Protein AF-0000000070563143 (afdb_homodimer)

InterPro domains:
  IPR048270 Paraneoplastic antigen Ma-like, C-terminal domain [PF14893] (15-113)

Secondary structure (DSSP, 8-state):
----S--PPP---TTHHHHHHHHHHHHHHHTT--HHHHHHHHHHHS-HHHHHHHHHHHTTS-GGGS-HHHHHHHHHHHHSPPPPHHHHHHHHHT--PPTT--HHHHHHHHHHHTTTS--GGGHHHHHHHHHHHH---HHHHHHHHHSTT--HHHHHHHHHHHHHHHHHHHHHHHHHHHHHHHHHHHHHHHHHHHH-B-TTT--B-/----S--PPP---TTHHHHHHHHHHHHHHHTT--HHHHHHHHHHHS-HHHHHHHHHHHTTS-GGGS-HHHHHHHHHHHHSPPPPHHHHHHHHHT--PPTT--HHHHHHHHHHHTTTS--GGGHHHHHHHHHHHH---HHHHHHHHHSTT--HHHHHHHHHHHHHHHHHHHHHHHHHHHHHHHHHHHHHHHHHHHT-B-TTT--B-

Organism: Amblyomma americanum (NCBI:txid6943)

Solvent-accessible surface area (backbone atoms only — not comparable to full-atom values): 23223 Å² total; per-residue (Å²): 128,85,74,55,77,80,74,72,52,58,83,76,57,85,74,40,51,66,55,49,52,52,50,50,53,50,43,35,59,68,50,63,54,52,80,90,47,45,47,62,53,45,63,69,32,35,28,70,68,48,46,52,49,49,41,62,71,41,58,91,48,51,73,88,76,51,54,57,67,55,52,52,48,56,49,43,57,68,58,39,69,74,72,54,41,66,48,32,40,41,54,42,74,65,51,53,50,53,89,88,54,48,65,68,56,45,51,50,51,53,56,61,43,44,70,62,37,77,52,69,91,48,38,58,57,52,52,30,51,41,52,53,65,17,44,78,42,70,69,61,33,51,53,54,62,67,43,78,88,68,45,40,68,58,47,51,51,52,49,47,52,52,53,52,50,52,52,49,50,53,50,52,51,51,49,49,48,52,52,51,50,50,50,52,51,52,50,52,52,52,54,54,40,58,64,48,42,42,82,82,79,65,52,73,103,125,83,74,54,77,80,74,72,52,60,82,76,57,83,74,41,52,66,56,49,52,52,51,50,53,51,44,37,60,70,51,63,53,52,80,90,47,45,47,61,52,45,62,69,34,35,28,71,68,47,46,53,49,50,41,62,70,41,58,91,47,49,75,88,76,51,53,55,66,54,52,51,49,54,50,43,56,67,58,40,71,74,71,53,42,67,49,31,41,42,55,41,74,66,50,54,49,52,90,90,53,49,65,68,57,42,51,51,50,53,55,62,41,45,70,60,36,77,51,69,91,48,38,58,58,52,51,30,51,41,51,52,65,17,46,77,41,69,70,61,33,50,54,55,60,67,43,78,88,67,45,41,68,58,47,52,53,51,49,47,52,50,54,52,52,52,53,50,49,51,50,50,50,52,48,50,48,52,53,49,49,49,50,51,49,52,51,52,52,52,54,54,41,58,62,46,40,42,83,82,81,67,51,72,101

Radius of gyration: 37.23 Å; Cα contacts (8 Å, |Δi|>4): 329; chains: 2; bounding box: 105×83×114 Å

pLDDT: mean 85.92, std 13.6, range [47.19, 98.56]

Structure (mmCIF, N/CA/C/O backbone):
data_AF-0000000070563143-model_v1
#
loop_
_entity.id
_entity.type
_entity.pdbx_description
1 polymer 'Paraneoplastic antigen Ma-like C-terminal domain-containing protein'
#
loop_
_atom_site.group_PDB
_atom_site.id
_atom_site.type_symbol
_atom_site.label_atom_id
_atom_site.label_alt_id
_atom_site.label_comp_id
_atom_site.label_asym_id
_atom_site.label_entity_id
_atom_site.label_seq_id
_atom_site.pdbx_PDB_ins_code
_atom_site.Cartn_x
_atom_site.Cartn_y
_atom_site.Cartn_z
_atom_site.occupancy
_atom_site.B_iso_or_equiv
_atom_site.auth_seq_id
_atom_site.auth_comp_id
_atom_site.auth_asym_id
_atom_site.auth_atom_id
_atom_site.pdbx_PDB_model_num
ATOM 1 N N . MET A 1 1 ? -24.516 46 18.188 1 51.19 1 MET A N 1
ATOM 2 C CA . MET A 1 1 ? -24.516 44.781 18.969 1 51.19 1 MET A CA 1
ATOM 3 C C . MET A 1 1 ? -23.109 44.469 19.484 1 51.19 1 MET A C 1
ATOM 5 O O . MET A 1 1 ? -22.125 44.75 18.828 1 51.19 1 MET A O 1
ATOM 9 N N . PRO A 1 2 ? -23.031 44.219 20.75 1 57.81 2 PRO A N 1
ATOM 10 C CA . PRO A 1 2 ? -21.688 43.969 21.297 1 57.81 2 PRO A CA 1
ATOM 11 C C . PRO A 1 2 ? -20.969 42.812 20.625 1 57.81 2 PRO A C 1
ATOM 13 O O . PRO A 1 2 ? -21.609 41.844 20.219 1 57.81 2 PRO A O 1
ATOM 16 N N . THR A 1 3 ? -19.891 43.125 19.953 1 65.5 3 THR A N 1
ATOM 17 C CA . THR A 1 3 ? -19.047 42.094 19.375 1 65.5 3 THR A CA 1
ATOM 18 C C . THR A 1 3 ? -18.609 41.094 20.453 1 65.5 3 THR A C 1
ATOM 20 O O . THR A 1 3 ? -18.078 41.5 21.484 1 65.5 3 THR A O 1
ATOM 23 N N . TYR A 1 4 ? -19.141 39.906 20.438 1 69.5 4 TYR A N 1
ATOM 24 C CA . TYR A 1 4 ? -18.703 38.875 21.328 1 69.5 4 TYR A CA 1
ATOM 25 C C . TYR A 1 4 ? -17.328 38.344 20.906 1 69.5 4 TYR A C 1
ATOM 27 O O . TYR A 1 4 ? -17.156 37.875 19.781 1 69.5 4 TYR A O 1
ATOM 35 N N . GLY A 1 5 ? -16.375 38.5 21.875 1 71.31 5 GLY A N 1
ATOM 36 C CA . GLY A 1 5 ? -15.031 38 21.641 1 71.31 5 GLY A CA 1
ATOM 37 C C . GLY A 1 5 ? -14.219 38.875 20.719 1 71.31 5 GLY A C 1
ATOM 38 O O . GLY A 1 5 ? -14.695 39.906 20.234 1 71.31 5 GLY A O 1
ATOM 39 N N . THR A 1 6 ? -12.922 38.75 20.688 1 77.12 6 THR A N 1
ATOM 40 C CA . THR A 1 6 ? -12.008 39.438 19.812 1 77.12 6 THR A CA 1
ATOM 41 C C . THR A 1 6 ? -11.234 38.469 18.922 1 77.12 6 THR A C 1
ATOM 43 O O . THR A 1 6 ? -10.82 37.406 19.391 1 77.12 6 THR A O 1
ATOM 46 N N . LEU A 1 7 ? -11.344 38.688 17.625 1 79.19 7 LEU A N 1
ATOM 47 C CA . LEU A 1 7 ? -10.523 37.938 16.688 1 79.19 7 LEU A CA 1
ATOM 48 C C . LEU A 1 7 ? -9.18 38.625 16.469 1 79.19 7 LEU A C 1
ATOM 50 O O . LEU A 1 7 ? -9.117 39.719 15.875 1 79.19 7 LEU A O 1
ATOM 54 N N . GLU A 1 8 ? -8.109 38.031 17.094 1 82.06 8 GLU A N 1
ATOM 55 C CA . GLU A 1 8 ? -6.766 38.562 16.922 1 82.06 8 GLU A CA 1
ATOM 56 C C . GLU A 1 8 ? -6.25 38.344 15.5 1 82.06 8 GLU A C 1
ATOM 58 O O . GLU A 1 8 ? -6.609 37.344 14.859 1 82.06 8 GLU A O 1
ATOM 63 N N . PRO A 1 9 ? -5.488 39.312 15.047 1 84.81 9 PRO A N 1
ATOM 64 C CA . PRO A 1 9 ? -4.895 39.094 13.719 1 84.81 9 PRO A CA 1
ATOM 65 C C . PRO A 1 9 ? -4.039 37.844 13.641 1 84.81 9 PRO A C 1
ATOM 67 O O . PRO A 1 9 ? -3.592 37.344 14.672 1 84.81 9 PRO A O 1
ATOM 70 N N . PHE A 1 10 ? -3.965 37.312 12.344 1 85.88 10 PHE A N 1
ATOM 71 C CA . PHE A 1 10 ? -3.123 36.156 12.133 1 85.88 10 PHE A CA 1
ATOM 72 C C . PHE A 1 10 ? -1.655 36.562 12.047 1 85.88 10 PHE A C 1
ATOM 74 O O . PHE A 1 10 ? -1.286 37.406 11.234 1 85.88 10 PHE A O 1
ATOM 81 N N . HIS A 1 11 ? -0.729 36.031 12.898 1 76.56 11 HIS A N 1
ATOM 82 C CA . HIS A 1 11 ? 0.676 36.406 12.938 1 76.56 11 HIS A CA 1
ATOM 83 C C . HIS A 1 11 ? 1.571 35.312 12.398 1 76.56 11 HIS A C 1
ATOM 85 O O . HIS A 1 11 ? 2.793 35.344 12.555 1 76.56 11 HIS A O 1
ATOM 91 N N . GLY A 1 12 ? 1.168 34.469 11.531 1 65.12 12 GLY A N 1
ATOM 92 C CA . GLY A 1 12 ? 1.966 33.625 10.648 1 65.12 12 GLY A CA 1
ATOM 93 C C . GLY A 1 12 ? 2.57 32.438 11.352 1 65.12 12 GLY A C 1
ATOM 94 O O . GLY A 1 12 ? 3.482 31.797 10.82 1 65.12 12 GLY A O 1
ATOM 95 N N . GLU A 1 13 ? 2.264 32.125 12.609 1 57.47 13 GLU A N 1
ATOM 96 C CA . GLU A 1 13 ? 3.004 30.984 13.133 1 57.47 13 GLU A CA 1
ATOM 97 C C . GLU A 1 13 ? 2.648 29.703 12.383 1 57.47 13 GLU A C 1
ATOM 99 O O . GLU A 1 13 ? 1.506 29.531 11.953 1 57.47 13 GLU A O 1
ATOM 104 N N . VAL A 1 14 ? 3.594 28.922 11.992 1 52.59 14 VAL A N 1
ATOM 105 C CA . VAL A 1 14 ? 3.488 27.672 11.242 1 52.59 14 VAL A CA 1
ATOM 106 C C . VAL A 1 14 ? 2.482 26.734 11.93 1 52.59 14 VAL A C 1
ATOM 108 O O . VAL A 1 14 ? 2.58 26.484 13.133 1 52.59 14 VAL A O 1
ATOM 111 N N . GLY A 1 15 ? 1.501 26.234 11.266 1 59.88 15 GLY A N 1
ATOM 112 C CA . GLY A 1 15 ? 0.486 25.312 11.75 1 59.88 15 GLY A CA 1
ATOM 113 C C . GLY A 1 15 ? -0.697 26.016 12.391 1 59.88 15 GLY A C 1
ATOM 114 O O . GLY A 1 15 ? -1.717 25.375 12.68 1 59.88 15 GLY A O 1
ATOM 115 N N . ALA A 1 16 ? -0.552 27.234 12.305 1 76.06 16 ALA A N 1
ATOM 116 C CA . ALA A 1 16 ? -1.497 27.984 13.125 1 76.06 16 ALA A CA 1
ATOM 117 C C . ALA A 1 16 ? -2.691 28.453 12.297 1 76.06 16 ALA A C 1
ATOM 119 O O . ALA A 1 16 ? -3.74 28.781 12.852 1 76.06 16 ALA A O 1
ATOM 120 N N . TRP A 1 17 ? -2.525 28.25 11.016 1 86.75 17 TRP A N 1
ATOM 121 C CA . TRP A 1 17 ? -3.582 28.797 10.18 1 86.75 17 TRP A CA 1
ATOM 122 C C . TRP A 1 17 ? -4.883 28.031 10.359 1 86.75 17 TRP A C 1
ATOM 124 O O . TRP A 1 17 ? -5.953 28.625 10.484 1 86.75 17 TRP A O 1
ATOM 134 N N . ALA A 1 18 ? -4.707 26.75 10.328 1 83.25 18 ALA A N 1
ATOM 135 C CA . ALA A 1 18 ? -5.902 25.938 10.492 1 83.25 18 ALA A CA 1
ATOM 136 C C . ALA A 1 18 ? -6.66 26.297 11.758 1 83.25 18 ALA A C 1
ATOM 138 O O . ALA A 1 18 ? -7.887 26.422 11.75 1 83.25 18 ALA A O 1
ATOM 139 N N . GLU A 1 19 ? -5.941 26.422 12.719 1 84.19 19 GLU A N 1
ATOM 140 C CA . GLU A 1 19 ? -6.547 26.828 13.977 1 84.19 19 GLU A CA 1
ATOM 141 C C . GLU A 1 19 ? -7.148 28.234 13.875 1 84.19 19 GLU A C 1
ATOM 143 O O . GLU A 1 19 ? -8.242 28.484 14.391 1 84.19 19 GLU A O 1
ATOM 148 N N . TYR A 1 20 ? -6.465 29.156 13.328 1 89.38 20 TYR A N 1
ATOM 149 C CA . TYR A 1 20 ? -6.949 30.516 13.148 1 89.38 20 TYR A CA 1
ATOM 150 C C . TYR A 1 20 ? -8.258 30.531 12.367 1 89.38 20 TYR A C 1
ATOM 152 O O . TYR A 1 20 ? -9.203 31.234 12.742 1 89.38 20 TYR A O 1
ATOM 160 N N . LEU A 1 21 ? -8.258 29.719 11.32 1 89.94 21 LEU A N 1
ATOM 161 C CA . LEU A 1 21 ? -9.461 29.656 10.5 1 89.94 21 LEU A CA 1
ATOM 162 C C . LEU A 1 21 ? -10.641 29.125 11.305 1 89.94 21 LEU A C 1
ATOM 164 O O . LEU A 1 21 ? -11.766 29.609 11.156 1 89.94 21 LEU A O 1
ATOM 168 N N . GLU A 1 22 ? -10.398 28.141 12.109 1 88.75 22 GLU A N 1
ATOM 169 C CA . GLU A 1 22 ? -11.438 27.641 13 1 88.75 22 GLU A CA 1
ATOM 170 C C . GLU A 1 22 ? -11.961 28.734 13.922 1 88.75 22 GLU A C 1
ATOM 172 O O . GLU A 1 22 ? -13.172 28.859 14.117 1 88.75 22 GLU A O 1
ATOM 177 N N . ARG A 1 23 ? -11.102 29.469 14.461 1 88.31 23 ARG A N 1
ATOM 178 C CA . ARG A 1 23 ? -11.469 30.562 15.359 1 88.31 23 ARG A CA 1
ATOM 179 C C . ARG A 1 23 ? -12.281 31.625 14.617 1 88.31 23 ARG A C 1
ATOM 181 O O . ARG A 1 23 ? -13.203 32.219 15.188 1 88.31 23 ARG A O 1
ATOM 188 N N . VAL A 1 24 ? -11.953 31.922 13.422 1 92.12 24 VAL A N 1
ATOM 189 C CA . VAL A 1 24 ? -12.688 32.875 12.594 1 92.12 24 VAL A CA 1
ATOM 190 C C . VAL A 1 24 ? -14.141 32.406 12.445 1 92.12 24 VAL A C 1
ATOM 192 O O . VAL A 1 24 ? -15.07 33.188 12.625 1 92.12 24 VAL A O 1
ATOM 195 N N . LYS A 1 25 ? -14.289 31.125 12.148 1 91.19 25 LYS A N 1
ATOM 196 C CA . LYS A 1 25 ? -15.633 30.594 11.945 1 91.19 25 LYS A CA 1
ATOM 197 C C . LYS A 1 25 ? -16.438 30.625 13.242 1 91.19 25 LYS A C 1
ATOM 199 O O . LYS A 1 25 ? -17.625 30.938 13.234 1 91.19 25 LYS A O 1
ATOM 204 N N . VAL A 1 26 ? -15.789 30.328 14.328 1 90.06 26 VAL A N 1
ATOM 205 C CA . VAL A 1 26 ? -16.422 30.406 15.641 1 90.06 26 VAL A CA 1
ATOM 206 C C . VAL A 1 26 ? -16.844 31.844 15.922 1 90.06 26 VAL A C 1
ATOM 208 O O . VAL A 1 26 ? -17.922 32.094 16.453 1 90.06 26 VAL A O 1
ATOM 211 N N . PHE A 1 27 ? -16.016 32.844 15.602 1 90.75 27 PHE A N 1
ATOM 212 C CA . PHE A 1 27 ? -16.312 34.25 15.781 1 90.75 27 PHE A CA 1
ATOM 213 C C . PHE A 1 27 ? -17.531 34.656 14.977 1 90.75 27 PHE A C 1
ATOM 215 O O . PHE A 1 27 ? -18.406 35.406 15.477 1 90.75 27 PHE A O 1
ATOM 222 N N . PHE A 1 28 ? -17.656 34.156 13.742 1 91.62 28 PHE A N 1
ATOM 223 C CA . PHE A 1 28 ? -18.828 34.438 12.914 1 91.62 28 PHE A CA 1
ATOM 224 C C . PHE A 1 28 ? -20.094 33.938 13.57 1 91.62 28 PHE A C 1
ATOM 226 O O . PHE A 1 28 ? -21.109 34.625 13.594 1 91.62 28 PHE A O 1
ATOM 233 N N . ASP A 1 29 ? -19.969 32.781 14.055 1 91.19 29 ASP A N 1
ATOM 234 C CA . ASP A 1 29 ? -21.125 32.125 14.664 1 91.19 29 ASP A CA 1
ATOM 235 C C . ASP A 1 29 ? -21.531 32.812 15.953 1 91.19 29 ASP A C 1
ATOM 237 O O . ASP A 1 29 ? -22.719 33.125 16.172 1 91.19 29 ASP A O 1
ATOM 241 N N . ALA A 1 30 ? -20.594 33.125 16.75 1 88.06 30 ALA A N 1
ATOM 242 C CA . ALA A 1 30 ? -20.844 33.75 18.047 1 88.06 30 ALA A CA 1
ATOM 243 C C . ALA A 1 30 ? -21.484 35.125 17.859 1 88.06 30 ALA A C 1
ATOM 245 O O . ALA A 1 30 ? -22.281 35.562 18.703 1 88.06 30 ALA A O 1
ATOM 246 N N . ASN A 1 31 ? -21.156 35.844 16.797 1 90.69 31 ASN A N 1
ATOM 247 C CA . ASN A 1 31 ? -21.625 37.188 16.578 1 90.69 31 ASN A CA 1
ATOM 248 C C . ASN A 1 31 ? -22.719 37.25 15.516 1 90.69 31 ASN A C 1
ATOM 250 O O . ASN A 1 31 ? -23.094 38.344 15.07 1 90.69 31 ASN A O 1
ATOM 254 N N . SER A 1 32 ? -23.156 35.969 15.055 1 89.94 32 SER A N 1
ATOM 255 C CA . SER A 1 32 ? -24.188 35.875 14.031 1 89.94 32 SER A CA 1
ATOM 256 C C . SER A 1 32 ? -23.891 36.781 12.852 1 89.94 32 SER A C 1
ATOM 258 O O . SER A 1 32 ? -24.75 37.562 12.438 1 89.94 32 SER A O 1
ATOM 260 N N . VAL A 1 33 ? -22.656 36.75 12.445 1 89.94 33 VAL A N 1
ATOM 261 C CA . VAL A 1 33 ? -22.266 37.594 11.32 1 89.94 33 VAL A CA 1
ATOM 262 C C . VAL A 1 33 ? -23.016 37.156 10.062 1 89.94 33 VAL A C 1
ATOM 264 O O . VAL A 1 33 ? -22.984 35.969 9.688 1 89.94 33 VAL A O 1
ATOM 267 N N . PRO A 1 34 ? -23.734 38.125 9.438 1 91.75 34 PRO A N 1
ATOM 268 C CA . PRO A 1 34 ? -24.422 37.781 8.188 1 91.75 34 PRO A CA 1
ATOM 269 C C . PRO A 1 34 ? -23.469 37.344 7.086 1 91.75 34 PRO A C 1
ATOM 271 O O . PRO A 1 34 ? -22.328 37.844 7.027 1 91.75 34 PRO A O 1
ATOM 274 N N . GLU A 1 35 ? -23.875 36.469 6.164 1 91.69 35 GLU A N 1
ATOM 275 C CA . GLU A 1 35 ? -23.047 35.875 5.105 1 91.69 35 GLU A CA 1
ATOM 276 C C . GLU A 1 35 ? -22.391 36.969 4.254 1 91.69 35 GLU A C 1
ATOM 278 O O . GLU A 1 35 ? -21.219 36.875 3.9 1 91.69 35 GLU A O 1
ATOM 283 N N . GLU A 1 36 ? -23.172 38.031 4.027 1 91.06 36 GLU A N 1
ATOM 284 C CA . GLU A 1 36 ? -22.719 39.062 3.127 1 91.06 36 GLU A CA 1
ATOM 285 C C . GLU A 1 36 ? -21.641 39.938 3.787 1 91.06 36 GLU A C 1
ATOM 287 O O . GLU A 1 36 ? -20.922 40.656 3.107 1 91.06 36 GLU A O 1
ATOM 292 N N . LYS A 1 37 ? -21.484 39.844 5.059 1 91.94 37 LYS A N 1
ATOM 293 C CA . LYS A 1 37 ? -20.547 40.719 5.781 1 91.94 37 LYS A CA 1
ATOM 294 C C . LYS A 1 37 ? -19.312 39.938 6.234 1 91.94 37 LYS A C 1
ATOM 296 O O . LYS A 1 37 ? -18.344 40.5 6.711 1 91.94 37 LYS A O 1
ATOM 301 N N . LYS A 1 38 ? -19.297 38.562 6.152 1 93.12 38 LYS A N 1
ATOM 302 C CA . LYS A 1 38 ? -18.219 37.719 6.652 1 93.12 38 LYS A CA 1
ATOM 303 C C . LYS A 1 38 ? -16.875 38.094 6.008 1 93.12 38 LYS A C 1
ATOM 305 O O . LYS A 1 38 ? -15.852 38.156 6.688 1 93.12 38 LYS A O 1
ATOM 310 N N . LYS A 1 39 ? -16.922 38.281 4.758 1 93.75 39 LYS A N 1
ATOM 311 C CA . LYS A 1 39 ? -15.695 38.625 4.039 1 93.75 39 LYS A CA 1
ATOM 312 C C . LYS A 1 39 ? -15.078 39.906 4.578 1 93.75 39 LYS A C 1
ATOM 314 O O . LYS A 1 39 ? -13.883 39.969 4.883 1 93.75 39 LYS A O 1
ATOM 319 N N . SER A 1 40 ? -15.93 40.969 4.68 1 91.44 40 SER A N 1
ATOM 320 C CA . SER A 1 40 ? -15.477 42.281 5.16 1 91.44 40 SER A CA 1
ATOM 321 C C . SER A 1 40 ? -14.953 42.188 6.59 1 91.44 40 SER A C 1
ATOM 323 O O . SER A 1 40 ? -13.938 42.781 6.926 1 91.44 40 SER A O 1
ATOM 325 N N . VAL A 1 41 ? -15.656 41.469 7.371 1 91.19 41 VAL A N 1
ATOM 326 C CA . VAL A 1 41 ? -15.25 41.281 8.766 1 91.19 41 VAL A CA 1
ATOM 327 C C . VAL A 1 41 ? -13.891 40.594 8.82 1 91.19 41 VAL A C 1
ATOM 329 O O . VAL A 1 41 ? -13 41.031 9.555 1 91.19 41 VAL A O 1
ATOM 332 N N . PHE A 1 42 ? -13.695 39.5 8.055 1 93.88 42 PHE A N 1
ATOM 333 C CA . PHE A 1 42 ? -12.43 38.781 8.039 1 93.88 42 PHE A CA 1
ATOM 334 C C . PHE A 1 42 ? -11.297 39.719 7.598 1 93.88 42 PHE A C 1
ATOM 336 O O . PHE A 1 42 ? -10.242 39.75 8.234 1 93.88 42 PHE A O 1
ATOM 343 N N . MET A 1 43 ? -11.469 40.469 6.57 1 91.06 43 MET A N 1
ATOM 344 C CA . MET A 1 43 ? -10.43 41.312 5.996 1 91.06 43 MET A CA 1
ATOM 345 C C . MET A 1 43 ? -9.992 42.375 6.988 1 91.06 43 MET A C 1
ATOM 347 O O . MET A 1 43 ? -8.828 42.781 6.992 1 91.06 43 MET A O 1
ATOM 351 N N . THR A 1 44 ? -10.914 42.75 7.832 1 88 44 THR A N 1
ATOM 352 C CA . THR A 1 44 ? -10.602 43.75 8.828 1 88 44 THR A CA 1
ATOM 353 C C . THR A 1 44 ? -9.867 43.156 10.016 1 88 44 THR A C 1
ATOM 355 O O . THR A 1 44 ? -9.055 43.812 10.656 1 88 44 THR A O 1
ATOM 358 N N . CYS A 1 45 ? -10.117 41.906 10.195 1 88.75 45 CYS A N 1
ATOM 359 C CA . CYS A 1 45 ? -9.648 41.312 11.438 1 88.75 45 CYS A CA 1
ATOM 360 C C . CYS A 1 45 ? -8.367 40.5 11.195 1 88.75 45 CYS A C 1
ATOM 362 O O . CYS A 1 45 ? -7.625 40.219 12.133 1 88.75 45 CYS A O 1
ATOM 364 N N . CYS A 1 46 ? -8.055 40.062 10 1 89.5 46 CYS A N 1
ATOM 365 C CA . CYS A 1 46 ? -6.992 39.125 9.711 1 89.5 46 CYS A CA 1
ATOM 366 C C . CYS A 1 46 ? -5.621 39.75 9.922 1 89.5 46 CYS A C 1
ATOM 368 O O . CYS A 1 46 ? -4.617 39.031 10.031 1 89.5 46 CYS A O 1
ATOM 370 N N . GLY A 1 47 ? -5.5 41.031 9.93 1 87.88 47 GLY A N 1
ATOM 371 C CA . GLY A 1 47 ? -4.23 41.719 10.109 1 87.88 47 GLY A CA 1
ATOM 372 C C . GLY A 1 47 ? -3.627 42.219 8.805 1 87.88 47 GLY A C 1
ATOM 373 O O . GLY A 1 47 ? -3.914 41.656 7.738 1 87.88 47 GLY A O 1
ATOM 374 N N . SER A 1 48 ? -2.812 43.219 8.945 1 88.88 48 SER A N 1
ATOM 375 C CA . SER A 1 48 ? -2.254 43.906 7.785 1 88.88 48 SER A CA 1
ATOM 376 C C . SER A 1 48 ? -1.343 42.969 6.984 1 88.88 48 SER A C 1
ATOM 378 O O . SER A 1 48 ? -1.37 43 5.754 1 88.88 48 SER A O 1
ATOM 380 N N . SER A 1 49 ? -0.589 42.188 7.633 1 88.56 49 SER A N 1
ATOM 381 C CA . SER A 1 49 ? 0.342 41.281 6.961 1 88.56 49 SER A CA 1
ATOM 382 C C . SER A 1 49 ? -0.4 40.219 6.152 1 88.56 49 SER A C 1
ATOM 384 O O . SER A 1 49 ? -0.057 39.969 4.996 1 88.56 49 SER A O 1
ATOM 386 N N . THR A 1 50 ? -1.381 39.625 6.734 1 90 50 THR A N 1
ATOM 387 C CA . THR A 1 50 ? -2.191 38.625 6.07 1 90 50 THR A CA 1
ATOM 388 C C . THR A 1 50 ? -2.957 39.219 4.895 1 90 50 THR A C 1
ATOM 390 O O . THR A 1 50 ? -3.059 38.594 3.834 1 90 50 THR A O 1
ATOM 393 N N . TYR A 1 51 ? -3.447 40.469 5.141 1 91.06 51 TYR A N 1
ATOM 394 C CA . TYR A 1 51 ? -4.168 41.125 4.074 1 91.06 51 TYR A CA 1
ATOM 395 C C . TYR A 1 51 ? -3.246 41.438 2.896 1 91.06 51 TYR A C 1
ATOM 397 O O . TYR A 1 51 ? -3.625 41.25 1.738 1 91.06 51 TYR A O 1
ATOM 405 N N . SER A 1 52 ? -2.096 41.938 3.201 1 91.25 52 SER A N 1
ATOM 406 C CA . SER A 1 52 ? -1.12 42.188 2.152 1 91.25 52 SER A CA 1
ATOM 407 C C . SER A 1 52 ? -0.771 40.938 1.375 1 91.25 52 SER A C 1
ATOM 409 O O . SER A 1 52 ? -0.67 40.969 0.146 1 91.25 52 SER A O 1
ATOM 411 N N . LEU A 1 53 ? -0.576 39.875 2.027 1 90.19 53 LEU A N 1
ATOM 412 C CA . LEU A 1 53 ? -0.301 38.594 1.402 1 90.19 53 LEU A CA 1
ATOM 413 C C . LEU A 1 53 ? -1.46 38.156 0.511 1 90.19 53 LEU A C 1
ATOM 415 O O . LEU A 1 53 ? -1.247 37.719 -0.616 1 90.19 53 LEU A O 1
ATOM 419 N N . LEU A 1 54 ? -2.656 38.281 1.023 1 92.25 54 LEU A N 1
ATOM 420 C CA . LEU A 1 54 ? -3.857 37.938 0.27 1 92.25 54 LEU A CA 1
ATOM 421 C C . LEU A 1 54 ? -3.912 38.688 -1.047 1 92.25 54 LEU A C 1
ATOM 423 O O . LEU A 1 54 ? -4.176 38.125 -2.1 1 92.25 54 LEU A O 1
ATOM 427 N N . ARG A 1 55 ? -3.654 39.969 -0.979 1 91.69 55 ARG A N 1
ATOM 428 C CA . ARG A 1 55 ? -3.65 40.812 -2.176 1 91.69 55 ARG A CA 1
ATOM 429 C C . ARG A 1 55 ? -2.623 40.312 -3.188 1 91.69 55 ARG A C 1
ATOM 431 O O . ARG A 1 55 ? -2.906 40.25 -4.387 1 91.69 55 ARG A O 1
ATOM 438 N N . SER A 1 56 ? -1.485 39.969 -2.633 1 93.44 56 SER A N 1
ATOM 439 C CA . SER A 1 56 ? -0.417 39.469 -3.494 1 93.44 56 SER A CA 1
ATOM 440 C C . SER A 1 56 ? -0.806 38.156 -4.148 1 93.44 56 SER A C 1
ATOM 442 O O . SER A 1 56 ? -0.52 37.938 -5.328 1 93.44 56 SER A O 1
ATOM 444 N N . LEU A 1 57 ? -1.456 37.344 -3.443 1 90.69 57 LEU A N 1
ATOM 445 C CA . LEU A 1 57 ? -1.792 36 -3.9 1 90.69 57 LEU A CA 1
ATOM 446 C C . LEU A 1 57 ? -2.938 36.031 -4.906 1 90.69 57 LEU A C 1
ATOM 448 O O . LEU A 1 57 ? -3.061 35.125 -5.75 1 90.69 57 LEU A O 1
ATOM 452 N N . LEU A 1 58 ? -3.73 37 -4.867 1 90.62 58 LEU A N 1
ATOM 453 C CA . LEU A 1 58 ? -4.926 37.062 -5.703 1 90.62 58 LEU A CA 1
ATOM 454 C C . LEU A 1 58 ? -4.637 37.812 -7.004 1 90.62 58 LEU A C 1
ATOM 456 O O . LEU A 1 58 ? -5.43 37.75 -7.945 1 90.62 58 LEU A O 1
ATOM 460 N N . THR A 1 59 ? -3.486 38.469 -7.031 1 88.62 59 THR A N 1
ATOM 461 C CA . THR A 1 59 ? -3.156 39.219 -8.227 1 88.62 59 THR A CA 1
ATOM 462 C C . THR A 1 59 ? -3.289 38.375 -9.477 1 88.62 59 THR A C 1
ATOM 464 O O . THR A 1 59 ? -2.779 37.25 -9.523 1 88.62 59 THR A O 1
ATOM 467 N N . PRO A 1 60 ? -4.203 38.844 -10.484 1 91.56 60 PRO A N 1
ATOM 468 C CA . PRO A 1 60 ? -4.578 40.219 -10.711 1 91.56 60 PRO A CA 1
ATOM 469 C C . PRO A 1 60 ? -5.91 40.594 -10.062 1 91.56 60 PRO A C 1
ATOM 471 O O . PRO A 1 60 ? -6.301 41.781 -10.07 1 91.56 60 PRO A O 1
ATOM 474 N N . LYS A 1 61 ? -6.574 39.719 -9.461 1 92.12 61 LYS A N 1
ATOM 475 C CA . LYS A 1 61 ? -7.82 40.062 -8.766 1 92.12 61 LYS A CA 1
ATOM 476 C C . LYS A 1 61 ? -7.543 40.688 -7.41 1 92.12 61 LYS A C 1
ATOM 478 O O . LYS A 1 61 ? -6.414 40.656 -6.918 1 92.12 61 LYS A O 1
ATOM 483 N N . THR A 1 62 ? -8.547 41.406 -6.957 1 92.12 62 THR A N 1
ATOM 484 C CA . THR A 1 62 ? -8.477 41.969 -5.613 1 92.12 62 THR A CA 1
ATOM 485 C C . THR A 1 62 ? -9.398 41.219 -4.66 1 92.12 62 THR A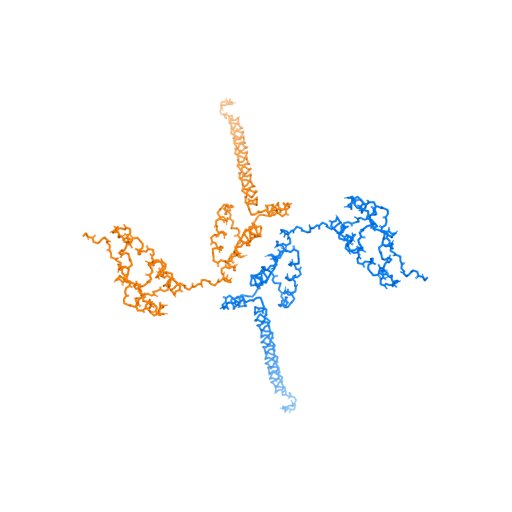 C 1
ATOM 487 O O . THR A 1 62 ? -10.328 40.531 -5.094 1 92.12 62 THR A O 1
ATOM 490 N N . PRO A 1 63 ? -9.102 41.25 -3.316 1 92.75 63 PRO A N 1
ATOM 491 C CA . PRO A 1 63 ? -9.906 40.531 -2.328 1 92.75 63 PRO A CA 1
ATOM 492 C C . PRO A 1 63 ? -11.398 40.844 -2.455 1 92.75 63 PRO A C 1
ATOM 494 O O . PRO A 1 63 ? -12.234 40 -2.162 1 92.75 63 PRO A O 1
ATOM 497 N N . ASP A 1 64 ? -11.781 42 -2.908 1 90.75 64 ASP A N 1
ATOM 498 C CA . ASP A 1 64 ? -13.18 42.406 -3.021 1 90.75 64 ASP A CA 1
ATOM 499 C C . ASP A 1 64 ? -13.867 41.688 -4.176 1 90.75 64 ASP A C 1
ATOM 501 O O . ASP A 1 64 ? -15.094 41.594 -4.227 1 90.75 64 ASP A O 1
ATOM 505 N N . GLN A 1 65 ? -13.094 41.125 -4.992 1 93.44 65 GLN A N 1
ATOM 506 C CA . GLN A 1 65 ? -13.625 40.5 -6.211 1 93.44 65 GLN A CA 1
ATOM 507 C C . GLN A 1 65 ? -13.781 39 -6.055 1 93.44 65 GLN A C 1
ATOM 509 O O . GLN A 1 65 ? -14.164 38.312 -7 1 93.44 65 GLN A O 1
ATOM 514 N N . VAL A 1 66 ? -13.391 38.5 -4.961 1 94.12 66 VAL A N 1
ATOM 515 C CA . VAL A 1 66 ? -13.453 37.062 -4.762 1 94.12 66 VAL A CA 1
ATOM 516 C C . VAL A 1 66 ? -14.344 36.75 -3.557 1 94.12 66 VAL A C 1
ATOM 518 O O . VAL A 1 66 ? -14.641 37.625 -2.752 1 94.12 66 VAL A O 1
ATOM 521 N N . SER A 1 67 ? -14.805 35.5 -3.502 1 94.25 67 SER A N 1
ATOM 522 C CA . SER A 1 67 ? -15.641 35.094 -2.385 1 94.25 67 SER A CA 1
ATOM 523 C C . SER A 1 67 ? -14.797 34.781 -1.146 1 94.25 67 SER A C 1
ATOM 525 O O . SER A 1 67 ? -13.578 34.625 -1.241 1 94.25 67 SER A O 1
ATOM 527 N N . ILE A 1 68 ? -15.438 34.75 -0.005 1 94.56 68 ILE A N 1
ATOM 528 C CA . ILE A 1 68 ? -14.742 34.469 1.244 1 94.56 68 ILE A CA 1
ATOM 529 C C . ILE A 1 68 ? -14.156 33.062 1.198 1 94.56 68 ILE A C 1
ATOM 531 O O . ILE A 1 68 ? -13.07 32.812 1.724 1 94.56 68 ILE A O 1
ATOM 535 N N . ASP A 1 69 ? -14.797 32.094 0.532 1 93.88 69 ASP A N 1
ATOM 536 C CA . ASP A 1 69 ? -14.297 30.734 0.409 1 93.88 69 ASP A CA 1
ATOM 537 C C . ASP A 1 69 ? -12.992 30.703 -0.394 1 93.88 69 ASP A C 1
ATOM 539 O O . ASP A 1 69 ? -12.07 29.953 -0.056 1 93.88 69 ASP A O 1
ATOM 543 N N . GLU A 1 70 ? -12.992 31.453 -1.398 1 93.5 70 GLU A N 1
ATOM 544 C CA . GLU A 1 70 ? -11.773 31.547 -2.195 1 93.5 70 GLU A CA 1
ATOM 545 C C . GLU A 1 70 ? -10.633 32.156 -1.386 1 93.5 70 GLU A C 1
ATOM 547 O O . GLU A 1 70 ? -9.484 31.703 -1.501 1 93.5 70 GLU A O 1
ATOM 552 N N . ILE A 1 71 ? -10.938 33.188 -0.601 1 93.94 71 ILE A N 1
ATOM 553 C CA . ILE A 1 71 ? -9.945 33.781 0.265 1 93.94 71 ILE A CA 1
ATOM 554 C C . ILE A 1 71 ? -9.359 32.75 1.211 1 93.94 71 ILE A C 1
ATOM 556 O O . ILE A 1 71 ? -8.133 32.625 1.321 1 93.94 71 ILE A O 1
ATOM 560 N N . PHE A 1 72 ? -10.195 31.969 1.828 1 92.44 72 PHE A N 1
ATOM 561 C CA . PHE A 1 72 ? -9.742 30.938 2.756 1 92.44 72 PHE A CA 1
ATOM 562 C C . PHE A 1 72 ? -8.898 29.891 2.033 1 92.44 72 PHE A C 1
ATOM 564 O O . PHE A 1 72 ? -7.883 29.438 2.559 1 92.44 72 PHE A O 1
ATOM 571 N N . SER A 1 73 ? -9.289 29.578 0.856 1 90.69 73 SER A N 1
ATOM 572 C CA . SER A 1 73 ? -8.586 28.562 0.076 1 90.69 73 SER A CA 1
ATOM 573 C C . SER A 1 73 ? -7.176 29.031 -0.28 1 90.69 73 SER A C 1
ATOM 575 O O . SER A 1 73 ? -6.211 28.281 -0.118 1 90.69 73 SER A O 1
ATOM 577 N N . VAL A 1 74 ? -7.074 30.234 -0.748 1 88.69 74 VAL A N 1
ATOM 578 C CA . VAL A 1 74 ? -5.797 30.781 -1.188 1 88.69 74 VAL A CA 1
ATOM 579 C C . VAL A 1 74 ? -4.852 30.922 0.004 1 88.69 74 VAL A C 1
ATOM 581 O O . VAL A 1 74 ? -3.676 30.562 -0.086 1 88.69 74 VAL A O 1
ATOM 584 N N . LEU A 1 75 ? -5.375 31.438 1.113 1 89.31 75 LEU A N 1
ATOM 585 C CA . LEU A 1 75 ? -4.543 31.609 2.301 1 89.31 75 LEU A CA 1
ATOM 586 C C . LEU A 1 75 ? -4.156 30.266 2.893 1 89.31 75 LEU A C 1
ATOM 588 O O . LEU A 1 75 ? -3.021 30.078 3.336 1 89.31 75 LEU A O 1
ATOM 592 N N . SER A 1 76 ? -5.09 29.328 2.902 1 87.25 76 SER A N 1
ATOM 593 C CA . SER A 1 76 ? -4.777 27.984 3.385 1 87.25 76 SER A CA 1
ATOM 594 C C . SER A 1 76 ? -3.693 27.328 2.533 1 87.25 76 SER A C 1
ATOM 596 O O . SER A 1 76 ? -2.812 26.656 3.059 1 87.25 76 SER A O 1
ATOM 598 N N . GLY A 1 77 ? -3.838 27.531 1.287 1 82.56 77 GLY A N 1
ATOM 599 C CA . GLY A 1 77 ? -2.812 27.031 0.39 1 82.56 77 GLY A CA 1
ATOM 600 C C . GLY A 1 77 ? -1.434 27.594 0.684 1 82.56 77 GLY A C 1
ATOM 601 O O . GLY A 1 77 ? -0.433 26.875 0.568 1 82.56 77 GLY A O 1
ATOM 602 N N . HIS A 1 78 ? -1.448 28.812 1.016 1 81.31 78 HIS A N 1
ATOM 603 C CA . HIS A 1 78 ? -0.18 29.469 1.303 1 81.31 78 HIS A CA 1
ATOM 604 C C . HIS A 1 78 ? 0.359 29.062 2.668 1 81.31 78 HIS A C 1
ATOM 606 O O . HIS A 1 78 ? 1.558 28.812 2.82 1 81.31 78 HIS A O 1
ATOM 612 N N . TYR A 1 79 ? -0.484 29.047 3.662 1 81 79 TYR A N 1
ATOM 613 C CA . TYR A 1 79 ? -0.033 28.891 5.039 1 81 79 TYR A CA 1
ATOM 614 C C . TYR A 1 79 ? 0.078 27.406 5.395 1 81 79 TYR A C 1
ATOM 616 O O . TYR A 1 79 ? 0.754 27.047 6.359 1 81 79 TYR A O 1
ATOM 624 N N . ILE A 1 80 ? -0.755 26.688 4.75 1 72.38 80 ILE A N 1
ATOM 625 C CA . ILE A 1 80 ? -0.693 25.25 5.043 1 72.38 80 ILE A CA 1
ATOM 626 C C . ILE A 1 80 ? 0.096 24.531 3.951 1 72.38 80 ILE A C 1
ATOM 628 O O . ILE A 1 80 ? -0.367 24.422 2.812 1 72.38 80 ILE A O 1
ATOM 632 N N . PRO A 1 81 ? 1.258 24.375 4.328 1 71.25 81 PRO A N 1
ATOM 633 C CA . PRO A 1 81 ? 1.984 23.578 3.332 1 71.25 81 PRO A CA 1
ATOM 634 C C . PRO A 1 81 ? 1.267 22.281 2.975 1 71.25 81 PRO A C 1
ATOM 636 O O . PRO A 1 81 ? 0.629 21.672 3.834 1 71.25 81 PRO A O 1
ATOM 639 N N . LYS A 1 82 ? 0.874 22.141 1.642 1 74.44 82 LYS A N 1
ATOM 640 C CA . LYS A 1 82 ? 0.287 20.859 1.258 1 74.44 82 LYS A CA 1
ATOM 641 C C . LYS A 1 82 ? 1.15 19.703 1.735 1 74.44 82 LYS A C 1
ATOM 643 O O . LYS A 1 82 ? 2.367 19.703 1.533 1 74.44 82 LYS A O 1
ATOM 648 N N . PRO A 1 83 ? 0.454 18.938 2.529 1 79.69 83 PRO A N 1
ATOM 649 C CA . PRO A 1 83 ? 1.248 17.797 2.98 1 79.69 83 PRO A CA 1
ATOM 650 C C . PRO A 1 83 ? 1.772 16.953 1.822 1 79.69 83 PRO A C 1
ATOM 652 O O . PRO A 1 83 ? 1.096 16.812 0.8 1 79.69 83 PRO A O 1
ATOM 655 N N . SER A 1 84 ? 2.988 16.594 1.952 1 87.25 84 SER A N 1
ATOM 656 C CA . SER A 1 84 ? 3.58 15.703 0.96 1 87.25 84 SER A CA 1
ATOM 657 C C . SER A 1 84 ? 2.803 14.391 0.861 1 87.25 84 SER A C 1
ATOM 659 O O . SER A 1 84 ? 2.676 13.664 1.848 1 87.25 84 SER A O 1
ATOM 661 N N . VAL A 1 85 ? 2.301 14.133 -0.288 1 92.5 85 VAL A N 1
ATOM 662 C CA . VAL A 1 85 ? 1.555 12.906 -0.524 1 92.5 85 VAL A CA 1
ATOM 663 C C . VAL A 1 85 ? 2.42 11.695 -0.169 1 92.5 85 VAL A C 1
ATOM 665 O O . VAL A 1 85 ? 1.942 10.742 0.445 1 92.5 85 VAL A O 1
ATOM 668 N N . VAL A 1 86 ? 3.635 11.734 -0.491 1 94.62 86 VAL A N 1
ATOM 669 C CA . VAL A 1 86 ? 4.551 10.617 -0.253 1 94.62 86 VAL A CA 1
ATOM 670 C C . VAL A 1 86 ? 4.691 10.375 1.248 1 94.62 86 VAL A C 1
ATOM 672 O O . VAL A 1 86 ? 4.684 9.234 1.703 1 94.62 86 VAL A O 1
ATOM 675 N N . VAL A 1 87 ? 4.848 11.414 1.993 1 94.5 87 VAL A N 1
ATOM 676 C CA . VAL A 1 87 ? 4.984 11.289 3.441 1 94.5 87 VAL A CA 1
ATOM 677 C C . VAL A 1 87 ? 3.688 10.742 4.035 1 94.5 87 VAL A C 1
ATOM 679 O O . VAL A 1 87 ? 3.719 9.867 4.906 1 94.5 87 VAL A O 1
ATOM 682 N N . CYS A 1 88 ? 2.566 11.297 3.584 1 94.69 88 CYS A N 1
ATOM 683 C CA . CYS A 1 88 ? 1.272 10.828 4.062 1 94.69 88 CYS A CA 1
ATOM 684 C C . CYS A 1 88 ? 1.093 9.344 3.773 1 94.69 88 CYS A C 1
ATOM 686 O O . CYS A 1 88 ? 0.667 8.586 4.645 1 94.69 88 CYS A O 1
ATOM 688 N N . ARG A 1 89 ? 1.42 8.922 2.568 1 97.06 89 ARG A N 1
ATOM 689 C CA . ARG A 1 89 ? 1.283 7.52 2.18 1 97.06 89 ARG A CA 1
ATOM 690 C C . ARG A 1 89 ? 2.273 6.641 2.938 1 97.06 89 ARG A C 1
ATOM 692 O O . ARG A 1 89 ? 1.972 5.488 3.254 1 97.06 89 ARG A O 1
ATOM 699 N N . PHE A 1 90 ? 3.418 7.188 3.223 1 97.12 90 PHE A N 1
ATOM 700 C CA . PHE A 1 90 ? 4.379 6.453 4.039 1 97.12 90 PHE A CA 1
ATOM 701 C C . PHE A 1 90 ? 3.803 6.156 5.418 1 97.12 90 PHE A C 1
ATOM 703 O O . PHE A 1 90 ? 3.893 5.027 5.902 1 97.12 90 PHE A O 1
ATOM 710 N N . ARG A 1 91 ? 3.27 7.141 6.055 1 96.62 91 ARG A N 1
ATOM 711 C CA . ARG A 1 91 ? 2.668 6.969 7.375 1 96.62 91 ARG A CA 1
ATOM 712 C C . ARG A 1 91 ? 1.523 5.961 7.328 1 96.62 91 ARG A C 1
ATOM 714 O O . ARG A 1 91 ? 1.418 5.094 8.195 1 96.62 91 ARG A O 1
ATOM 721 N N . PHE A 1 92 ? 0.677 6.121 6.32 1 98.12 92 PHE A N 1
ATOM 722 C CA . PHE A 1 92 ? -0.454 5.219 6.133 1 98.12 92 PHE A CA 1
ATOM 723 C C . PHE A 1 92 ? 0.022 3.781 5.961 1 98.12 92 PHE A C 1
ATOM 725 O O . PHE A 1 92 ? -0.468 2.875 6.637 1 98.12 92 PHE A O 1
ATOM 732 N N . ASN A 1 93 ? 0.986 3.541 5.062 1 97.81 93 ASN A N 1
ATOM 733 C CA . ASN A 1 93 ? 1.457 2.207 4.707 1 97.81 93 ASN A CA 1
ATOM 734 C C . ASN A 1 93 ? 2.289 1.589 5.824 1 97.81 93 ASN A C 1
ATOM 736 O O . ASN A 1 93 ? 2.533 0.381 5.828 1 97.81 93 ASN A O 1
ATOM 740 N N . SER A 1 94 ? 2.699 2.432 6.758 1 96.38 94 SER A N 1
ATOM 741 C CA . SER A 1 94 ? 3.523 1.943 7.859 1 96.38 94 SER A CA 1
ATOM 742 C C . SER A 1 94 ? 2.678 1.647 9.094 1 96.38 94 SER A C 1
ATOM 744 O O . SER A 1 94 ? 3.186 1.141 10.094 1 96.38 94 SER A O 1
ATOM 746 N N . ARG A 1 95 ? 1.425 1.969 9.062 1 97.19 95 ARG A N 1
ATOM 747 C CA . ARG A 1 95 ? 0.561 1.831 10.234 1 97.19 95 ARG A CA 1
ATOM 748 C C . ARG A 1 95 ? 0.149 0.378 10.445 1 97.19 95 ARG A C 1
ATOM 750 O O . ARG A 1 95 ? -0.404 -0.252 9.539 1 97.19 95 ARG A O 1
ATOM 757 N N . SER A 1 96 ? 0.382 -0.176 11.547 1 97.81 96 SER A N 1
ATOM 758 C CA . SER A 1 96 ? -0.087 -1.492 11.969 1 97.81 96 SER A CA 1
ATOM 759 C C . SER A 1 96 ? -0.958 -1.398 13.219 1 97.81 96 SER A C 1
ATOM 761 O O . SER A 1 96 ? -0.835 -0.45 13.992 1 97.81 96 SER A O 1
ATOM 763 N N . ARG A 1 97 ? -1.776 -2.389 13.367 1 97.75 97 ARG A N 1
ATOM 764 C CA . ARG A 1 97 ? -2.625 -2.426 14.555 1 97.75 97 ARG A CA 1
ATOM 765 C C . ARG A 1 97 ? -1.793 -2.619 15.812 1 97.75 97 ARG A C 1
ATOM 767 O O . ARG A 1 97 ? -0.925 -3.494 15.867 1 97.75 97 ARG A O 1
ATOM 774 N N . GLN A 1 98 ? -1.992 -1.724 16.75 1 96.38 98 GLN A N 1
ATOM 775 C CA . GLN A 1 98 ? -1.271 -1.801 18.016 1 96.38 98 GLN A CA 1
ATOM 776 C C . GLN A 1 98 ? -1.839 -2.902 18.906 1 96.38 98 GLN A C 1
ATOM 778 O O . GLN A 1 98 ? -2.992 -3.303 18.75 1 96.38 98 GLN A O 1
ATOM 783 N N . PRO A 1 99 ? -0.897 -3.246 19.875 1 93.75 99 PRO A N 1
ATOM 784 C CA . PRO A 1 99 ? -1.426 -4.219 20.828 1 93.75 99 PRO A CA 1
ATOM 785 C C . PRO A 1 99 ? -2.645 -3.695 21.594 1 93.75 99 PRO A C 1
ATOM 787 O O . PRO A 1 99 ? -2.68 -2.525 21.984 1 93.75 99 PRO A O 1
ATOM 790 N N . GLU A 1 100 ? -3.697 -4.375 21.672 1 90.94 100 GLU A N 1
ATOM 791 C CA . GLU A 1 100 ? -4.91 -4.098 22.438 1 90.94 100 GLU A CA 1
ATOM 792 C C . GLU A 1 100 ? -5.781 -3.064 21.734 1 90.94 100 GLU A C 1
ATOM 794 O O . GLU A 1 100 ? -6.801 -2.631 22.266 1 90.94 100 GLU A O 1
ATOM 799 N N . GLU A 1 101 ? -5.359 -2.564 20.703 1 96.69 101 GLU A N 1
ATOM 800 C CA . GLU A 1 101 ? -6.203 -1.681 19.906 1 96.69 101 GLU A CA 1
ATOM 801 C C . GLU A 1 101 ? -7.355 -2.449 19.266 1 96.69 101 GLU A C 1
ATOM 803 O O . GLU A 1 101 ? -7.145 -3.488 18.641 1 96.69 101 GLU A O 1
ATOM 808 N N . SER A 1 102 ? -8.508 -1.958 19.422 1 97 102 SER A N 1
ATOM 809 C CA . SER A 1 102 ? -9.656 -2.613 18.812 1 97 102 SER A CA 1
ATOM 810 C C . SER A 1 102 ? -9.633 -2.463 17.281 1 97 102 SER A C 1
ATOM 812 O O . SER A 1 102 ? -9.023 -1.526 16.766 1 97 102 SER A O 1
ATOM 814 N N . VAL A 1 103 ? -10.328 -3.328 16.594 1 97.62 103 VAL A N 1
ATOM 815 C CA . VAL A 1 103 ? -10.43 -3.262 15.141 1 97.62 103 VAL A CA 1
ATOM 816 C C . VAL A 1 103 ? -11.094 -1.951 14.727 1 97.62 103 VAL A C 1
ATOM 818 O O . VAL A 1 103 ? -10.672 -1.317 13.758 1 97.62 103 VAL A O 1
ATOM 821 N N . SER A 1 104 ? -12.086 -1.563 15.43 1 97.44 104 SER A N 1
ATOM 822 C CA . SER A 1 104 ? -12.805 -0.33 15.133 1 97.44 104 SER A CA 1
ATOM 823 C C . SER A 1 104 ? -11.891 0.885 15.242 1 97.44 104 SER A C 1
ATOM 825 O O . SER A 1 104 ? -11.898 1.756 14.367 1 97.44 104 SER A O 1
ATOM 827 N N . ASP A 1 105 ? -11.133 0.942 16.281 1 97.69 105 ASP A N 1
ATOM 828 C CA . ASP A 1 105 ? -10.211 2.057 16.469 1 97.69 105 ASP A CA 1
ATOM 829 C C . ASP A 1 105 ? -9.109 2.043 15.406 1 97.69 105 ASP A C 1
ATOM 831 O O . ASP A 1 105 ? -8.719 3.096 14.906 1 97.69 105 ASP A O 1
ATOM 835 N N . TYR A 1 106 ? -8.578 0.906 15.195 1 98.19 106 TYR A N 1
ATOM 836 C CA . TYR A 1 106 ? -7.562 0.751 14.156 1 98.19 106 TYR A CA 1
ATOM 837 C C . TYR A 1 106 ? -8.086 1.23 12.812 1 98.19 106 TYR A C 1
ATOM 839 O O . TYR A 1 106 ? -7.402 1.98 12.109 1 98.19 106 TYR A O 1
ATOM 847 N N . THR A 1 107 ? -9.305 0.833 12.445 1 97.62 107 THR A N 1
ATOM 848 C CA . THR A 1 107 ? -9.93 1.23 11.188 1 97.62 107 THR A CA 1
ATOM 849 C C . THR A 1 107 ? -10.102 2.746 11.125 1 97.62 107 THR A C 1
ATOM 851 O O . THR A 1 107 ? -9.875 3.359 10.078 1 97.62 107 THR A O 1
ATOM 854 N N . ARG A 1 108 ? -10.516 3.338 12.203 1 96.69 108 ARG A N 1
ATOM 855 C CA . ARG A 1 108 ? -10.648 4.789 12.273 1 96.69 108 ARG A CA 1
ATOM 856 C C . ARG A 1 108 ? -9.312 5.477 12.047 1 96.69 108 ARG A C 1
ATOM 858 O O . ARG A 1 108 ? -9.242 6.484 11.336 1 96.69 108 ARG A O 1
ATOM 865 N N . SER A 1 109 ? -8.344 4.953 12.664 1 97.31 109 SER A N 1
ATOM 866 C CA . SER A 1 109 ? -7.004 5.504 12.5 1 97.31 109 SER A CA 1
ATOM 867 C C . SER A 1 109 ? -6.547 5.43 11.055 1 97.31 109 SER A C 1
ATOM 869 O O . SER A 1 109 ? -5.934 6.367 10.539 1 97.31 109 SER A O 1
ATOM 871 N N . LEU A 1 110 ? -6.77 4.305 10.359 1 97.88 110 LEU A N 1
ATOM 872 C CA . LEU A 1 110 ? -6.391 4.145 8.961 1 97.88 110 LEU A CA 1
ATOM 873 C C . LEU A 1 110 ? -7.098 5.168 8.086 1 97.88 110 LEU A C 1
ATOM 875 O O . LEU A 1 110 ? -6.477 5.777 7.207 1 97.88 110 LEU A O 1
ATOM 879 N N . LYS A 1 111 ? -8.367 5.367 8.344 1 96.62 111 LYS A N 1
ATOM 880 C CA . LYS A 1 111 ? -9.141 6.348 7.574 1 96.62 111 LYS A CA 1
ATOM 881 C C . LYS A 1 111 ? -8.594 7.758 7.781 1 96.62 111 LYS A C 1
ATOM 883 O O . LYS A 1 111 ? -8.477 8.531 6.828 1 96.62 111 LYS A O 1
ATOM 888 N N . LYS A 1 112 ? -8.266 8.031 8.969 1 94.38 112 LYS A N 1
ATOM 889 C CA . LYS A 1 112 ? -7.711 9.344 9.281 1 94.38 112 LYS A CA 1
ATOM 890 C C . LYS A 1 112 ? -6.379 9.562 8.57 1 94.38 112 LYS A C 1
ATOM 892 O O . LYS A 1 112 ? -6.148 10.625 7.984 1 94.38 112 LYS A O 1
ATOM 897 N N . LEU A 1 113 ? -5.547 8.602 8.57 1 94.88 113 LEU A N 1
ATOM 898 C CA . LEU A 1 113 ? -4.215 8.695 7.977 1 94.88 113 LEU A CA 1
ATOM 899 C C . LEU A 1 113 ? -4.305 8.781 6.457 1 94.88 113 LEU A C 1
ATOM 901 O O . LEU A 1 113 ? -3.371 9.242 5.801 1 94.88 113 LEU A O 1
ATOM 905 N N . SER A 1 114 ? -5.398 8.32 5.875 1 95.88 114 SER A N 1
ATOM 906 C CA . SER A 1 114 ? -5.516 8.234 4.422 1 95.88 114 SER A CA 1
ATOM 907 C C . SER A 1 114 ? -6.023 9.547 3.834 1 95.88 114 SER A C 1
ATOM 909 O O . SER A 1 114 ? -6.051 9.711 2.613 1 95.88 114 SER A O 1
ATOM 911 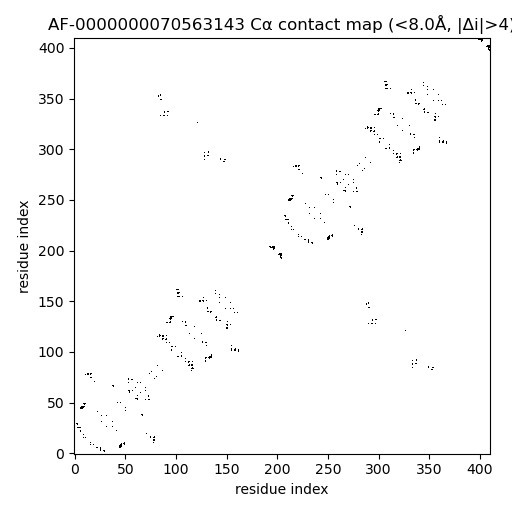N N . THR A 1 115 ? -6.41 10.492 4.637 1 91.38 115 THR A N 1
ATOM 912 C CA . THR A 1 115 ? -7.105 11.703 4.223 1 91.38 115 THR A CA 1
ATOM 913 C C . THR A 1 115 ? -6.289 12.469 3.18 1 91.38 115 THR A C 1
ATOM 915 O O . THR A 1 115 ? -6.84 12.969 2.199 1 91.38 115 THR A O 1
ATOM 918 N N . ASN A 1 116 ? -4.996 12.57 3.27 1 89.44 116 ASN A N 1
ATOM 919 C CA . ASN A 1 116 ? -4.152 13.344 2.369 1 89.44 116 ASN A CA 1
ATOM 920 C C . ASN A 1 116 ? -3.285 12.445 1.494 1 89.44 116 ASN A C 1
ATOM 922 O O . ASN A 1 116 ? -2.254 12.883 0.978 1 89.44 116 ASN A O 1
ATOM 926 N N . CYS A 1 117 ? -3.756 11.195 1.279 1 94.94 117 CYS A N 1
ATOM 927 C CA . CYS A 1 117 ? -2.971 10.234 0.512 1 94.94 117 CYS A CA 1
ATOM 928 C C . CYS A 1 117 ? -3.371 10.258 -0.959 1 94.94 117 CYS A C 1
ATOM 930 O O . CYS A 1 117 ? -2.699 9.648 -1.797 1 94.94 117 CYS A O 1
ATOM 932 N N . GLU A 1 118 ? -4.477 10.883 -1.279 1 93.25 118 GLU A N 1
ATOM 933 C CA . GLU A 1 118 ? -4.934 11.086 -2.65 1 93.25 118 GLU A CA 1
ATOM 934 C C . GLU A 1 118 ? -5.09 9.758 -3.383 1 93.25 118 GLU A C 1
ATOM 936 O O . GLU A 1 118 ? -4.629 9.602 -4.516 1 93.25 118 GLU A O 1
ATOM 941 N N . TYR A 1 119 ? -5.727 8.773 -2.795 1 95 119 TYR A N 1
ATOM 942 C CA . TYR A 1 119 ? -5.91 7.453 -3.398 1 95 119 TYR A CA 1
ATOM 943 C C . TYR A 1 119 ? -7.051 7.469 -4.406 1 95 119 TYR A C 1
ATOM 945 O O . TYR A 1 119 ? -7.133 6.598 -5.277 1 95 119 TYR A O 1
ATOM 953 N N . GLY A 1 120 ? -7.961 8.422 -4.227 1 91.94 120 GLY A N 1
ATOM 954 C CA . GLY A 1 120 ? -9.078 8.492 -5.152 1 91.94 120 GLY A CA 1
ATOM 955 C C . GLY A 1 120 ? -9.922 7.227 -5.164 1 91.94 120 GLY A C 1
ATOM 956 O O . GLY A 1 120 ? -10.344 6.742 -4.109 1 91.94 120 GLY A O 1
ATOM 957 N N . THR A 1 121 ? -10.148 6.598 -6.348 1 92.44 121 THR A N 1
ATOM 958 C CA . THR A 1 121 ? -11.016 5.434 -6.492 1 92.44 121 THR A CA 1
ATOM 959 C C . THR A 1 121 ? -10.336 4.184 -5.941 1 92.44 121 THR A C 1
ATOM 961 O O . THR A 1 121 ? -10.984 3.154 -5.738 1 92.44 121 THR A O 1
ATOM 964 N N . PHE A 1 122 ? -9.055 4.238 -5.723 1 95.06 122 PHE A N 1
ATOM 965 C CA . PHE A 1 122 ? -8.297 3.104 -5.207 1 95.06 122 PHE A CA 1
ATOM 966 C C . PHE A 1 122 ? -8.359 3.064 -3.686 1 95.06 122 PHE A C 1
ATOM 968 O O . PHE A 1 122 ? -7.836 2.137 -3.062 1 95.06 122 PHE A O 1
ATOM 975 N N . PHE A 1 123 ? -9.094 4.059 -3.105 1 95.44 123 PHE A N 1
ATOM 976 C CA . PHE A 1 123 ? -9.141 4.266 -1.663 1 95.44 123 PHE A CA 1
ATOM 977 C C . PHE A 1 123 ? -9.625 3.008 -0.951 1 95.44 123 PHE A C 1
ATOM 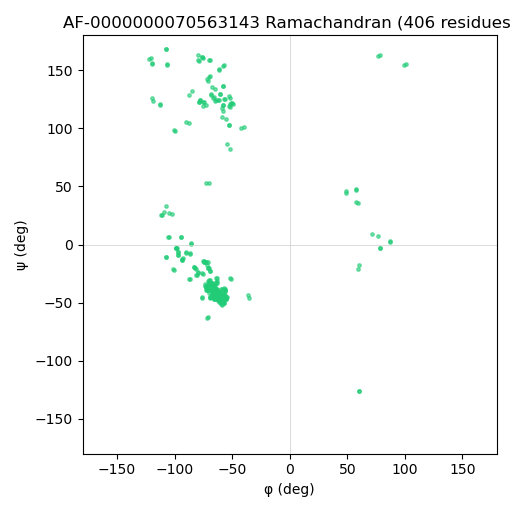979 O O . PHE A 1 123 ? -8.961 2.508 -0.04 1 95.44 123 PHE A O 1
ATOM 986 N N . PRO A 1 124 ? -10.68 2.348 -1.38 1 96.56 124 PRO A N 1
ATOM 987 C CA . PRO A 1 124 ? -11.141 1.157 -0.659 1 96.56 124 PRO A CA 1
ATOM 988 C C . PRO A 1 124 ? -10.133 0.007 -0.718 1 96.56 124 PRO A C 1
ATOM 990 O O . PRO A 1 124 ? -9.992 -0.742 0.252 1 96.56 124 PRO A O 1
ATOM 993 N N . ASP A 1 125 ? -9.461 -0.133 -1.798 1 96.81 125 ASP A N 1
ATOM 994 C CA . ASP A 1 125 ? -8.453 -1.175 -1.956 1 96.81 125 ASP A CA 1
ATOM 995 C C . ASP A 1 125 ? -7.277 -0.945 -1.011 1 96.81 125 ASP A C 1
ATOM 997 O O . ASP A 1 125 ? -6.773 -1.889 -0.398 1 96.81 125 ASP A O 1
ATOM 1001 N N . MET A 1 126 ? -6.859 0.335 -0.919 1 97.81 126 MET A N 1
ATOM 1002 C CA . MET A 1 126 ? -5.727 0.661 -0.056 1 97.81 126 MET A CA 1
ATOM 1003 C C . MET A 1 126 ? -6.066 0.402 1.408 1 97.81 126 MET A C 1
ATOM 1005 O O . MET A 1 126 ? -5.242 -0.12 2.16 1 97.81 126 MET A O 1
ATOM 1009 N N . LEU A 1 127 ? -7.27 0.751 1.761 1 98.31 127 LEU A N 1
ATOM 1010 C CA . LEU A 1 127 ? -7.715 0.49 3.125 1 98.31 127 LEU A CA 1
ATOM 1011 C C . LEU A 1 127 ? -7.727 -1.007 3.416 1 98.31 127 LEU A C 1
ATOM 1013 O O . LEU A 1 127 ? -7.238 -1.442 4.461 1 98.31 127 LEU A O 1
ATOM 1017 N N . ARG A 1 128 ? -8.305 -1.762 2.506 1 98.44 128 ARG A N 1
ATOM 1018 C CA . ARG A 1 128 ? -8.352 -3.209 2.676 1 98.44 128 ARG A CA 1
ATOM 1019 C C . ARG A 1 128 ? -6.953 -3.791 2.834 1 98.44 128 ARG A C 1
ATOM 1021 O O . ARG A 1 128 ? -6.688 -4.547 3.771 1 98.44 128 ARG A O 1
ATOM 1028 N N . ASP A 1 129 ? -6.078 -3.436 1.933 1 98.25 129 ASP A N 1
ATOM 1029 C CA . ASP A 1 129 ? -4.738 -4.008 1.912 1 98.25 129 ASP A CA 1
ATOM 1030 C C . ASP A 1 129 ? -3.971 -3.656 3.186 1 98.25 129 ASP A C 1
ATOM 1032 O O . ASP A 1 129 ? -3.271 -4.5 3.748 1 98.25 129 ASP A O 1
ATOM 1036 N N . ARG A 1 130 ? -4.07 -2.35 3.609 1 98.5 130 ARG A N 1
ATOM 1037 C CA . ARG A 1 130 ? -3.375 -1.949 4.828 1 98.5 130 ARG A CA 1
ATOM 1038 C C . ARG A 1 130 ? -3.961 -2.652 6.051 1 98.5 130 ARG A C 1
ATOM 1040 O O . ARG A 1 130 ? -3.229 -3.033 6.965 1 98.5 130 ARG A O 1
ATOM 1047 N N . LEU A 1 131 ? -5.281 -2.797 6.082 1 98.56 131 LEU A N 1
ATOM 1048 C CA . LEU A 1 131 ? -5.945 -3.521 7.16 1 98.56 131 LEU A CA 1
ATOM 1049 C C . LEU A 1 131 ? -5.414 -4.949 7.266 1 98.56 131 LEU A C 1
ATOM 1051 O O . LEU A 1 131 ? -5.074 -5.41 8.352 1 98.56 131 LEU A O 1
ATOM 1055 N N . VAL A 1 132 ? -5.316 -5.648 6.152 1 98.5 132 VAL A N 1
ATOM 1056 C CA . VAL A 1 132 ? -4.848 -7.027 6.109 1 98.5 132 VAL A CA 1
ATOM 1057 C C . VAL A 1 132 ? -3.389 -7.094 6.562 1 98.5 132 VAL A C 1
ATOM 1059 O O . VAL A 1 132 ? -3.039 -7.883 7.441 1 98.5 132 VAL A O 1
ATOM 1062 N N . CYS A 1 133 ? -2.584 -6.18 6.008 1 98.12 133 CYS A N 1
ATOM 1063 C CA . CYS A 1 133 ? -1.154 -6.207 6.297 1 98.12 133 CYS A CA 1
ATOM 1064 C C . CYS A 1 133 ? -0.883 -5.812 7.742 1 98.12 133 CYS A C 1
ATOM 1066 O O . CYS A 1 133 ? 0.053 -6.316 8.367 1 98.12 133 CYS A O 1
ATOM 1068 N N . GLY A 1 134 ? -1.677 -4.934 8.258 1 97.88 134 GLY A N 1
ATOM 1069 C CA . GLY A 1 134 ? -1.413 -4.359 9.57 1 97.88 134 GLY A CA 1
ATOM 1070 C C . GLY A 1 134 ? -2.051 -5.137 10.703 1 97.88 134 GLY A C 1
ATOM 1071 O O . GLY A 1 134 ? -1.849 -4.816 11.875 1 97.88 134 GLY A O 1
ATOM 1072 N N . THR A 1 135 ? -2.854 -6.117 10.375 1 97.25 135 THR A N 1
ATOM 1073 C CA . THR A 1 135 ? -3.453 -6.965 11.398 1 97.25 135 THR A CA 1
ATOM 1074 C C . THR A 1 135 ? -2.377 -7.707 12.188 1 97.25 135 THR A C 1
ATOM 1076 O O . THR A 1 135 ? -1.514 -8.359 11.602 1 97.25 135 THR A O 1
ATOM 1079 N N . ASN A 1 136 ? -2.373 -7.562 13.508 1 92.69 136 ASN A N 1
ATOM 1080 C CA . ASN A 1 136 ? -1.285 -8.039 14.352 1 92.69 136 ASN A CA 1
ATOM 1081 C C . ASN A 1 136 ? -1.578 -9.43 14.906 1 92.69 136 ASN A C 1
ATOM 1083 O O . ASN A 1 136 ? -0.906 -9.891 15.836 1 92.69 136 ASN A O 1
ATOM 1087 N N . ASP A 1 137 ? -2.594 -10.07 14.531 1 93.5 137 ASP A N 1
ATOM 1088 C CA . ASP A 1 137 ? -2.986 -11.43 14.914 1 93.5 137 ASP A CA 1
ATOM 1089 C C . ASP A 1 137 ? -2.904 -12.375 13.727 1 93.5 137 ASP A C 1
ATOM 1091 O O . ASP A 1 137 ? -3.645 -12.227 12.75 1 93.5 137 ASP A O 1
ATOM 1095 N N . ALA A 1 138 ? -2.064 -13.383 13.953 1 94.62 138 ALA A N 1
ATOM 1096 C CA . ALA A 1 138 ? -1.784 -14.281 12.836 1 94.62 138 ALA A CA 1
ATOM 1097 C C . ALA A 1 138 ? -3.039 -15.031 12.406 1 94.62 138 ALA A C 1
ATOM 1099 O O . ALA A 1 138 ? -3.264 -15.258 11.219 1 94.62 138 ALA A O 1
ATOM 1100 N N . SER A 1 139 ? -3.801 -15.453 13.344 1 94.62 139 SER A N 1
ATOM 1101 C CA . SER A 1 139 ? -5.02 -16.203 13.031 1 94.62 139 SER A CA 1
ATOM 1102 C C . SER A 1 139 ? -6.023 -15.328 12.289 1 94.62 139 SER A C 1
ATOM 1104 O O . SER A 1 139 ? -6.668 -15.781 11.344 1 94.62 139 SER A O 1
ATOM 1106 N N . MET A 1 140 ? -6.203 -14.125 12.742 1 95.94 140 MET A N 1
ATOM 1107 C CA . MET A 1 140 ? -7.098 -13.18 12.086 1 95.94 140 MET A CA 1
ATOM 1108 C C . MET A 1 140 ? -6.625 -12.883 10.664 1 95.94 140 MET A C 1
ATOM 1110 O O . MET A 1 140 ? -7.43 -12.852 9.734 1 95.94 140 MET A O 1
ATOM 1114 N N . GLN A 1 141 ? -5.359 -12.648 10.539 1 97.12 141 GLN A N 1
ATOM 1115 C CA . GLN A 1 141 ? -4.785 -12.312 9.242 1 97.12 141 GLN A CA 1
ATOM 1116 C C . GLN A 1 141 ? -4.953 -13.469 8.258 1 97.12 141 GLN A C 1
ATOM 1118 O O . GLN A 1 141 ? -5.32 -13.258 7.102 1 97.12 141 GLN A O 1
ATOM 1123 N N . ARG A 1 142 ? -4.672 -14.641 8.734 1 96.56 142 ARG A N 1
ATOM 1124 C CA . ARG A 1 142 ? -4.836 -15.828 7.906 1 96.56 142 ARG A CA 1
ATOM 1125 C C . ARG A 1 142 ? -6.277 -15.953 7.414 1 96.56 142 ARG A C 1
ATOM 1127 O O . ARG A 1 142 ? -6.516 -16.281 6.25 1 96.56 142 ARG A O 1
ATOM 1134 N N . ARG A 1 143 ? -7.184 -15.781 8.273 1 96.62 143 ARG A N 1
ATOM 1135 C CA . ARG A 1 143 ? -8.594 -15.852 7.922 1 96.62 143 ARG A CA 1
ATOM 1136 C C . ARG A 1 143 ? -8.945 -14.852 6.828 1 96.62 143 ARG A C 1
ATOM 1138 O O . ARG A 1 143 ? -9.727 -15.156 5.922 1 96.62 143 ARG A O 1
ATOM 1145 N N . LEU A 1 144 ? -8.438 -13.641 6.992 1 97.31 144 LEU A N 1
ATOM 1146 C CA . LEU A 1 144 ? -8.656 -12.625 5.973 1 97.31 144 LEU A CA 1
ATOM 1147 C C . LEU A 1 144 ? -8.133 -13.078 4.617 1 97.31 144 LEU A C 1
ATOM 1149 O O . LEU A 1 144 ? -8.805 -12.922 3.6 1 97.31 144 LEU A O 1
ATOM 1153 N N . LEU A 1 145 ? -6.98 -13.664 4.598 1 95.94 145 LEU A N 1
ATOM 1154 C CA . LEU A 1 145 ? -6.297 -14.055 3.367 1 95.94 145 LEU A CA 1
ATOM 1155 C C . LEU A 1 145 ? -7 -15.234 2.707 1 95.94 145 LEU A C 1
ATOM 1157 O O . LEU A 1 145 ? -6.867 -15.445 1.499 1 95.94 145 LEU A O 1
ATOM 1161 N N . GLU A 1 146 ? -7.754 -15.93 3.455 1 93.88 146 GLU A N 1
ATOM 1162 C CA . GLU A 1 146 ? -8.477 -17.094 2.955 1 93.88 146 GLU A CA 1
ATOM 1163 C C . GLU A 1 146 ? -9.773 -16.688 2.273 1 93.88 146 GLU A C 1
ATOM 1165 O O . GLU A 1 146 ? -10.383 -17.5 1.557 1 93.88 146 GLU A O 1
ATOM 1170 N N . GLU A 1 147 ? -10.219 -15.523 2.572 1 91.5 147 GLU A N 1
ATOM 1171 C CA . GLU A 1 147 ? -11.5 -15.07 2.039 1 91.5 147 GLU A CA 1
ATOM 1172 C C . GLU A 1 147 ? -11.383 -14.711 0.56 1 91.5 147 GLU A C 1
ATOM 1174 O O . GLU A 1 147 ? -10.617 -13.82 0.19 1 91.5 147 GLU A O 1
ATOM 1179 N N . PRO A 1 148 ? -12.242 -15.438 -0.179 1 85.19 148 PRO A N 1
ATOM 1180 C CA . PRO A 1 148 ? -12.258 -15.031 -1.587 1 85.19 148 PRO A CA 1
ATOM 1181 C C . PRO A 1 148 ? -12.93 -13.68 -1.806 1 85.19 148 PRO A C 1
ATOM 1183 O O . PRO A 1 148 ? -13.875 -13.336 -1.093 1 85.19 148 PRO A O 1
ATOM 1186 N N . ASN A 1 149 ? -12.523 -12.828 -2.648 1 88.56 149 ASN A N 1
ATOM 1187 C CA . ASN A 1 149 ? -13.109 -11.539 -3.021 1 88.56 149 ASN A CA 1
ATOM 1188 C C . ASN A 1 149 ? -13.25 -10.617 -1.816 1 88.56 149 ASN A C 1
ATOM 1190 O O . ASN A 1 149 ? -14.32 -10.055 -1.583 1 88.56 149 ASN A O 1
ATOM 1194 N N . LEU A 1 150 ? -12.406 -10.625 -0.961 1 95.81 150 LEU A N 1
ATOM 1195 C CA . LEU A 1 150 ? -12.383 -9.82 0.258 1 95.81 150 LEU A CA 1
ATOM 1196 C C . LEU A 1 150 ? -12.445 -8.336 -0.068 1 95.81 150 LEU A C 1
ATOM 1198 O O . LEU A 1 150 ? -11.695 -7.848 -0.919 1 95.81 150 LEU A O 1
ATOM 1202 N N . THR A 1 151 ? -13.422 -7.605 0.503 1 97.06 151 THR A N 1
ATOM 1203 C CA . THR A 1 151 ? -13.508 -6.152 0.439 1 97.06 151 THR A CA 1
ATOM 1204 C C . THR A 1 151 ? -13.164 -5.527 1.787 1 97.06 151 THR A C 1
ATOM 1206 O O . THR A 1 151 ? -13.047 -6.234 2.793 1 97.06 151 THR A O 1
ATOM 1209 N N . PHE A 1 152 ? -12.977 -4.238 1.775 1 97.81 152 PHE A N 1
ATOM 1210 C CA . PHE A 1 152 ? -12.695 -3.553 3.031 1 97.81 152 PHE A CA 1
ATOM 1211 C C . PHE A 1 152 ? -13.828 -3.766 4.027 1 97.81 152 PHE A C 1
ATOM 1213 O O . PHE A 1 152 ? -13.586 -4.098 5.191 1 97.81 152 PHE A O 1
ATOM 1220 N N . GLN A 1 153 ? -15.023 -3.59 3.605 1 97.31 153 GLN A N 1
ATOM 1221 C CA . GLN A 1 153 ? -16.188 -3.701 4.473 1 97.31 153 GLN A CA 1
ATOM 1222 C C . GLN A 1 153 ? -16.328 -5.109 5.043 1 97.31 153 GLN A C 1
ATOM 1224 O O . GLN A 1 153 ? -16.547 -5.281 6.242 1 97.31 153 GLN A O 1
ATOM 1229 N N . SER A 1 154 ? -16.203 -6.121 4.211 1 97.62 154 SER A N 1
ATOM 1230 C CA . SER A 1 154 ? -16.328 -7.496 4.684 1 97.62 154 SER A CA 1
ATOM 1231 C C . SER A 1 154 ? -15.172 -7.863 5.609 1 97.62 154 SER A C 1
ATOM 1233 O O . SER A 1 154 ? -15.336 -8.656 6.539 1 97.62 154 SER A O 1
ATOM 1235 N N . ALA A 1 155 ? -13.992 -7.359 5.344 1 98.31 155 ALA A N 1
ATOM 1236 C CA . ALA A 1 155 ? -12.836 -7.594 6.203 1 98.31 155 ALA A CA 1
ATOM 1237 C C . ALA A 1 155 ? -13.078 -7.055 7.609 1 98.31 155 ALA A C 1
ATOM 1239 O O . ALA A 1 155 ? -12.828 -7.746 8.602 1 98.31 155 ALA A O 1
ATOM 1240 N N . VAL A 1 156 ? -13.57 -5.797 7.66 1 98 156 VAL A N 1
ATOM 1241 C CA . VAL A 1 156 ? -13.852 -5.172 8.945 1 98 156 VAL A CA 1
ATOM 1242 C C . VAL A 1 156 ? -14.875 -6 9.711 1 98 156 VAL A C 1
ATOM 1244 O O . VAL A 1 156 ? -14.695 -6.285 10.898 1 98 156 VAL A O 1
ATOM 1247 N N . LYS A 1 157 ? -15.883 -6.34 9.07 1 97.69 157 LYS A N 1
ATOM 1248 C CA . LYS A 1 157 ? -16.938 -7.141 9.695 1 97.69 157 LYS A CA 1
ATOM 1249 C C . LYS A 1 157 ? -16.391 -8.461 10.227 1 97.69 157 LYS A C 1
ATOM 1251 O O . LYS A 1 157 ? -16.688 -8.852 11.352 1 97.69 157 LYS A O 1
ATOM 1256 N N . LEU A 1 158 ? -15.656 -9.141 9.445 1 97.69 158 LEU A N 1
ATOM 1257 C CA . LEU A 1 158 ? -15.039 -10.406 9.828 1 97.69 158 LEU A CA 1
ATOM 1258 C C . LEU A 1 158 ? -14.141 -10.234 11.047 1 97.69 158 LEU A C 1
ATOM 1260 O O . LEU A 1 158 ? -14.203 -11.023 11.992 1 97.69 158 LEU A O 1
ATOM 1264 N N . LEU A 1 159 ? -13.336 -9.25 11.039 1 98.06 159 LEU A N 1
ATOM 1265 C CA . LEU A 1 159 ? -12.391 -9.008 12.117 1 98.06 159 LEU A CA 1
ATOM 1266 C C . LEU A 1 159 ? -13.117 -8.664 13.414 1 98.06 159 LEU A C 1
ATOM 1268 O O . LEU A 1 159 ? -12.727 -9.125 14.492 1 98.06 159 LEU A O 1
ATOM 1272 N N . ILE A 1 160 ? -14.109 -7.832 13.305 1 97.31 160 ILE A N 1
ATOM 1273 C CA . ILE A 1 160 ? -14.891 -7.461 14.484 1 97.31 160 ILE A CA 1
ATOM 1274 C C . ILE A 1 160 ? -15.539 -8.703 15.078 1 97.31 160 ILE A C 1
ATOM 1276 O O . ILE A 1 160 ? -15.539 -8.891 16.297 1 97.31 160 ILE A O 1
ATOM 1280 N N . ALA A 1 161 ? -16.094 -9.547 14.266 1 96.44 161 ALA A N 1
ATOM 1281 C CA . ALA A 1 161 ? -16.688 -10.805 14.719 1 96.44 161 ALA A CA 1
ATOM 1282 C C . ALA A 1 161 ? -15.656 -11.672 15.438 1 96.44 161 ALA A C 1
ATOM 1284 O O . ALA A 1 161 ? -15.945 -12.234 16.5 1 96.44 161 ALA A O 1
ATOM 1285 N N . MET A 1 162 ? -14.516 -11.773 14.898 1 95.81 162 MET A N 1
ATOM 1286 C CA . MET A 1 162 ? -13.461 -12.586 15.492 1 95.81 162 MET A CA 1
ATOM 1287 C C . MET A 1 162 ? -12.992 -11.984 16.812 1 95.81 162 MET A C 1
ATOM 1289 O O . MET A 1 162 ? -12.734 -12.719 17.781 1 95.81 162 MET A O 1
ATOM 1293 N N . GLU A 1 163 ? -12.836 -10.672 16.812 1 93.94 163 GLU A N 1
ATOM 1294 C CA . GLU A 1 163 ? -12.461 -9.969 18.031 1 93.94 163 GLU A CA 1
ATOM 1295 C C . GLU A 1 163 ? -13.484 -10.219 19.141 1 93.94 163 GLU A C 1
ATOM 1297 O O . GLU A 1 163 ? -13.109 -10.453 20.297 1 93.94 163 GLU A O 1
ATOM 1302 N N . THR A 1 164 ? -14.773 -10.156 18.828 1 93.25 164 THR A N 1
ATOM 1303 C CA . THR A 1 164 ? -15.859 -10.383 19.766 1 93.25 164 THR A CA 1
ATOM 1304 C C . THR A 1 164 ? -15.852 -11.82 20.266 1 93.25 164 THR A C 1
ATOM 1306 O O . THR A 1 164 ? -16.016 -12.07 21.469 1 93.25 164 THR A O 1
ATOM 1309 N N . ALA A 1 165 ? -15.594 -12.734 19.422 1 91.94 165 ALA A N 1
ATOM 1310 C CA . ALA A 1 165 ? -15.531 -14.148 19.781 1 91.94 165 ALA A CA 1
ATOM 1311 C C . ALA A 1 165 ? -14.375 -14.414 20.734 1 91.94 165 ALA A C 1
ATOM 1313 O O . ALA A 1 165 ? -14.508 -15.188 21.688 1 91.94 165 ALA A O 1
ATOM 1314 N N . LYS A 1 166 ? -13.273 -13.844 20.5 1 89.19 166 LYS A N 1
ATOM 1315 C CA . LYS A 1 166 ? -12.109 -14.008 21.375 1 89.19 166 LYS A CA 1
ATOM 1316 C C . LYS A 1 166 ? -12.367 -13.43 22.766 1 89.19 166 LYS A C 1
ATOM 1318 O O . LYS A 1 166 ? -11.953 -14.016 23.766 1 89.19 166 LYS A O 1
ATOM 1323 N N . ARG A 1 167 ? -12.977 -12.328 22.797 1 85.69 167 ARG A N 1
ATOM 1324 C CA . ARG A 1 167 ? -13.32 -11.711 24.078 1 85.69 167 ARG A CA 1
ATOM 1325 C C . ARG A 1 167 ? -14.289 -12.578 24.859 1 85.69 167 ARG A C 1
ATOM 1327 O O . ARG A 1 167 ? -14.133 -12.742 26.078 1 85.69 167 ARG A O 1
ATOM 1334 N N . ASP A 1 168 ? -15.203 -13.094 24.188 1 85.5 168 ASP A N 1
ATOM 1335 C CA . ASP A 1 168 ? -16.188 -13.953 24.812 1 85.5 168 ASP A CA 1
ATOM 1336 C C . ASP A 1 168 ? -15.555 -15.242 25.328 1 85.5 168 ASP A C 1
ATOM 1338 O O . ASP A 1 168 ? -15.891 -15.719 26.406 1 85.5 168 ASP A O 1
ATOM 1342 N N . SER A 1 169 ? -14.703 -15.789 24.609 1 83.25 169 SER A N 1
ATOM 1343 C CA . SER A 1 169 ? -14.016 -17 25.031 1 83.25 169 SER A CA 1
ATOM 1344 C C . SER A 1 169 ? -13.148 -16.766 26.25 1 83.25 169 SER A C 1
ATOM 1346 O O . SER A 1 169 ? -13.086 -17.594 27.156 1 83.25 169 SER A O 1
ATOM 1348 N N . SER A 1 170 ? -12.547 -15.672 26.219 1 80.88 170 SER A N 1
ATOM 1349 C CA . SER A 1 170 ? -11.719 -15.32 27.375 1 80.88 170 SER A CA 1
ATOM 1350 C C . SER A 1 170 ? -12.578 -15.125 28.625 1 80.88 170 SER A C 1
ATOM 1352 O O . SER A 1 170 ? -12.164 -15.5 29.734 1 80.88 170 SER A O 1
ATOM 1354 N N . MET A 1 171 ? -13.719 -14.625 28.422 1 81.62 171 MET A N 1
ATOM 1355 C CA . MET A 1 171 ? -14.641 -14.422 29.531 1 81.62 171 MET A CA 1
ATOM 1356 C C . MET A 1 171 ? -15.172 -15.75 30.047 1 81.62 171 MET A C 1
ATOM 1358 O O . MET A 1 171 ? -15.305 -15.945 31.266 1 81.62 171 MET A O 1
ATOM 1362 N N . LEU A 1 172 ? -15.367 -16.578 29.125 1 78.44 172 LEU A N 1
ATOM 1363 C CA . LEU A 1 172 ? -15.852 -17.906 29.484 1 78.44 172 LEU A CA 1
ATOM 1364 C C . LEU A 1 172 ? -14.781 -18.688 30.234 1 78.44 172 LEU A C 1
ATOM 1366 O O . LEU A 1 172 ? -15.07 -19.359 31.234 1 78.44 172 LEU A O 1
ATOM 1370 N N . MET A 1 173 ? -13.609 -18.484 29.812 1 77.94 173 MET A N 1
ATOM 1371 C CA . MET A 1 173 ? -12.5 -19.188 30.469 1 77.94 173 MET A CA 1
ATOM 1372 C C . MET A 1 173 ? -12.227 -18.609 31.844 1 77.94 173 MET A C 1
ATOM 1374 O O . MET A 1 173 ? -11.922 -19.344 32.781 1 77.94 173 MET A O 1
ATOM 1378 N N . GLN A 1 174 ? -12.328 -17.391 32 1 72.81 174 GLN A N 1
ATOM 1379 C CA . GLN A 1 174 ? -12.148 -16.75 33.312 1 72.81 174 GLN A CA 1
ATOM 1380 C C . GLN A 1 174 ? -13.266 -17.141 34.281 1 72.81 174 GLN A C 1
ATOM 1382 O O . GLN A 1 174 ? -13.016 -17.375 35.469 1 72.81 174 GLN A O 1
ATOM 1387 N N . ALA A 1 175 ? -14.422 -17.281 33.781 1 75.81 175 ALA A N 1
ATOM 1388 C CA . ALA A 1 175 ? -15.562 -17.703 34.594 1 75.81 175 ALA A CA 1
ATOM 1389 C C . ALA A 1 175 ? -15.391 -19.141 35.094 1 75.81 175 ALA A C 1
ATOM 1391 O O . ALA A 1 175 ? -15.68 -19.453 36.25 1 75.81 175 ALA A O 1
ATOM 1392 N N . GLN A 1 176 ? -14.953 -19.875 34.188 1 73.19 176 GLN A N 1
ATOM 1393 C CA . GLN A 1 176 ? -14.719 -21.281 34.531 1 73.19 176 GLN A CA 1
ATOM 1394 C C . GLN A 1 176 ? -13.594 -21.406 35.531 1 73.19 176 GLN A C 1
ATOM 1396 O O . GLN A 1 176 ? -13.672 -22.25 36.438 1 73.19 176 GLN A O 1
ATOM 1401 N N . GLY A 1 177 ? -12.711 -20.594 35.344 1 73.88 177 GLY A N 1
ATOM 1402 C CA . GLY A 1 177 ? -11.641 -20.594 36.312 1 73.88 177 GLY A CA 1
ATOM 1403 C C . GLY A 1 177 ? -12.086 -20.141 37.688 1 73.88 177 GLY A C 1
ATOM 1404 O O . GLY A 1 177 ? -11.648 -20.688 38.719 1 73.88 177 GLY A O 1
ATOM 1405 N N . MET A 1 178 ? -12.898 -19.188 37.75 1 72.12 178 MET A N 1
ATOM 1406 C CA . MET A 1 178 ? -13.43 -18.672 39.031 1 72.12 178 MET A CA 1
ATOM 1407 C C . MET A 1 178 ? -14.32 -19.719 39.688 1 72.12 178 MET A C 1
ATOM 1409 O O . MET A 1 178 ? -14.297 -19.875 40.906 1 72.12 178 MET A O 1
ATOM 1413 N N . ILE A 1 179 ? -15.07 -20.391 38.844 1 75.19 179 ILE A N 1
ATOM 1414 C CA . ILE A 1 179 ? -15.938 -21.438 39.344 1 75.19 179 ILE A CA 1
ATOM 1415 C C . ILE A 1 179 ? -15.094 -22.578 39.906 1 75.19 179 ILE A C 1
ATOM 1417 O O . ILE A 1 179 ? -15.391 -23.109 40.969 1 75.19 179 ILE A O 1
ATOM 1421 N N . GLU A 1 180 ? -14.07 -22.891 39.188 1 71.31 180 GLU A N 1
ATOM 1422 C CA . GLU A 1 180 ? -13.195 -23.969 39.656 1 71.31 180 GLU A CA 1
ATOM 1423 C C . GLU A 1 180 ? -12.445 -23.594 40.906 1 71.31 180 GLU A C 1
ATOM 1425 O O . GLU A 1 180 ? -12.273 -24.422 41.812 1 71.31 180 GLU A O 1
ATOM 1430 N N . ALA A 1 181 ? -12.047 -22.359 41.031 1 74.25 181 ALA A N 1
ATOM 1431 C CA . ALA A 1 181 ? -11.352 -21.891 42.219 1 74.25 181 ALA A CA 1
ATOM 1432 C C . ALA A 1 181 ? -12.273 -21.891 43.438 1 74.25 181 ALA A C 1
ATOM 1434 O O . ALA A 1 181 ? -11.859 -22.234 44.531 1 74.25 181 ALA A O 1
ATOM 1435 N N . GLN A 1 182 ? -13.508 -21.562 43.156 1 72.31 182 GLN A N 1
ATOM 1436 C CA . GLN A 1 182 ? -14.492 -21.562 44.25 1 72.31 182 GLN A CA 1
ATOM 1437 C C . GLN A 1 182 ? -14.812 -22.984 44.688 1 72.31 182 GLN A C 1
ATOM 1439 O O . GLN A 1 182 ? -15.008 -23.234 45.906 1 72.31 182 GLN A O 1
ATOM 1444 N N . THR A 1 183 ? -14.75 -23.828 43.844 1 71.19 183 THR A N 1
ATOM 1445 C CA . THR A 1 183 ? -15.008 -25.219 44.188 1 71.19 183 THR A CA 1
ATOM 1446 C C . THR A 1 183 ? -13.852 -25.812 45 1 71.19 183 THR A C 1
ATOM 1448 O O . THR A 1 183 ? -14.062 -26.547 45.969 1 71.19 183 THR A O 1
ATOM 1451 N N . VAL A 1 184 ? -12.703 -25.469 44.656 1 71.56 184 VAL A N 1
ATOM 1452 C CA . VAL A 1 184 ? -11.539 -25.953 45.375 1 71.56 184 VAL A CA 1
ATOM 1453 C C . VAL A 1 184 ? -11.469 -25.312 46.75 1 71.56 184 VAL A C 1
ATOM 1455 O O . VAL A 1 184 ? -11.125 -25.984 47.75 1 71.56 184 VAL A O 1
ATOM 1458 N N . HIS A 1 185 ? -11.812 -24.016 46.812 1 67.56 185 HIS A N 1
ATOM 1459 C CA . HIS A 1 185 ? -11.82 -23.312 48.094 1 67.56 185 HIS A CA 1
ATOM 1460 C C . HIS A 1 185 ? -12.898 -23.875 49 1 67.56 185 HIS A C 1
ATOM 1462 O O . HIS A 1 185 ? -12.68 -24.016 50.219 1 67.56 185 HIS A O 1
ATOM 1468 N N . SER A 1 186 ? -13.992 -24.156 48.5 1 67.81 186 SER A N 1
ATOM 1469 C CA . SER A 1 186 ? -15.078 -24.734 49.281 1 67.81 186 SER A CA 1
ATOM 1470 C C . SER A 1 186 ? -14.719 -26.156 49.719 1 67.81 186 SER A C 1
ATOM 1472 O O . SER A 1 186 ? -15 -26.531 50.875 1 67.81 186 SER A O 1
ATOM 1474 N N . ALA A 1 187 ? -14.086 -26.828 49 1 65.12 187 ALA A N 1
ATOM 1475 C CA . ALA A 1 187 ? -13.664 -28.172 49.344 1 65.12 187 ALA A CA 1
ATOM 1476 C C . ALA A 1 187 ? -12.57 -28.156 50.406 1 65.12 187 ALA A C 1
ATOM 1478 O O . ALA A 1 187 ? -12.586 -28.953 51.344 1 65.12 187 ALA A O 1
ATOM 1479 N N . MET A 1 188 ? -11.695 -27.234 50.312 1 63.62 188 MET A N 1
ATOM 1480 C CA . MET A 1 188 ? -10.602 -27.094 51.281 1 63.62 188 MET A CA 1
ATOM 1481 C C . MET A 1 188 ? -11.133 -26.609 52.625 1 63.62 188 MET A C 1
ATOM 1483 O O . MET A 1 188 ? -10.664 -27.047 53.688 1 63.62 188 MET A O 1
ATOM 1487 N N . SER A 1 189 ? -12.078 -25.797 52.562 1 60.62 189 SER A N 1
ATOM 1488 C CA . SER A 1 189 ? -12.68 -25.297 53.812 1 60.62 189 SER A CA 1
ATOM 1489 C C . SER A 1 189 ? -13.469 -26.391 54.5 1 60.62 189 SER A C 1
ATOM 1491 O O . SER A 1 189 ? -13.461 -26.469 55.75 1 60.62 189 SER A O 1
ATOM 1493 N N . LYS A 1 190 ? -14.055 -27.188 53.812 1 58.44 190 LYS A N 1
ATOM 1494 C CA . LYS A 1 190 ? -14.805 -28.297 54.406 1 58.44 190 LYS A CA 1
ATOM 1495 C C . LYS A 1 190 ? -13.867 -29.344 55 1 58.44 190 LYS A C 1
ATOM 1497 O O . LYS A 1 190 ? -14.164 -29.953 56.031 1 58.44 190 LYS A O 1
ATOM 1502 N N . GLN A 1 191 ? -12.797 -29.562 54.406 1 57.88 191 GLN A N 1
ATOM 1503 C CA . GLN A 1 191 ? -11.82 -30.516 54.938 1 57.88 191 GLN A CA 1
ATOM 1504 C C . GLN A 1 191 ? -11.172 -30 56.219 1 57.88 191 GLN A C 1
ATOM 1506 O O . GLN A 1 191 ? -10.906 -30.781 57.125 1 57.88 191 GLN A O 1
ATOM 1511 N N . MET A 1 192 ? -11 -28.844 56.281 1 53.22 192 MET A N 1
ATOM 1512 C CA . MET A 1 192 ? -10.414 -28.234 57.469 1 53.22 192 MET A CA 1
ATOM 1513 C C . MET A 1 192 ? -11.406 -28.234 58.625 1 53.22 192 MET A C 1
ATOM 1515 O O . MET A 1 192 ? -11.023 -28.406 59.812 1 53.22 192 MET A O 1
ATOM 1519 N N . LYS A 1 193 ? -12.484 -28.047 58.312 1 53.81 193 LYS A N 1
ATOM 1520 C CA . LYS A 1 193 ? -13.492 -28.047 59.344 1 53.81 193 LYS A CA 1
ATOM 1521 C C . LYS A 1 193 ? -13.688 -29.438 59.938 1 53.81 193 LYS A C 1
ATOM 1523 O O . LYS A 1 193 ? -14.047 -29.594 61.094 1 53.81 193 LYS A O 1
ATOM 1528 N N . GLN A 1 194 ? -13.523 -30.391 59.094 1 54.19 194 GLN A N 1
ATOM 1529 C CA . GLN A 1 194 ? -13.75 -31.734 59.625 1 54.19 194 GLN A CA 1
ATOM 1530 C C . GLN A 1 194 ? -12.664 -32.125 60.625 1 54.19 194 GLN A C 1
ATOM 1532 O O . GLN A 1 194 ? -12.844 -33.062 61.406 1 54.19 194 GLN A O 1
ATOM 1537 N N . THR A 1 195 ? -11.523 -31.625 60.438 1 49.34 195 THR A N 1
ATOM 1538 C CA . THR A 1 195 ? -10.461 -32.156 61.281 1 49.34 195 THR A CA 1
ATOM 1539 C C . THR A 1 195 ? -10.477 -31.469 62.656 1 49.34 195 THR A C 1
ATOM 1541 O O . THR A 1 195 ? -9.609 -31.719 63.5 1 49.34 195 THR A O 1
ATOM 1544 N N . ILE A 1 196 ? -11.062 -30.375 62.688 1 48.88 196 ILE A N 1
ATOM 1545 C CA . ILE A 1 196 ? -10.898 -29.75 64 1 48.88 196 ILE A CA 1
ATOM 1546 C C . ILE A 1 196 ? -11.742 -30.484 65.062 1 48.88 196 ILE A C 1
ATOM 1548 O O . ILE A 1 196 ? -12.977 -30.391 65 1 48.88 196 ILE A O 1
ATOM 1552 N N . SER A 1 197 ? -11.555 -31.719 65.125 1 49.16 197 SER A N 1
ATOM 1553 C CA . SER A 1 197 ? -12.109 -32.438 66.25 1 49.16 197 SER A CA 1
ATOM 1554 C C . SER A 1 197 ? -11.68 -31.781 67.562 1 49.16 197 SER A C 1
ATOM 1556 O O . SER A 1 197 ? -10.539 -31.344 67.75 1 49.16 197 SER A O 1
ATOM 1558 N N . CYS A 1 198 ? -12.625 -30.969 68.25 1 51.94 198 CYS A N 1
ATOM 1559 C CA . CYS A 1 198 ? -12.359 -30.391 69.562 1 51.94 198 CYS A CA 1
ATOM 1560 C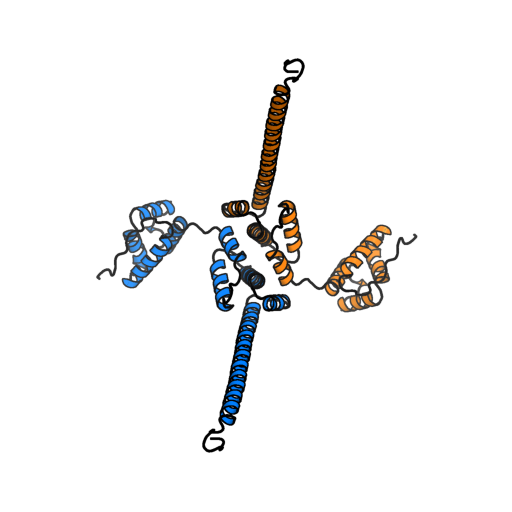 C . CYS A 1 198 ? -11.617 -31.375 70.438 1 51.94 198 CYS A C 1
ATOM 1562 O O . CYS A 1 198 ? -11.977 -32.562 70.5 1 51.94 198 CYS A O 1
ATOM 1564 N N . TYR A 1 199 ? -10.375 -31.125 70.5 1 54.88 199 TYR A N 1
ATOM 1565 C CA . TYR A 1 199 ? -9.57 -31.922 71.438 1 54.88 199 TYR A CA 1
ATOM 1566 C C . TYR A 1 199 ? -10.344 -32.25 72.688 1 54.88 199 TYR A C 1
ATOM 1568 O O . TYR A 1 199 ? -10.172 -33.312 73.312 1 54.88 199 TYR A O 1
ATOM 1576 N N . ARG A 1 200 ? -11.039 -31.156 73.25 1 56.53 200 ARG A N 1
ATOM 1577 C CA . ARG A 1 200 ? -11.664 -31.375 74.5 1 56.53 200 ARG A CA 1
ATOM 1578 C C . ARG A 1 200 ? -12.875 -32.281 74.438 1 56.53 200 ARG A C 1
ATOM 1580 O O . ARG A 1 200 ? -13.062 -33.188 75.25 1 56.53 200 ARG A O 1
ATOM 1587 N N . CYS A 1 201 ? -13.938 -31.859 73.688 1 58.56 201 CYS A N 1
ATOM 1588 C CA . CYS A 1 201 ? -15.18 -32.625 73.812 1 58.56 201 CYS A CA 1
ATOM 1589 C C . CYS A 1 201 ? -15.359 -33.5 72.562 1 58.56 201 CYS A C 1
ATOM 1591 O O . CYS A 1 201 ? -16.281 -34.312 72.5 1 58.56 201 CYS A O 1
ATOM 1593 N N . GLY A 1 202 ? -14.359 -34.125 71.562 1 52.38 202 GLY A N 1
ATOM 1594 C CA . GLY A 1 202 ? -14.305 -35.125 70.5 1 52.38 202 GLY A CA 1
ATOM 1595 C C . GLY A 1 202 ? -15.25 -34.812 69.375 1 52.38 202 GLY A C 1
ATOM 1596 O O . GLY A 1 202 ? -15.273 -35.562 68.375 1 52.38 202 GLY A O 1
ATOM 1597 N N . ASP A 1 203 ? -16.391 -34 69.375 1 50.72 203 ASP A N 1
ATOM 1598 C CA . ASP A 1 203 ? -17.484 -33.969 68.375 1 50.72 203 ASP A CA 1
ATOM 1599 C C . ASP A 1 203 ? -17.141 -33.062 67.188 1 50.72 203 ASP A C 1
ATOM 1601 O O . ASP A 1 203 ? -16.359 -32.125 67.375 1 50.72 203 ASP A O 1
ATOM 1605 N N . PRO A 1 204 ? -17.328 -33.5 65.938 1 54.19 204 PRO A N 1
ATOM 1606 C CA . PRO A 1 204 ? -17.188 -32.719 64.75 1 54.19 204 PRO A CA 1
ATOM 1607 C C . PRO A 1 204 ? -18.031 -31.453 64.75 1 54.19 204 PRO A C 1
ATOM 1609 O O . PRO A 1 204 ? -19.172 -31.469 65.188 1 54.19 204 PRO A O 1
ATOM 1612 N N . HIS A 1 205 ? -17.703 -30.266 65.25 1 47.19 205 HIS A N 1
ATOM 1613 C CA . HIS A 1 205 ? -18.531 -29.062 65.125 1 47.19 205 HIS A CA 1
ATOM 1614 C C . HIS A 1 205 ? -18.266 -28.344 63.844 1 47.19 205 HIS A C 1
ATOM 1616 O O . HIS A 1 205 ? -17.156 -28.391 63.312 1 47.19 205 HIS A O 1
ATOM 1622 N N . MET B 1 1 ? 8.961 -37.344 -40.469 1 51.66 1 MET B N 1
ATOM 1623 C CA . MET B 1 1 ? 10.039 -36.75 -39.688 1 51.66 1 MET B CA 1
ATOM 1624 C C . MET B 1 1 ? 10.016 -37.25 -38.25 1 51.66 1 MET B C 1
ATOM 1626 O O . MET B 1 1 ? 8.945 -37.5 -37.688 1 51.66 1 MET B O 1
ATOM 1630 N N . PRO B 1 2 ? 11.125 -37.719 -37.812 1 59.03 2 PRO B N 1
ATOM 1631 C CA . PRO B 1 2 ? 11.109 -38.281 -36.438 1 59.03 2 PRO B CA 1
ATOM 1632 C C . PRO B 1 2 ? 10.672 -37.25 -35.406 1 59.03 2 PRO B C 1
ATOM 1634 O O . PRO B 1 2 ? 10.969 -36.062 -35.531 1 59.03 2 PRO B O 1
ATOM 1637 N N . THR B 1 3 ? 9.555 -37.562 -34.781 1 66.12 3 THR B N 1
ATOM 1638 C CA . THR B 1 3 ? 9.109 -36.719 -33.688 1 66.12 3 THR B CA 1
ATOM 1639 C C . THR B 1 3 ? 10.18 -36.656 -32.594 1 66.12 3 THR B C 1
ATOM 1641 O O . THR B 1 3 ? 10.672 -37.688 -32.125 1 66.12 3 THR B O 1
ATOM 1644 N N . TYR B 1 4 ? 10.812 -35.531 -32.438 1 70.06 4 TYR B N 1
ATOM 1645 C CA . TYR B 1 4 ? 11.758 -35.344 -31.359 1 70.06 4 TYR B CA 1
ATOM 1646 C C . TYR B 1 4 ? 11.031 -35.156 -30.031 1 70.06 4 TYR B C 1
ATOM 1648 O O . TYR B 1 4 ? 10.203 -34.281 -29.875 1 70.06 4 TYR B O 1
ATOM 1656 N N . GLY B 1 5 ? 11.359 -36.125 -29.125 1 71.38 5 GLY B N 1
ATOM 1657 C CA . GLY B 1 5 ? 10.781 -36.062 -27.781 1 71.38 5 GLY B CA 1
ATOM 1658 C C . GLY B 1 5 ? 9.344 -36.562 -27.734 1 71.38 5 GLY B C 1
ATOM 1659 O O . GLY B 1 5 ? 8.773 -36.938 -28.766 1 71.38 5 GLY B O 1
ATOM 1660 N N . THR B 1 6 ? 8.836 -36.875 -26.578 1 78 6 THR B N 1
ATOM 1661 C CA . THR B 1 6 ? 7.449 -37.281 -26.344 1 78 6 THR B CA 1
ATOM 1662 C C . THR B 1 6 ? 6.758 -36.312 -25.375 1 78 6 THR B C 1
ATOM 1664 O O . THR B 1 6 ? 7.359 -35.906 -24.391 1 78 6 THR B O 1
ATOM 1667 N N . LEU B 1 7 ? 5.617 -35.812 -25.859 1 80.25 7 LEU B N 1
ATOM 1668 C CA . LEU B 1 7 ? 4.77 -35 -24.969 1 80.25 7 LEU B CA 1
ATOM 1669 C C . LEU B 1 7 ? 3.771 -35.906 -24.234 1 80.25 7 LEU B C 1
ATOM 1671 O O . LEU B 1 7 ? 2.865 -36.469 -24.844 1 80.25 7 LEU B O 1
ATOM 1675 N N . GLU B 1 8 ? 4.066 -36.125 -22.906 1 83.31 8 GLU B N 1
ATOM 1676 C CA . GLU B 1 8 ? 3.16 -36.906 -22.078 1 83.31 8 GLU B CA 1
ATOM 1677 C C . GLU B 1 8 ? 1.86 -36.156 -21.812 1 83.31 8 GLU B C 1
ATOM 1679 O O . GLU B 1 8 ? 1.853 -34.938 -21.719 1 83.31 8 GLU B O 1
ATOM 1684 N N . PRO B 1 9 ? 0.799 -36.938 -21.766 1 85.88 9 PRO B N 1
ATOM 1685 C CA . PRO B 1 9 ? -0.47 -36.281 -21.422 1 85.88 9 PRO B CA 1
ATOM 1686 C C . PRO B 1 9 ? -0.422 -35.562 -20.078 1 85.88 9 PRO B C 1
ATOM 1688 O O . PRO B 1 9 ? 0.431 -35.875 -19.25 1 85.88 9 PRO B O 1
ATOM 1691 N N . PHE B 1 10 ? -1.342 -34.5 -20 1 86.94 10 PHE B N 1
ATOM 1692 C CA . PHE B 1 10 ? -1.425 -33.75 -18.75 1 86.94 10 PHE B CA 1
ATOM 1693 C C . PHE B 1 10 ? -2.254 -34.531 -17.719 1 86.94 10 PHE B C 1
ATOM 1695 O O . PHE B 1 10 ? -3.393 -34.906 -18 1 86.94 10 PHE B O 1
ATOM 1702 N N . HIS B 1 11 ? -1.716 -34.875 -16.484 1 77.56 11 HIS B N 1
ATOM 1703 C CA . HIS B 1 11 ? -2.416 -35.656 -15.484 1 77.56 11 HIS B CA 1
ATOM 1704 C C . HIS B 1 11 ? -2.848 -34.781 -14.305 1 77.56 11 HIS B C 1
ATOM 1706 O O . HIS B 1 11 ? -3.346 -35.312 -13.305 1 77.56 11 HIS B O 1
ATOM 1712 N N . GLY B 1 12 ? -3.16 -33.625 -14.422 1 65 12 GLY B N 1
ATOM 1713 C CA . GLY B 1 12 ? -3.932 -32.781 -13.539 1 65 12 GLY B CA 1
ATOM 1714 C C . GLY B 1 12 ? -3.188 -32.406 -12.273 1 65 12 GLY B C 1
ATOM 1715 O O . GLY B 1 12 ? -3.791 -31.906 -11.312 1 65 12 GLY B O 1
ATOM 1716 N N . GLU B 1 13 ? -1.897 -32.688 -12.117 1 59.03 13 GLU B N 1
ATOM 1717 C CA . GLU B 1 13 ? -1.365 -32.312 -10.812 1 59.03 13 GLU B CA 1
ATOM 1718 C C . GLU B 1 13 ? -1.338 -30.781 -10.648 1 59.03 13 GLU B C 1
ATOM 1720 O O . GLU B 1 13 ? -1.112 -30.062 -11.617 1 59.03 13 GLU B O 1
ATOM 1725 N N . VAL B 1 14 ? -1.764 -30.281 -9.523 1 53.31 14 VAL B N 1
ATOM 1726 C CA . VAL B 1 14 ? -1.856 -28.859 -9.156 1 53.31 14 VAL B CA 1
ATOM 1727 C C . VAL B 1 14 ? -0.509 -28.188 -9.383 1 53.31 14 VAL B C 1
ATOM 1729 O O . VAL B 1 14 ? 0.523 -28.656 -8.906 1 53.31 14 VAL B O 1
ATOM 1732 N N . GLY B 1 15 ? -0.412 -27.109 -10.086 1 60.44 15 GLY B N 1
ATOM 1733 C CA . GLY B 1 15 ? 0.773 -26.312 -10.375 1 60.44 15 GLY B CA 1
ATOM 1734 C C . GLY B 1 15 ? 1.539 -26.797 -11.586 1 60.44 15 GLY B C 1
ATOM 1735 O O . GLY B 1 15 ? 2.445 -26.125 -12.07 1 60.44 15 GLY B O 1
ATOM 1736 N N . ALA B 1 16 ? 0.935 -27.75 -12.078 1 76.25 16 ALA B N 1
ATOM 1737 C CA . ALA B 1 16 ? 1.733 -28.438 -13.086 1 76.25 16 ALA B CA 1
ATOM 1738 C C . ALA B 1 16 ? 1.377 -27.969 -14.492 1 76.25 16 ALA B C 1
ATOM 1740 O O . ALA B 1 16 ? 2.139 -28.172 -15.438 1 76.25 16 ALA B O 1
ATOM 1741 N N . TRP B 1 17 ? 0.311 -27.203 -14.508 1 87.06 17 TRP B N 1
ATOM 1742 C CA . TRP B 1 17 ? -0.146 -26.844 -15.844 1 87.06 17 TRP B CA 1
ATOM 1743 C C . TRP B 1 17 ? 0.838 -25.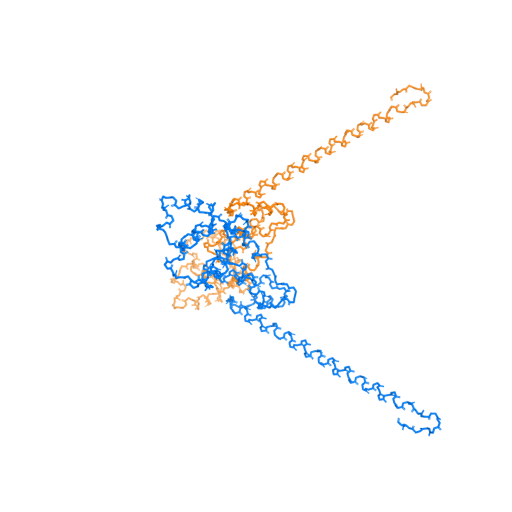891 -16.516 1 87.06 17 TRP B C 1
ATOM 1745 O O . TRP B 1 17 ? 1.169 -26.047 -17.688 1 87.06 17 TRP B O 1
ATOM 1755 N N . ALA B 1 18 ? 1.229 -24.938 -15.727 1 83.44 18 ALA B N 1
ATOM 1756 C CA . ALA B 1 18 ? 2.166 -23.969 -16.297 1 83.44 18 ALA B CA 1
ATOM 1757 C C . ALA B 1 18 ? 3.398 -24.672 -16.859 1 83.44 18 ALA B C 1
ATOM 1759 O O . ALA B 1 18 ? 3.859 -24.344 -17.953 1 83.44 18 ALA B O 1
ATOM 1760 N N . GLU B 1 19 ? 3.844 -25.516 -16.125 1 84.31 19 GLU B N 1
ATOM 1761 C CA . GLU B 1 19 ? 4.992 -26.281 -16.594 1 84.31 19 GLU B CA 1
ATOM 1762 C C . GLU B 1 19 ? 4.641 -27.109 -17.812 1 84.31 19 GLU B C 1
ATOM 1764 O O . GLU B 1 19 ? 5.434 -27.203 -18.75 1 84.31 19 GLU B O 1
ATOM 1769 N N . TYR B 1 20 ? 3.557 -27.766 -17.812 1 89.62 20 TYR B N 1
ATOM 1770 C CA . TYR B 1 20 ? 3.105 -28.562 -18.953 1 89.62 20 TYR B CA 1
ATOM 1771 C C . TYR B 1 20 ? 3.004 -27.719 -20.203 1 89.62 20 TYR B C 1
ATOM 1773 O O . TYR B 1 20 ? 3.453 -28.141 -21.281 1 89.62 20 TYR B O 1
ATOM 1781 N N . LEU B 1 21 ? 2.438 -26.562 -20.016 1 90.06 21 LEU B N 1
ATOM 1782 C CA . LEU B 1 21 ? 2.289 -25.656 -21.172 1 90.06 21 LEU B CA 1
ATOM 1783 C C . LEU B 1 21 ? 3.652 -25.266 -21.719 1 90.06 21 LEU B C 1
ATOM 1785 O O . LEU B 1 21 ? 3.828 -25.172 -22.938 1 90.06 21 LEU B O 1
ATOM 1789 N N . GLU B 1 22 ? 4.574 -25 -20.859 1 88.88 22 GLU B N 1
ATOM 1790 C CA . GLU B 1 22 ? 5.938 -24.719 -21.297 1 88.88 22 GLU B CA 1
ATOM 1791 C C . GLU B 1 22 ? 6.52 -25.875 -22.094 1 88.88 22 GLU B C 1
ATOM 1793 O O . GLU B 1 22 ? 7.148 -25.656 -23.141 1 88.88 22 GLU B O 1
ATOM 1798 N N . ARG B 1 23 ? 6.332 -27.016 -21.625 1 88.5 23 ARG B N 1
ATOM 1799 C CA . ARG B 1 23 ? 6.824 -28.219 -22.312 1 88.5 23 ARG B CA 1
ATOM 1800 C C . ARG B 1 23 ? 6.164 -28.375 -23.672 1 88.5 23 ARG B C 1
ATOM 1802 O O . ARG B 1 23 ? 6.805 -28.812 -24.641 1 88.5 23 ARG B O 1
ATOM 1809 N N . VAL B 1 24 ? 4.918 -28.094 -23.781 1 92.31 24 VAL B N 1
ATOM 1810 C CA . VAL B 1 24 ? 4.195 -28.141 -25.047 1 92.31 24 VAL B CA 1
ATOM 1811 C C . VAL B 1 24 ? 4.855 -27.219 -26.062 1 92.31 24 VAL B C 1
ATOM 1813 O O . VAL B 1 24 ? 5.102 -27.609 -27.203 1 92.31 24 VAL B O 1
ATOM 1816 N N . LYS B 1 25 ? 5.148 -26.016 -25.609 1 91.44 25 LYS B N 1
ATOM 1817 C CA . LYS B 1 25 ? 5.746 -25.031 -26.5 1 91.44 25 LYS B CA 1
ATOM 1818 C C . LYS B 1 25 ? 7.145 -25.469 -26.938 1 91.44 25 LYS B C 1
ATOM 1820 O O . LYS B 1 25 ? 7.523 -25.281 -28.094 1 91.44 25 LYS B O 1
ATOM 1825 N N . VAL B 1 26 ? 7.875 -26.016 -26.031 1 90.19 26 VAL B N 1
ATOM 1826 C CA . VAL B 1 26 ? 9.195 -26.547 -26.328 1 90.19 26 VAL B CA 1
ATOM 1827 C C . VAL B 1 26 ? 9.078 -27.672 -27.359 1 90.19 26 VAL B C 1
ATOM 1829 O O . VAL B 1 26 ? 9.883 -27.766 -28.281 1 90.19 26 VAL B O 1
ATOM 1832 N N . PHE B 1 27 ? 8.109 -28.547 -27.234 1 90.88 27 PHE B N 1
ATOM 1833 C CA . PHE B 1 27 ? 7.855 -29.656 -28.156 1 90.88 27 PHE B CA 1
ATOM 1834 C C . PHE B 1 27 ? 7.551 -29.125 -29.547 1 90.88 27 PHE B C 1
ATOM 1836 O O . PHE B 1 27 ? 8.062 -29.656 -30.547 1 90.88 27 PHE B O 1
ATOM 1843 N N . PHE B 1 28 ? 6.758 -28.062 -29.641 1 91.75 28 PHE B N 1
ATOM 1844 C CA . PHE B 1 28 ? 6.453 -27.453 -30.922 1 91.75 28 PHE B CA 1
ATOM 1845 C C . PHE B 1 28 ? 7.719 -26.938 -31.609 1 91.75 28 PHE B C 1
ATOM 1847 O O . PHE B 1 28 ? 7.914 -27.141 -32.812 1 91.75 28 PHE B O 1
ATOM 1854 N N . ASP B 1 29 ? 8.5 -26.344 -30.812 1 91.25 29 ASP B N 1
ATOM 1855 C CA . ASP B 1 29 ? 9.727 -25.75 -31.328 1 91.25 29 ASP B CA 1
ATOM 1856 C C . ASP B 1 29 ? 10.711 -26.828 -31.766 1 91.25 29 ASP B C 1
ATOM 1858 O O . ASP B 1 29 ? 11.273 -26.766 -32.875 1 91.25 29 ASP B O 1
ATOM 1862 N N . ALA B 1 30 ? 10.875 -27.812 -30.969 1 88.25 30 ALA B N 1
ATOM 1863 C CA . ALA B 1 30 ? 11.82 -28.891 -31.25 1 88.25 30 ALA B CA 1
ATOM 1864 C C . ALA B 1 30 ? 11.43 -29.641 -32.5 1 88.25 30 ALA B C 1
ATOM 1866 O O . ALA B 1 30 ? 12.297 -30.141 -33.25 1 88.25 30 ALA B O 1
ATOM 1867 N N . ASN B 1 31 ? 10.141 -29.75 -32.812 1 90.88 31 ASN B N 1
ATOM 1868 C CA . ASN B 1 31 ? 9.664 -30.531 -33.938 1 90.88 31 ASN B CA 1
ATOM 1869 C C . ASN B 1 31 ? 9.211 -29.656 -35.094 1 90.88 31 ASN B C 1
ATOM 1871 O O . ASN B 1 31 ? 8.602 -30.141 -36.062 1 90.88 31 ASN B O 1
ATOM 1875 N N . SER B 1 32 ? 9.484 -28.266 -34.906 1 90.06 32 SER B N 1
ATOM 1876 C CA . SER B 1 32 ? 9.117 -27.312 -35.938 1 90.06 32 SER B CA 1
ATOM 1877 C C . SER B 1 32 ? 7.676 -27.516 -36.406 1 90.06 32 SER B C 1
ATOM 1879 O O . SER B 1 32 ? 7.402 -27.609 -37.594 1 90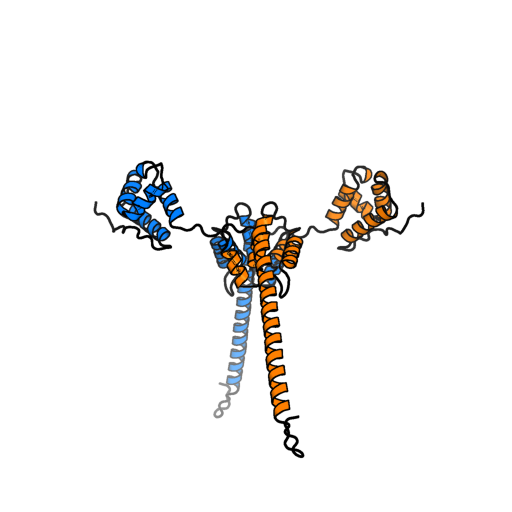.06 32 SER B O 1
ATOM 1881 N N . VAL B 1 33 ? 6.836 -27.672 -35.438 1 90.06 33 VAL B N 1
ATOM 1882 C CA . VAL B 1 33 ? 5.426 -27.875 -35.75 1 90.06 33 VAL B CA 1
ATOM 1883 C C . VAL B 1 33 ? 4.859 -26.625 -36.406 1 90.06 33 VAL B C 1
ATOM 1885 O O . VAL B 1 33 ? 4.977 -25.516 -35.875 1 90.06 33 VAL B O 1
ATOM 1888 N N . PRO B 1 34 ? 4.289 -26.812 -37.625 1 91.75 34 PRO B N 1
ATOM 1889 C CA . PRO B 1 34 ? 3.676 -25.641 -38.281 1 91.75 34 PRO B CA 1
ATOM 1890 C C . PRO B 1 34 ? 2.516 -25.062 -37.469 1 91.75 34 PRO B C 1
ATOM 1892 O O . PRO B 1 34 ? 1.812 -25.797 -36.781 1 91.75 34 PRO B O 1
ATOM 1895 N N . GLU B 1 35 ? 2.246 -23.766 -37.562 1 91.81 35 GLU B N 1
ATOM 1896 C CA . GLU B 1 35 ? 1.236 -23.047 -36.781 1 91.81 35 GLU B CA 1
ATOM 1897 C C . GLU B 1 35 ? -0.143 -23.672 -36.969 1 91.81 35 GLU B C 1
ATOM 1899 O O . GLU B 1 35 ? -0.893 -23.812 -36 1 91.81 35 GLU B O 1
ATOM 1904 N N . GLU B 1 36 ? -0.388 -24.094 -38.188 1 91.12 36 GLU B N 1
ATOM 1905 C CA . GLU B 1 36 ? -1.717 -24.609 -38.5 1 91.12 36 GLU B CA 1
ATOM 1906 C C . GLU B 1 36 ? -1.938 -26 -37.906 1 91.12 36 GLU B C 1
ATOM 1908 O O . GLU B 1 36 ? -3.076 -26.469 -37.812 1 91.12 36 GLU B O 1
ATOM 1913 N N . LYS B 1 37 ? -0.924 -26.656 -37.469 1 92.06 37 LYS B N 1
ATOM 1914 C CA . LYS B 1 37 ? -1.033 -28.031 -36.969 1 92.06 37 LYS B CA 1
ATOM 1915 C C . LYS B 1 37 ? -0.882 -28.078 -35.438 1 92.06 37 LYS B C 1
ATOM 1917 O O . LYS B 1 37 ? -1.111 -29.109 -34.812 1 92.06 37 LYS B O 1
ATOM 1922 N N . LYS B 1 38 ? -0.472 -26.969 -34.781 1 93.12 38 LYS B N 1
ATOM 1923 C CA . LYS B 1 38 ? -0.194 -26.938 -33.344 1 93.12 38 LYS B CA 1
ATOM 1924 C C . LYS B 1 38 ? -1.425 -27.344 -32.531 1 93.12 38 LYS B C 1
ATOM 1926 O O . LYS B 1 38 ? -1.32 -28.109 -31.562 1 93.12 38 LYS B O 1
ATOM 1931 N N . LYS B 1 39 ? -2.504 -26.828 -32.906 1 93.88 39 LYS B N 1
ATOM 1932 C CA . LYS B 1 39 ? -3.74 -27.141 -32.188 1 93.88 39 LYS B CA 1
ATOM 1933 C C . LYS B 1 39 ? -4.031 -28.641 -32.219 1 93.88 39 LYS B C 1
ATOM 1935 O O . LYS B 1 39 ? -4.297 -29.234 -31.172 1 93.88 39 LYS B O 1
ATOM 1940 N N . SER B 1 40 ? -3.994 -29.219 -33.438 1 91.62 40 SER B N 1
ATOM 1941 C CA . SER B 1 40 ? -4.273 -30.641 -33.625 1 91.62 40 SER B CA 1
ATOM 1942 C C . SER B 1 40 ? -3.271 -31.5 -32.844 1 91.62 40 SER B C 1
ATOM 1944 O O . SER B 1 40 ? -3.648 -32.5 -32.219 1 91.62 40 SER B O 1
ATOM 1946 N N . VAL B 1 41 ? -2.066 -31.125 -32.906 1 91.25 41 VAL B N 1
ATOM 1947 C CA . VAL B 1 41 ? -1.02 -31.844 -32.219 1 91.25 41 VAL B CA 1
ATOM 1948 C C . VAL B 1 41 ? -1.287 -31.797 -30.703 1 91.25 41 VAL B C 1
ATOM 1950 O O . VAL B 1 41 ? -1.22 -32.812 -30.016 1 91.25 41 VAL B O 1
ATOM 1953 N N . PHE B 1 42 ? -1.604 -30.625 -30.156 1 93.88 42 PHE B N 1
ATOM 1954 C CA . PHE B 1 42 ? -1.885 -30.484 -28.719 1 93.88 42 PHE B CA 1
ATOM 1955 C C . PHE B 1 42 ? -3.072 -31.344 -28.312 1 93.88 42 PHE B C 1
ATOM 1957 O O . PHE B 1 42 ? -3.006 -32.062 -27.328 1 93.88 42 PHE B O 1
ATOM 1964 N N . MET B 1 43 ? -4.117 -31.344 -29.062 1 91.25 43 MET B N 1
ATOM 1965 C CA . MET B 1 43 ? -5.348 -32.062 -28.734 1 91.25 43 MET B CA 1
ATOM 1966 C C . MET B 1 43 ? -5.109 -33.562 -28.703 1 91.25 43 MET B C 1
ATOM 1968 O O . MET B 1 43 ? -5.754 -34.281 -27.922 1 91.25 43 MET B O 1
ATOM 1972 N N . THR B 1 44 ? -4.168 -33.969 -29.484 1 88.12 44 THR B N 1
ATOM 1973 C CA . THR B 1 44 ? -3.861 -35.375 -29.531 1 88.12 44 THR B CA 1
ATOM 1974 C C . THR B 1 44 ? -2.953 -35.781 -28.375 1 88.12 44 THR B C 1
ATOM 1976 O O . THR B 1 44 ? -3.014 -36.906 -27.891 1 88.12 44 THR B O 1
ATOM 1979 N N . CYS B 1 45 ? -2.234 -34.844 -27.922 1 88.94 45 CYS B N 1
ATOM 1980 C CA . CYS B 1 45 ? -1.183 -35.156 -26.969 1 88.94 45 CYS B CA 1
ATOM 1981 C C . CYS B 1 45 ? -1.62 -34.844 -25.547 1 88.94 45 CYS B C 1
ATOM 1983 O O . CYS B 1 45 ? -1.049 -35.375 -24.594 1 88.94 45 CYS B O 1
ATOM 1985 N N . CYS B 1 46 ? -2.59 -34 -25.297 1 89.69 46 CYS B N 1
ATOM 1986 C CA . CYS B 1 46 ? -2.918 -33.469 -23.984 1 89.69 46 CYS B CA 1
ATOM 1987 C C . CYS B 1 46 ? -3.561 -34.531 -23.109 1 89.69 46 CYS B C 1
ATOM 1989 O O . CYS B 1 46 ? -3.637 -34.375 -21.891 1 89.69 46 CYS B O 1
ATOM 1991 N N . GLY B 1 47 ? -4.062 -35.594 -23.672 1 88.06 47 GLY B N 1
ATOM 1992 C CA . GLY B 1 47 ? -4.703 -36.656 -22.906 1 88.06 47 GLY B CA 1
ATOM 1993 C C . GLY B 1 47 ? -6.219 -36.562 -22.906 1 88.06 47 GLY B C 1
ATOM 1994 O O . GLY B 1 47 ? -6.773 -35.469 -23.094 1 88.06 47 GLY B O 1
ATOM 1995 N N . SER B 1 48 ? -6.816 -37.719 -22.719 1 89.12 48 SER B N 1
ATOM 1996 C CA . SER B 1 48 ? -8.266 -37.844 -22.828 1 89.12 48 SER B CA 1
ATOM 1997 C C . SER B 1 48 ? -8.969 -37 -21.75 1 89.12 48 SER B C 1
ATOM 1999 O O . SER B 1 48 ? -9.984 -36.344 -22.031 1 89.12 48 SER B O 1
ATOM 2001 N N . SER B 1 49 ? -8.469 -37 -20.594 1 89 49 SER B N 1
ATOM 2002 C CA . SER B 1 49 ? -9.078 -36.25 -19.484 1 89 49 SER B CA 1
ATOM 2003 C C . SER B 1 49 ? -9.047 -34.75 -19.734 1 89 49 SER B C 1
ATOM 2005 O O . SER B 1 49 ? -10.055 -34.062 -19.562 1 89 49 SER B O 1
ATOM 2007 N N . THR B 1 50 ? -7.93 -34.25 -20.141 1 90.31 50 THR B N 1
ATOM 2008 C CA . THR B 1 50 ? -7.762 -32.844 -20.453 1 90.31 50 THR B CA 1
ATOM 2009 C C . THR B 1 50 ? -8.633 -32.438 -21.625 1 90.31 50 THR B C 1
ATOM 2011 O O . THR B 1 50 ? -9.242 -31.344 -21.609 1 90.31 50 THR B O 1
ATOM 2014 N N . TYR B 1 51 ? -8.68 -33.344 -22.609 1 91.25 51 TYR B N 1
ATOM 2015 C CA . TYR B 1 51 ? -9.508 -33.062 -23.781 1 91.25 51 TYR B CA 1
ATOM 2016 C C . TYR B 1 51 ? -10.984 -33 -23.391 1 91.25 51 TYR B C 1
ATOM 2018 O O . TYR B 1 51 ? -11.711 -32.125 -23.844 1 91.25 51 TYR B O 1
ATOM 2026 N N . SER B 1 52 ? -11.398 -33.938 -22.609 1 91.81 52 SER B N 1
ATOM 2027 C CA . SER B 1 52 ? -12.781 -33.938 -22.141 1 91.81 52 SER B CA 1
ATOM 2028 C C . SER B 1 52 ? -13.102 -32.656 -21.359 1 91.81 52 SER B C 1
ATOM 2030 O O . SER B 1 52 ? -14.172 -32.094 -21.547 1 91.81 52 SER B O 1
ATOM 2032 N N . LEU B 1 53 ? -12.25 -32.25 -20.547 1 90.44 53 LEU B N 1
ATOM 2033 C CA . LEU B 1 53 ? -12.406 -31.031 -19.797 1 90.44 53 LEU B CA 1
ATOM 2034 C C . LEU B 1 53 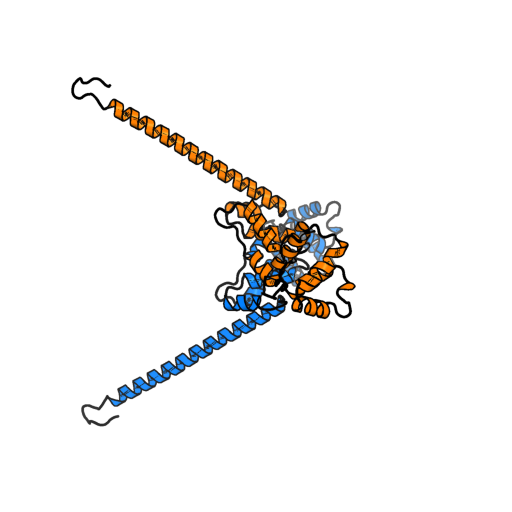? -12.5 -29.828 -20.719 1 90.44 53 LEU B C 1
ATOM 2036 O O . LEU B 1 53 ? -13.352 -28.953 -20.547 1 90.44 53 LEU B O 1
ATOM 2040 N N . LEU B 1 54 ? -11.617 -29.766 -21.672 1 92.44 54 LEU B N 1
ATOM 2041 C CA . LEU B 1 54 ? -11.609 -28.688 -22.656 1 92.44 54 LEU B CA 1
ATOM 2042 C C . LEU B 1 54 ? -12.961 -28.578 -23.359 1 92.44 54 LEU B C 1
ATOM 2044 O O . LEU B 1 54 ? -13.5 -27.469 -23.484 1 92.44 54 LEU B O 1
ATOM 2048 N N . ARG B 1 55 ? -13.484 -29.688 -23.781 1 91.94 55 ARG B N 1
ATOM 2049 C CA . ARG B 1 55 ? -14.781 -29.719 -24.438 1 91.94 55 ARG B CA 1
ATOM 2050 C C . ARG B 1 55 ? -15.867 -29.156 -23.531 1 91.94 55 ARG B C 1
ATOM 2052 O O . ARG B 1 55 ? -16.719 -28.375 -23.984 1 91.94 55 ARG B O 1
ATOM 2059 N N . SER B 1 56 ? -15.766 -29.562 -22.297 1 93.75 56 SER B N 1
ATOM 2060 C CA . SER B 1 56 ? -16.75 -29.094 -21.312 1 93.75 56 SER B CA 1
ATOM 2061 C C . SER B 1 56 ? -16.641 -27.578 -21.109 1 93.75 56 SER B C 1
ATOM 2063 O O . SER B 1 56 ? -17.641 -26.891 -21 1 93.75 56 SER B O 1
ATOM 2065 N N . LEU B 1 57 ? -15.484 -27.094 -21.094 1 91 57 LEU B N 1
ATOM 2066 C CA . LEU B 1 57 ? -15.219 -25.703 -20.781 1 91 57 LEU B CA 1
ATOM 2067 C C . LEU B 1 57 ? -15.586 -24.812 -21.969 1 91 57 LEU B C 1
ATOM 2069 O O . LEU B 1 57 ? -15.898 -23.625 -21.797 1 91 57 LEU B O 1
ATOM 2073 N N . LEU B 1 58 ? -15.57 -25.312 -23.125 1 90.94 58 LEU B N 1
ATOM 2074 C CA . LEU B 1 58 ? -15.781 -24.516 -24.328 1 90.94 58 LEU B CA 1
ATOM 2075 C C . LEU B 1 58 ? -17.25 -24.516 -24.734 1 90.94 58 LEU B C 1
ATOM 2077 O O . LEU B 1 58 ? -17.688 -23.703 -25.547 1 90.94 58 LEU B O 1
ATOM 2081 N N . THR B 1 59 ? -18 -25.391 -24.094 1 88.69 59 THR B N 1
ATOM 2082 C CA . THR B 1 59 ? -19.422 -25.484 -24.438 1 88.69 59 THR B CA 1
ATOM 2083 C C . THR B 1 59 ? -20.078 -24.109 -24.375 1 88.69 59 THR B C 1
ATOM 2085 O O . THR B 1 59 ? -19.922 -23.391 -23.375 1 88.69 59 THR B O 1
ATOM 2088 N N . PRO B 1 60 ? -20.688 -23.641 -25.578 1 91.44 60 PRO B N 1
ATOM 2089 C CA . PRO B 1 60 ? -21.25 -24.484 -26.641 1 91.44 60 PRO B CA 1
ATOM 2090 C C . PRO B 1 60 ? -20.281 -24.656 -27.812 1 91.44 60 PRO B C 1
ATOM 2092 O O . PRO B 1 60 ? -20.562 -25.422 -28.734 1 91.44 60 PRO B O 1
ATOM 2095 N N . LYS B 1 61 ? -19.188 -24.062 -27.812 1 92.31 61 LYS B N 1
ATOM 2096 C CA . LYS B 1 61 ? -18.203 -24.25 -28.875 1 92.31 61 LYS B CA 1
ATOM 2097 C C . LYS B 1 61 ? -17.438 -25.547 -28.688 1 92.31 61 LYS B C 1
ATOM 2099 O O . LYS B 1 61 ? -17.484 -26.156 -27.625 1 92.31 61 LYS B O 1
ATOM 2104 N N . THR B 1 62 ? -16.891 -26 -29.812 1 92.25 62 THR B N 1
ATOM 2105 C CA . THR B 1 62 ? -16.016 -27.172 -29.781 1 92.25 62 THR B CA 1
ATOM 2106 C C . THR B 1 62 ? -14.562 -26.766 -29.969 1 92.25 62 THR B C 1
ATOM 2108 O O . THR B 1 62 ? -14.273 -25.688 -30.5 1 92.25 62 THR B O 1
ATOM 2111 N N . PRO B 1 63 ? -13.602 -27.609 -29.453 1 92.88 63 PRO B N 1
ATOM 2112 C CA . PRO B 1 63 ? -12.18 -27.281 -29.578 1 92.88 63 PRO B CA 1
ATOM 2113 C C . PRO B 1 63 ? -11.766 -26.938 -31 1 92.88 63 PRO B C 1
ATOM 2115 O O . PRO B 1 63 ? -10.852 -26.141 -31.219 1 92.88 63 PRO B O 1
ATOM 2118 N N . ASP B 1 64 ? -12.414 -27.484 -32 1 90.88 64 ASP B N 1
ATOM 2119 C CA . ASP B 1 64 ? -12.062 -27.25 -33.406 1 90.88 64 ASP B CA 1
ATOM 2120 C C . ASP B 1 64 ? -12.461 -25.844 -33.844 1 90.88 64 ASP B C 1
ATOM 2122 O O . ASP B 1 64 ? -11.945 -25.328 -34.844 1 90.88 64 ASP B O 1
ATOM 2126 N N . GLN B 1 65 ? -13.25 -25.234 -33.094 1 93.5 65 GLN B N 1
ATOM 2127 C CA . GLN B 1 65 ? -13.812 -23.938 -33.469 1 93.5 65 GLN B CA 1
ATOM 2128 C C . GLN B 1 65 ? -13.047 -22.797 -32.812 1 93.5 65 GLN B C 1
ATOM 2130 O O . GLN B 1 65 ? -13.414 -21.625 -32.969 1 93.5 65 GLN B O 1
ATOM 2135 N N . VAL B 1 66 ? -12.117 -23.125 -32.031 1 94.19 66 VAL B N 1
ATOM 2136 C CA . VAL B 1 66 ? -11.391 -22.078 -31.312 1 94.19 66 VAL B CA 1
ATOM 2137 C C . VAL B 1 66 ? -9.906 -22.156 -31.641 1 94.19 66 VAL B C 1
ATOM 2139 O O . VAL B 1 66 ? -9.438 -23.172 -32.188 1 94.19 66 VAL B O 1
ATOM 2142 N N . SER B 1 67 ? -9.203 -21.062 -31.422 1 94.31 67 SER B N 1
ATOM 2143 C CA . SER B 1 67 ? -7.77 -21.016 -31.672 1 94.31 67 SER B CA 1
ATOM 2144 C C . SER B 1 67 ? -6.992 -21.734 -30.562 1 94.31 67 SER B C 1
ATOM 2146 O O . SER B 1 67 ? -7.531 -21.984 -29.484 1 94.31 67 SER B O 1
ATOM 2148 N N . ILE B 1 68 ? -5.773 -22.078 -30.844 1 94.56 68 ILE B N 1
ATOM 2149 C CA . ILE B 1 68 ? -4.93 -22.75 -29.859 1 94.56 68 ILE B CA 1
ATOM 2150 C C . ILE B 1 68 ? -4.691 -21.828 -28.672 1 94.56 68 ILE B C 1
ATOM 2152 O O . ILE B 1 68 ? -4.621 -22.281 -27.531 1 94.56 68 ILE B O 1
ATOM 2156 N N . ASP B 1 69 ? -4.629 -20.516 -28.859 1 93.88 69 ASP B N 1
ATOM 2157 C CA . ASP B 1 69 ? -4.438 -19.562 -27.781 1 93.88 69 ASP B CA 1
ATOM 2158 C C . ASP B 1 69 ? -5.637 -19.562 -26.828 1 93.88 69 ASP B C 1
ATOM 2160 O O . ASP B 1 69 ? -5.473 -19.469 -25.609 1 93.88 69 ASP B O 1
ATOM 2164 N N . GLU B 1 70 ? -6.75 -19.641 -27.406 1 93.56 70 GLU B N 1
ATOM 2165 C C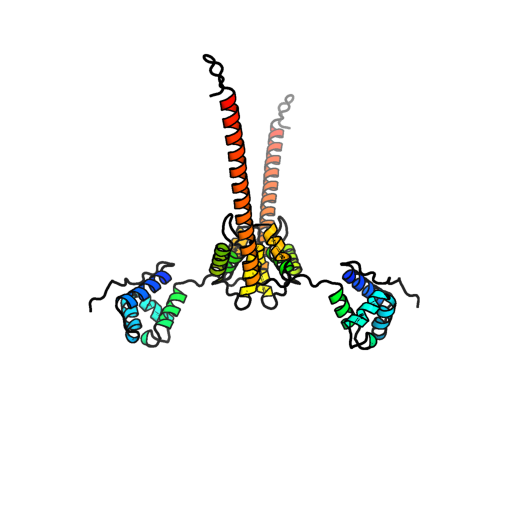A . GLU B 1 70 ? -7.957 -19.703 -26.594 1 93.56 70 GLU B CA 1
ATOM 2166 C C . GLU B 1 70 ? -7.992 -20.984 -25.766 1 93.56 70 GLU B C 1
ATOM 2168 O O . GLU B 1 70 ? -8.406 -20.984 -24.609 1 93.56 70 GLU B O 1
ATOM 2173 N N . ILE B 1 71 ? -7.582 -22.094 -26.391 1 94.06 71 ILE B N 1
ATOM 2174 C CA . ILE B 1 71 ? -7.516 -23.375 -25.688 1 94.06 71 ILE B CA 1
ATOM 2175 C C . ILE B 1 71 ? -6.59 -23.25 -24.484 1 94.06 71 ILE B C 1
ATOM 2177 O O . ILE B 1 71 ? -6.965 -23.609 -23.375 1 94.06 71 ILE B O 1
ATOM 2181 N N . PHE B 1 72 ? -5.438 -22.656 -24.672 1 92.44 72 PHE B N 1
ATOM 2182 C CA . PHE B 1 72 ? -4.477 -22.5 -23.594 1 92.44 72 PHE B CA 1
ATOM 2183 C C . PHE B 1 72 ? -5.047 -21.594 -22.5 1 92.44 72 PHE B C 1
ATOM 2185 O O . PHE B 1 72 ? -4.879 -21.875 -21.312 1 92.44 72 PHE B O 1
ATOM 2192 N N . SER B 1 73 ? -5.738 -20.594 -22.906 1 90.56 73 SER B N 1
ATOM 2193 C CA . SER B 1 73 ? -6.309 -19.641 -21.953 1 90.56 73 SER B CA 1
ATOM 2194 C C . SER B 1 73 ? -7.367 -20.297 -21.078 1 90.56 73 SER B C 1
ATOM 2196 O O . SER B 1 73 ? -7.359 -20.125 -19.859 1 90.56 73 SER B O 1
ATOM 2198 N N . VAL B 1 74 ? -8.234 -21.047 -21.688 1 88.75 74 VAL B N 1
ATOM 2199 C CA . VAL B 1 74 ? -9.344 -21.672 -21 1 88.75 74 VAL B CA 1
ATOM 2200 C C . VAL B 1 74 ? -8.805 -22.734 -20.031 1 88.75 74 VAL B C 1
ATOM 2202 O O . VAL B 1 74 ? -9.242 -22.812 -18.875 1 88.75 74 VAL B O 1
ATOM 2205 N N . LEU B 1 75 ? -7.867 -23.531 -20.516 1 89.38 75 LEU B N 1
ATOM 2206 C CA . LEU B 1 75 ? -7.301 -24.578 -19.656 1 89.38 75 LEU B CA 1
ATOM 2207 C C . LEU B 1 75 ? -6.469 -23.969 -18.531 1 89.38 75 LEU B C 1
ATOM 2209 O O . LEU B 1 75 ? -6.512 -24.438 -17.391 1 89.38 75 LEU B O 1
ATOM 2213 N N . SER B 1 76 ? -5.727 -22.922 -18.844 1 87.19 76 SER B N 1
ATOM 2214 C CA . SER B 1 76 ? -4.961 -22.234 -17.812 1 87.19 76 SER B CA 1
ATOM 2215 C C . SER B 1 76 ? -5.879 -21.641 -16.75 1 87.19 76 SER B C 1
ATOM 2217 O O . SER B 1 76 ? -5.562 -21.688 -15.555 1 87.19 76 SER B O 1
ATOM 2219 N N . GLY B 1 77 ? -6.934 -21.109 -17.219 1 82.56 77 GLY B N 1
ATOM 2220 C CA . GLY B 1 77 ? -7.918 -20.594 -16.281 1 82.56 77 GLY B CA 1
ATOM 2221 C C . GLY B 1 77 ? -8.461 -21.656 -15.344 1 82.56 77 GLY B C 1
ATOM 2222 O O . GLY B 1 77 ? -8.719 -21.391 -14.172 1 82.56 77 GLY B O 1
ATOM 2223 N N . HIS B 1 78 ? -8.625 -22.781 -15.906 1 81.25 78 HIS B N 1
ATOM 2224 C CA . HIS B 1 78 ? -9.164 -23.891 -15.109 1 81.25 78 HIS B CA 1
ATOM 2225 C C . HIS B 1 78 ? -8.102 -24.469 -14.18 1 81.25 78 HIS B C 1
ATOM 2227 O O . HIS B 1 78 ? -8.391 -24.75 -13.016 1 81.25 78 HIS B O 1
ATOM 2233 N N . TYR B 1 79 ? -6.934 -24.688 -14.688 1 81.19 79 TYR B N 1
ATOM 2234 C CA . TYR B 1 79 ? -5.922 -25.422 -13.945 1 81.19 79 TYR B CA 1
ATOM 2235 C C . TYR B 1 79 ? -5.121 -24.5 -13.039 1 81.19 79 TYR B C 1
ATOM 2237 O O . TYR B 1 79 ? -4.477 -24.953 -12.086 1 81.19 79 TYR B O 1
ATOM 2245 N N . ILE B 1 80 ? -5.031 -23.312 -13.484 1 72.56 80 ILE B N 1
ATOM 2246 C CA . ILE B 1 80 ? -4.285 -22.375 -12.656 1 72.56 80 ILE B CA 1
ATOM 2247 C C . ILE B 1 80 ? -5.254 -21.516 -11.852 1 72.56 80 ILE B C 1
ATOM 2249 O O . ILE B 1 80 ? -5.961 -20.672 -12.406 1 72.56 80 ILE B O 1
ATOM 2253 N N . PRO B 1 81 ? -5.355 -21.984 -10.711 1 71.94 81 PRO B N 1
ATOM 2254 C CA . PRO B 1 81 ? -6.191 -21.094 -9.891 1 71.94 81 PRO B CA 1
ATOM 2255 C C . PRO B 1 81 ? -5.719 -19.641 -9.914 1 71.94 81 PRO B C 1
ATOM 2257 O O . PRO B 1 81 ? -4.512 -19.391 -9.984 1 71.94 81 PRO B O 1
ATOM 2260 N N . LYS B 1 82 ? -6.621 -18.719 -10.414 1 74.69 82 LYS B N 1
ATOM 2261 C CA . LYS B 1 82 ? -6.234 -17.312 -10.344 1 74.69 82 LYS B CA 1
ATOM 2262 C C . LYS B 1 82 ? -5.762 -16.953 -8.938 1 74.69 82 LYS B C 1
ATOM 2264 O O . LYS B 1 82 ? -6.422 -17.281 -7.949 1 74.69 82 LYS B O 1
ATOM 2269 N N . PRO B 1 83 ? -4.535 -16.5 -9 1 80 83 PRO B N 1
ATOM 2270 C CA . PRO B 1 83 ? -4.062 -16.109 -7.668 1 80 83 PRO B CA 1
ATOM 2271 C C . PRO B 1 83 ? -4.945 -15.047 -7.016 1 80 83 PRO B C 1
ATOM 2273 O O . PRO B 1 83 ? -5.488 -14.18 -7.707 1 80 83 PRO B O 1
ATOM 2276 N N . SER B 1 84 ? -5.188 -15.273 -5.773 1 87.38 84 SER B N 1
ATOM 2277 C CA . SER B 1 84 ? -5.945 -14.281 -5.012 1 87.38 84 SER B CA 1
ATOM 2278 C C . SER B 1 84 ? -5.254 -12.922 -5.031 1 87.38 84 SER B C 1
ATOM 2280 O O . SER B 1 84 ? -4.105 -12.797 -4.594 1 87.38 84 SER B O 1
ATOM 2282 N N . VAL B 1 85 ? -5.922 -11.961 -5.531 1 92.62 85 VAL B N 1
ATOM 2283 C CA . VAL B 1 85 ? -5.387 -10.609 -5.586 1 92.62 85 VAL B CA 1
ATOM 2284 C C . VAL B 1 85 ? -4.992 -10.148 -4.184 1 92.62 85 VAL B C 1
ATOM 2286 O O . VAL B 1 85 ? -3.943 -9.531 -3.996 1 92.62 85 VAL B O 1
ATOM 2289 N N . VAL B 1 86 ? -5.754 -10.461 -3.217 1 94.69 86 VAL B N 1
ATOM 2290 C CA . VAL B 1 86 ? -5.516 -10.039 -1.842 1 94.69 86 VAL B CA 1
ATOM 2291 C C . VAL B 1 86 ? -4.211 -10.656 -1.332 1 94.69 86 VAL B C 1
ATOM 2293 O O . VAL B 1 86 ? -3.412 -9.977 -0.682 1 94.69 86 VAL B O 1
ATOM 2296 N N . VAL B 1 87 ? -4.023 -11.898 -1.596 1 94.56 87 VAL B N 1
ATOM 2297 C CA . VAL B 1 87 ? -2.807 -12.578 -1.159 1 94.56 87 VAL B CA 1
ATOM 2298 C C . VAL B 1 87 ? -1.596 -11.977 -1.872 1 94.56 87 VAL B C 1
ATOM 2300 O O . VAL B 1 87 ? -0.555 -11.742 -1.252 1 94.56 87 VAL B O 1
ATOM 2303 N N . CYS B 1 88 ? -1.741 -11.789 -3.174 1 94.88 88 CYS B N 1
ATOM 2304 C CA . CYS B 1 88 ? -0.657 -11.188 -3.943 1 94.88 88 CYS B CA 1
ATOM 2305 C C . CYS B 1 88 ? -0.297 -9.812 -3.396 1 94.88 88 CYS B C 1
ATOM 2307 O O . CYS B 1 88 ? 0.881 -9.5 -3.217 1 94.88 88 CYS B O 1
ATOM 2309 N N . ARG B 1 89 ? -1.288 -8.992 -3.131 1 97.19 89 ARG B N 1
ATOM 2310 C CA . ARG B 1 89 ? -1.059 -7.648 -2.611 1 97.19 89 ARG B CA 1
ATOM 2311 C C . ARG B 1 89 ? -0.492 -7.699 -1.196 1 97.19 89 ARG B C 1
ATOM 2313 O O . ARG B 1 89 ? 0.307 -6.844 -0.812 1 97.19 89 ARG B O 1
ATOM 2320 N N . PHE B 1 90 ? -0.895 -8.68 -0.446 1 97.19 90 PHE B N 1
ATOM 2321 C CA . PHE B 1 90 ? -0.322 -8.867 0.883 1 97.19 90 PHE B CA 1
ATOM 2322 C C . PHE B 1 90 ? 1.178 -9.117 0.795 1 97.19 90 PHE B C 1
ATOM 2324 O O . PHE B 1 90 ? 1.959 -8.508 1.527 1 97.19 90 PHE B O 1
ATOM 2331 N N . ARG B 1 91 ? 1.586 -10.023 -0.049 1 96.62 91 ARG B N 1
ATOM 2332 C CA . ARG B 1 91 ? 3 -10.336 -0.235 1 96.62 91 ARG B CA 1
ATOM 2333 C C . ARG B 1 91 ? 3.773 -9.109 -0.706 1 96.62 91 ARG B C 1
ATOM 2335 O O . ARG B 1 91 ? 4.863 -8.828 -0.202 1 96.62 91 ARG B O 1
ATOM 2342 N N . PHE B 1 92 ? 3.219 -8.422 -1.669 1 98.06 92 PHE B N 1
ATOM 2343 C CA . PHE B 1 92 ? 3.828 -7.211 -2.205 1 98.06 92 PHE B CA 1
ATOM 2344 C C . PHE B 1 92 ? 4.02 -6.172 -1.109 1 98.06 92 PHE B C 1
ATOM 2346 O O . PHE B 1 92 ? 5.113 -5.625 -0.95 1 98.06 92 PHE B O 1
ATOM 2353 N N . ASN B 1 93 ? 2.941 -5.859 -0.352 1 97.81 93 ASN B N 1
ATOM 2354 C CA . ASN B 1 93 ? 2.939 -4.801 0.653 1 97.81 93 ASN B CA 1
ATOM 2355 C C . ASN B 1 93 ? 3.785 -5.18 1.866 1 97.81 93 ASN B C 1
ATOM 2357 O O . ASN B 1 93 ? 4.133 -4.32 2.678 1 97.81 93 ASN B O 1
ATOM 2361 N N . SER B 1 94 ? 4.113 -6.461 1.965 1 96.38 94 SER B N 1
ATOM 2362 C CA . SER B 1 94 ? 4.895 -6.93 3.104 1 96.38 94 SER B CA 1
ATOM 2363 C C . SER B 1 94 ? 6.379 -7.012 2.758 1 96.38 94 SER B C 1
ATOM 2365 O O . SER B 1 94 ? 7.207 -7.301 3.623 1 96.38 94 SER B O 1
ATOM 2367 N N . ARG B 1 95 ? 6.723 -6.801 1.529 1 97.25 95 ARG B N 1
ATOM 2368 C CA . ARG B 1 95 ? 8.102 -6.969 1.077 1 97.25 95 ARG B CA 1
ATOM 2369 C C . ARG B 1 95 ? 8.961 -5.781 1.494 1 97.25 95 ARG B C 1
ATOM 2371 O O . ARG B 1 95 ? 8.641 -4.633 1.184 1 97.25 95 ARG B O 1
ATOM 2378 N N . SER B 1 96 ? 10.008 -5.984 2.178 1 97.81 96 SER B N 1
ATOM 2379 C CA . SER B 1 96 ? 11.016 -4.988 2.516 1 97.81 96 SER B CA 1
ATOM 2380 C C . SER B 1 96 ? 12.383 -5.379 1.957 1 97.81 96 SER B C 1
ATOM 2382 O O . SER B 1 96 ? 12.656 -6.559 1.734 1 97.81 96 SER B O 1
ATOM 2384 N N . ARG B 1 97 ? 13.18 -4.375 1.771 1 97.75 97 ARG B N 1
ATOM 2385 C CA . ARG B 1 97 ? 14.531 -4.637 1.281 1 97.75 97 ARG B CA 1
ATOM 2386 C C . ARG B 1 97 ? 15.344 -5.418 2.309 1 97.75 97 ARG B C 1
ATOM 2388 O O . ARG B 1 97 ? 15.359 -5.066 3.49 1 97.75 97 ARG B O 1
ATOM 2395 N N . GLN B 1 98 ? 15.906 -6.52 1.877 1 96.44 98 GLN B N 1
ATOM 2396 C CA . GLN B 1 98 ? 16.719 -7.355 2.752 1 96.44 98 GLN B CA 1
ATOM 2397 C C . GLN B 1 98 ? 18.094 -6.734 2.979 1 96.44 98 GLN B C 1
ATOM 2399 O O . GLN B 1 98 ? 18.562 -5.926 2.172 1 96.44 98 GLN B O 1
ATOM 2404 N N . PRO B 1 99 ? 18.672 -7.289 4.113 1 93.88 99 PRO B N 1
ATOM 2405 C CA . PRO B 1 99 ? 20.047 -6.82 4.324 1 93.88 99 PRO B CA 1
ATOM 2406 C C . PRO B 1 99 ? 20.969 -7.18 3.164 1 93.88 99 PRO B C 1
ATOM 2408 O O . PRO B 1 99 ? 20.891 -8.281 2.621 1 93.88 99 PRO B O 1
ATOM 2411 N N . GLU B 1 100 ? 21.703 -6.305 2.621 1 91.12 100 GLU B N 1
ATOM 2412 C CA . GLU B 1 100 ? 22.719 -6.473 1.59 1 91.12 100 GLU B CA 1
ATOM 2413 C C . GLU B 1 100 ? 22.078 -6.613 0.208 1 91.12 100 GLU B C 1
ATOM 2415 O O . GLU B 1 100 ? 22.781 -6.855 -0.779 1 91.12 100 GLU B O 1
ATOM 2420 N N . GLU B 1 101 ? 20.875 -6.629 0.147 1 96.75 101 GLU B N 1
ATOM 2421 C CA . GLU B 1 101 ? 20.203 -6.613 -1.152 1 96.75 101 GLU B CA 1
ATOM 2422 C C . GLU B 1 101 ? 20.391 -5.273 -1.856 1 96.75 101 GLU B C 1
ATOM 2424 O O . GLU B 1 101 ? 20.156 -4.219 -1.268 1 96.75 101 GLU B O 1
ATOM 2429 N N . SER B 1 102 ? 20.812 -5.332 -3.057 1 96.94 102 SER B N 1
ATOM 2430 C CA . SER B 1 102 ? 20.969 -4.094 -3.809 1 96.94 102 SER B CA 1
ATOM 2431 C C . SER B 1 102 ? 19.625 -3.457 -4.129 1 96.94 102 SER B C 1
ATOM 2433 O O . SER B 1 102 ? 18.609 -4.148 -4.176 1 96.94 102 SER B O 1
ATOM 2435 N N . VAL B 1 103 ? 19.609 -2.182 -4.41 1 97.62 103 VAL B N 1
ATOM 2436 C CA . VAL B 1 103 ? 18.406 -1.466 -4.781 1 97.62 103 VAL B CA 1
ATOM 2437 C C . VAL B 1 103 ? 17.828 -2.049 -6.07 1 97.62 103 VAL B C 1
ATOM 2439 O O . VAL B 1 103 ? 16.609 -2.213 -6.203 1 97.62 103 VAL B O 1
ATOM 2442 N N . SER B 1 104 ? 18.688 -2.348 -6.984 1 97.38 104 SER B N 1
ATOM 2443 C CA . SER B 1 104 ? 18.281 -2.908 -8.266 1 97.38 104 SER B CA 1
ATOM 2444 C C . SER B 1 104 ? 17.562 -4.246 -8.078 1 97.38 104 SER B C 1
ATOM 2446 O O . SER B 1 104 ? 16.516 -4.488 -8.68 1 97.38 104 SER B O 1
ATOM 2448 N N . ASP B 1 105 ? 18.141 -5.078 -7.285 1 97.69 105 ASP B N 1
ATOM 2449 C CA . ASP B 1 105 ? 17.531 -6.379 -7.023 1 97.69 105 ASP B CA 1
ATOM 2450 C C . ASP B 1 105 ? 16.203 -6.23 -6.285 1 97.69 105 ASP B C 1
ATOM 2452 O O . ASP B 1 105 ? 15.242 -6.949 -6.566 1 97.69 105 ASP B O 1
ATOM 2456 N N . TYR B 1 106 ? 16.234 -5.422 -5.305 1 98.25 106 TYR B N 1
ATOM 2457 C CA . TYR B 1 106 ? 15.008 -5.148 -4.551 1 98.25 106 TYR B CA 1
ATOM 2458 C C . TYR B 1 106 ? 13.898 -4.656 -5.473 1 98.25 106 TYR B C 1
ATOM 2460 O O . TYR B 1 106 ? 12.766 -5.133 -5.398 1 98.25 106 TYR B O 1
ATOM 2468 N N . THR B 1 107 ? 14.203 -3.727 -6.367 1 97.62 107 THR B N 1
ATOM 2469 C CA . THR B 1 107 ? 13.242 -3.184 -7.324 1 97.62 107 THR B CA 1
ATOM 2470 C C . THR B 1 107 ? 12.719 -4.281 -8.242 1 97.62 107 THR B C 1
ATOM 2472 O O . THR B 1 107 ? 11.523 -4.324 -8.547 1 97.62 107 THR B O 1
ATOM 2475 N N . ARG B 1 108 ? 13.578 -5.145 -8.695 1 96.62 108 ARG B N 1
ATOM 2476 C CA . ARG B 1 108 ? 13.172 -6.273 -9.523 1 96.62 108 ARG B CA 1
ATOM 2477 C C . ARG B 1 108 ? 12.203 -7.18 -8.773 1 96.62 108 ARG B C 1
ATOM 2479 O O . ARG B 1 108 ? 11.211 -7.648 -9.344 1 96.62 108 ARG B O 1
ATOM 2486 N N . SER B 1 109 ? 12.539 -7.426 -7.59 1 97.38 109 SER B N 1
ATOM 2487 C CA . SER B 1 109 ? 11.68 -8.258 -6.758 1 97.38 109 SER B CA 1
ATOM 2488 C C . SER B 1 109 ? 10.297 -7.637 -6.598 1 97.38 109 SER B C 1
ATOM 2490 O O . SER B 1 109 ? 9.281 -8.344 -6.645 1 97.38 109 SER B O 1
ATOM 2492 N N . LEU B 1 110 ? 10.203 -6.328 -6.34 1 97.94 110 LEU B N 1
ATOM 2493 C CA . LEU B 1 110 ? 8.922 -5.637 -6.188 1 97.94 110 LEU B CA 1
ATOM 2494 C C . LEU B 1 110 ? 8.094 -5.754 -7.461 1 97.94 110 LEU B C 1
ATOM 2496 O O . LEU B 1 110 ? 6.887 -6.016 -7.395 1 97.94 110 LEU B O 1
ATOM 2500 N N . LYS B 1 111 ? 8.742 -5.574 -8.586 1 96.69 111 LYS B N 1
ATOM 2501 C CA . LYS B 1 111 ? 8.039 -5.684 -9.867 1 96.69 111 LYS B CA 1
ATOM 2502 C C . LYS B 1 111 ? 7.5 -7.094 -10.078 1 96.69 111 LYS B C 1
ATOM 2504 O O . LYS B 1 111 ? 6.367 -7.266 -10.531 1 96.69 111 LYS B O 1
ATOM 2509 N N . LYS B 1 112 ? 8.273 -8.023 -9.734 1 94.56 112 LYS B N 1
ATOM 2510 C CA . LYS B 1 112 ? 7.848 -9.414 -9.859 1 94.56 112 LYS B CA 1
ATOM 2511 C C . LYS B 1 112 ? 6.641 -9.703 -8.969 1 94.56 112 LYS B C 1
ATOM 2513 O O . LYS B 1 112 ? 5.676 -10.336 -9.414 1 94.56 112 LYS B O 1
ATOM 2518 N N . LEU B 1 113 ? 6.664 -9.25 -7.785 1 95.06 113 LEU B N 1
ATOM 2519 C CA . LEU B 1 113 ? 5.605 -9.5 -6.812 1 95.06 113 LEU B CA 1
ATOM 2520 C C . LEU B 1 113 ? 4.324 -8.773 -7.203 1 95.06 113 LEU B C 1
ATOM 2522 O O . LEU B 1 113 ? 3.232 -9.148 -6.766 1 95.06 113 LEU B O 1
ATOM 2526 N N . SER B 1 114 ? 4.418 -7.727 -7.992 1 96 114 SER B N 1
ATOM 2527 C CA . SER B 1 114 ? 3.268 -6.891 -8.312 1 96 114 SER B CA 1
ATOM 2528 C C . SER B 1 114 ? 2.494 -7.445 -9.508 1 96 114 SER B C 1
ATOM 2530 O O . SER B 1 114 ? 1.412 -6.957 -9.836 1 96 114 SER B O 1
ATOM 2532 N N . THR B 1 115 ? 2.988 -8.445 -10.18 1 91.56 115 THR B N 1
ATOM 2533 C CA . THR B 1 115 ? 2.475 -8.945 -11.453 1 91.56 115 THR B CA 1
ATOM 2534 C C . THR B 1 115 ? 0.999 -9.312 -11.328 1 91.56 115 THR B C 1
ATOM 2536 O O . THR B 1 115 ? 0.205 -9.031 -12.227 1 91.56 115 THR B O 1
ATOM 2539 N N . ASN B 1 116 ? 0.525 -9.891 -10.266 1 89.62 116 ASN B N 1
ATOM 2540 C CA . ASN B 1 116 ? -0.849 -10.352 -10.109 1 89.62 116 ASN B CA 1
ATOM 2541 C C . ASN B 1 116 ? -1.604 -9.516 -9.078 1 89.62 116 ASN B C 1
ATOM 2543 O O . ASN B 1 116 ? -2.605 -9.969 -8.516 1 89.62 116 ASN B O 1
ATOM 2547 N N . CYS B 1 117 ? -1.153 -8.258 -8.883 1 95.12 117 CYS B N 1
ATOM 2548 C CA . CYS B 1 117 ? -1.764 -7.395 -7.875 1 95.12 117 CYS B CA 1
ATOM 2549 C C . CYS B 1 117 ? -2.861 -6.535 -8.492 1 95.12 117 CYS B C 1
ATOM 2551 O O . CYS B 1 117 ? -3.623 -5.887 -7.766 1 95.12 117 CYS B O 1
ATOM 2553 N N . GLU B 1 118 ? -2.914 -6.473 -9.797 1 93.5 118 GLU B N 1
ATOM 2554 C CA . GLU B 1 118 ? -3.969 -5.781 -10.531 1 93.5 118 GLU B CA 1
ATOM 2555 C C . GLU B 1 118 ? -4.051 -4.312 -10.133 1 93.5 118 GLU B C 1
ATOM 2557 O O . GLU B 1 118 ? -5.137 -3.797 -9.867 1 93.5 118 GLU B O 1
ATOM 2562 N N . TYR B 1 119 ? -2.945 -3.592 -10.07 1 95.19 119 TYR B N 1
ATOM 2563 C CA . TYR B 1 119 ? -2.914 -2.189 -9.672 1 95.19 119 TYR B CA 1
ATOM 2564 C C . TYR B 1 119 ? -3.32 -1.282 -10.82 1 95.19 119 TYR B C 1
ATOM 2566 O O . TYR B 1 119 ? -3.705 -0.13 -10.609 1 95.19 119 TYR B O 1
ATOM 2574 N N . GLY B 1 120 ? -3.141 -1.792 -12.047 1 92.06 120 GLY B N 1
ATOM 2575 C CA . GLY B 1 120 ? -3.504 -0.977 -13.195 1 92.06 120 GLY B CA 1
ATOM 2576 C C . GLY B 1 120 ? -2.729 0.325 -13.273 1 92.06 120 GLY B C 1
ATOM 2577 O O . GLY B 1 120 ? -1.498 0.327 -13.195 1 92.06 120 GLY B O 1
ATOM 2578 N N . THR B 1 121 ? -3.414 1.49 -13.367 1 92.56 121 THR B N 1
ATOM 2579 C CA . THR B 1 121 ? -2.779 2.793 -13.531 1 92.56 121 THR B CA 1
ATOM 2580 C C . THR B 1 121 ? -2.137 3.254 -12.227 1 92.56 121 THR B C 1
ATOM 2582 O O . THR B 1 121 ? -1.34 4.195 -12.219 1 92.56 121 THR B O 1
ATOM 2585 N N . PHE B 1 122 ? -2.486 2.625 -11.148 1 95.12 122 PHE B N 1
ATOM 2586 C CA . PHE B 1 122 ? -1.944 2.988 -9.844 1 95.12 122 PHE B CA 1
ATOM 2587 C C . PHE B 1 122 ? -0.622 2.275 -9.586 1 95.12 122 PHE B C 1
ATOM 2589 O O . PHE B 1 122 ? 0.029 2.506 -8.57 1 95.12 122 PHE B O 1
ATOM 2596 N N . PHE B 1 123 ? -0.193 1.47 -10.602 1 95.62 123 PHE B N 1
ATOM 2597 C CA . PHE B 1 123 ? 0.97 0.599 -10.477 1 95.62 123 PHE B CA 1
ATOM 2598 C C . PHE B 1 123 ? 2.217 1.405 -10.125 1 95.62 123 PHE B C 1
ATOM 2600 O O . PHE B 1 123 ? 2.904 1.104 -9.148 1 95.62 123 PHE B O 1
ATOM 2607 N N . PRO B 1 124 ? 2.516 2.521 -10.773 1 96.69 124 PRO B N 1
ATOM 2608 C CA . PRO B 1 124 ? 3.732 3.262 -10.43 1 96.69 124 PRO B CA 1
ATOM 2609 C C . PRO B 1 124 ? 3.703 3.832 -9.016 1 96.69 124 PRO B C 1
ATOM 2611 O O . PRO B 1 124 ? 4.734 3.881 -8.344 1 96.69 124 PRO B O 1
ATOM 2614 N N . ASP B 1 125 ? 2.564 4.242 -8.578 1 96.88 125 ASP B N 1
ATOM 2615 C CA . ASP B 1 125 ? 2.406 4.773 -7.227 1 96.88 125 ASP B CA 1
ATOM 2616 C C . ASP B 1 125 ? 2.664 3.695 -6.176 1 96.88 125 ASP B C 1
ATOM 2618 O O . ASP B 1 125 ? 3.324 3.947 -5.168 1 96.88 125 ASP B O 1
ATOM 2622 N N . MET B 1 126 ? 2.123 2.482 -6.441 1 97.88 126 MET B N 1
ATOM 2623 C CA . MET B 1 126 ? 2.295 1.385 -5.492 1 97.88 126 MET B CA 1
ATOM 2624 C C . MET B 1 126 ? 3.762 0.981 -5.387 1 97.88 126 MET B C 1
ATOM 2626 O O . MET B 1 126 ? 4.262 0.722 -4.293 1 97.88 126 MET B O 1
ATOM 2630 N N . LEU B 1 127 ? 4.398 0.962 -6.52 1 98.38 127 LEU B N 1
ATOM 2631 C CA . LEU B 1 127 ? 5.824 0.647 -6.523 1 98.38 127 LEU B CA 1
ATOM 2632 C C . LEU B 1 127 ? 6.613 1.683 -5.727 1 98.38 127 LEU B C 1
ATOM 2634 O O . LEU B 1 127 ? 7.461 1.327 -4.91 1 98.38 127 LEU B O 1
ATOM 2638 N N . ARG B 1 128 ? 6.34 2.947 -6 1 98.38 128 ARG B N 1
ATOM 2639 C CA . ARG B 1 128 ? 7.023 4.02 -5.281 1 98.38 128 ARG B CA 1
ATOM 2640 C C . ARG B 1 128 ? 6.812 3.895 -3.777 1 98.38 128 ARG B C 1
ATOM 2642 O O . ARG B 1 128 ? 7.773 3.93 -3.006 1 98.38 128 ARG B O 1
ATOM 2649 N N . ASP B 1 129 ? 5.586 3.742 -3.375 1 98.25 129 ASP B N 1
ATOM 2650 C CA . ASP B 1 129 ? 5.246 3.721 -1.956 1 98.25 129 ASP B CA 1
ATOM 2651 C C . ASP B 1 129 ? 5.898 2.529 -1.254 1 98.25 129 ASP B C 1
ATOM 2653 O O . ASP B 1 129 ? 6.402 2.66 -0.138 1 98.25 129 ASP B O 1
ATOM 2657 N N . ARG B 1 130 ? 5.828 1.324 -1.924 1 98.44 130 ARG B N 1
ATOM 2658 C CA . ARG B 1 130 ? 6.445 0.149 -1.316 1 98.44 130 ARG B CA 1
ATOM 2659 C C . ARG B 1 130 ? 7.961 0.303 -1.242 1 98.44 130 ARG B C 1
ATOM 2661 O O . ARG B 1 130 ? 8.586 -0.12 -0.268 1 98.44 130 ARG B O 1
ATOM 2668 N N . LEU B 1 131 ? 8.562 0.879 -2.275 1 98.56 131 LEU B N 1
ATOM 2669 C CA . LEU B 1 131 ? 9.992 1.151 -2.279 1 98.56 131 LEU B CA 1
ATOM 2670 C C . LEU B 1 131 ? 10.383 2.027 -1.095 1 98.56 131 LEU B C 1
ATOM 2672 O O . LEU B 1 131 ? 11.336 1.723 -0.379 1 98.56 131 LEU B O 1
ATOM 2676 N N . VAL B 1 132 ? 9.656 3.098 -0.856 1 98.44 132 VAL B N 1
ATOM 2677 C CA . VAL B 1 132 ? 9.938 4.035 0.228 1 98.44 132 VAL B CA 1
ATOM 2678 C C . VAL B 1 132 ? 9.766 3.332 1.573 1 98.44 132 VAL B C 1
ATOM 2680 O O . VAL B 1 132 ? 10.656 3.385 2.424 1 98.44 132 VAL B O 1
ATOM 2683 N N . CYS B 1 133 ? 8.648 2.594 1.699 1 98.06 133 CYS B N 1
ATOM 2684 C CA . CYS B 1 133 ? 8.344 1.954 2.973 1 98.06 133 CYS B CA 1
ATOM 2685 C C . CYS B 1 133 ? 9.32 0.82 3.26 1 98.06 133 CYS B C 1
ATOM 2687 O O . CYS B 1 133 ? 9.672 0.572 4.418 1 98.06 133 CYS B O 1
ATOM 2689 N N . GLY B 1 134 ? 9.75 0.15 2.236 1 97.88 134 GLY B N 1
ATOM 2690 C CA . GLY B 1 134 ? 10.547 -1.055 2.402 1 97.88 134 GLY B CA 1
ATOM 2691 C C . GLY B 1 134 ? 12.039 -0.78 2.453 1 97.88 134 GLY B C 1
ATOM 2692 O O . GLY B 1 134 ? 12.836 -1.695 2.672 1 97.88 134 GLY B O 1
ATOM 2693 N N . THR B 1 135 ? 12.438 0.443 2.215 1 97.25 135 THR B N 1
ATOM 2694 C CA . THR B 1 135 ? 13.844 0.809 2.311 1 97.25 135 THR B CA 1
ATOM 2695 C C . THR B 1 135 ? 14.359 0.609 3.732 1 97.25 135 THR B C 1
ATOM 2697 O O . THR B 1 135 ? 13.766 1.104 4.691 1 97.25 135 THR B O 1
ATOM 2700 N N . ASN B 1 136 ? 15.422 -0.165 3.893 1 92.75 136 ASN B N 1
ATOM 2701 C CA . ASN B 1 136 ? 15.891 -0.607 5.203 1 92.75 136 ASN B CA 1
ATOM 2702 C C . ASN B 1 136 ? 16.969 0.313 5.75 1 92.75 136 ASN B C 1
ATOM 2704 O O . ASN B 1 136 ? 17.656 -0.029 6.719 1 92.75 136 ASN B O 1
ATOM 2708 N N . ASP B 1 137 ? 17.281 1.381 5.148 1 93.5 137 ASP B N 1
ATOM 2709 C CA . ASP B 1 137 ? 18.25 2.396 5.562 1 93.5 137 ASP B CA 1
ATOM 2710 C C . ASP B 1 137 ? 17.547 3.711 5.902 1 93.5 137 ASP B C 1
ATOM 2712 O O . ASP B 1 137 ? 16.953 4.348 5.031 1 93.5 137 ASP B O 1
ATOM 2716 N N . ALA B 1 138 ? 17.766 4.074 7.152 1 94.62 138 ALA B N 1
ATOM 2717 C CA . ALA B 1 138 ? 17.031 5.238 7.645 1 94.62 138 ALA B CA 1
ATOM 2718 C C . ALA B 1 138 ? 17.438 6.5 6.883 1 94.62 138 ALA B C 1
ATOM 2720 O O . ALA B 1 138 ? 16.594 7.352 6.59 1 94.62 138 ALA B O 1
ATOM 2721 N N . SER B 1 139 ? 18.688 6.641 6.621 1 94.5 139 SER B N 1
ATOM 2722 C CA . SER B 1 139 ? 19.172 7.816 5.906 1 94.5 139 SER B CA 1
ATOM 2723 C C . SER B 1 139 ? 18.625 7.867 4.484 1 94.5 139 SER B C 1
ATOM 2725 O O . SER B 1 139 ? 18.234 8.93 4.004 1 94.5 139 SER B O 1
ATOM 2727 N N . MET B 1 140 ? 18.641 6.758 3.811 1 95.94 140 MET B N 1
ATOM 2728 C CA . MET B 1 140 ? 18.078 6.664 2.463 1 95.94 140 MET B CA 1
ATOM 2729 C C . MET B 1 140 ? 16.594 6.977 2.463 1 95.94 140 MET B C 1
ATOM 2731 O O . MET B 1 140 ? 16.109 7.715 1.604 1 95.94 140 MET B O 1
ATOM 2735 N N . GLN B 1 141 ? 15.898 6.398 3.4 1 97.12 141 GLN B N 1
ATOM 2736 C CA . GLN B 1 141 ? 14.453 6.586 3.492 1 97.12 141 GLN B CA 1
ATOM 2737 C C . GLN B 1 141 ? 14.102 8.047 3.756 1 97.12 141 GLN B C 1
ATOM 2739 O O . GLN B 1 141 ? 13.188 8.594 3.135 1 97.12 141 GLN B O 1
ATOM 2744 N N . ARG B 1 142 ? 14.828 8.625 4.672 1 96.56 142 ARG B N 1
ATOM 2745 C CA . ARG B 1 142 ? 14.625 10.031 4.977 1 96.56 142 ARG B CA 1
ATOM 2746 C C . ARG B 1 142 ? 14.812 10.898 3.738 1 96.56 142 ARG B C 1
ATOM 2748 O O . ARG B 1 142 ? 14.039 11.828 3.494 1 96.56 142 ARG B O 1
ATOM 2755 N N . ARG B 1 143 ? 15.828 10.664 3.02 1 96.56 143 ARG B N 1
ATOM 2756 C CA . ARG B 1 143 ? 16.109 11.406 1.798 1 96.56 143 ARG B CA 1
ATOM 2757 C C . ARG B 1 143 ? 14.969 11.289 0.803 1 96.56 143 ARG B C 1
ATOM 2759 O O . ARG B 1 143 ? 14.609 12.266 0.137 1 96.56 143 ARG B O 1
ATOM 2766 N N . LEU B 1 144 ? 14.461 10.086 0.667 1 97.31 144 LEU B N 1
ATOM 2767 C CA . LEU B 1 144 ? 13.312 9.875 -0.217 1 97.31 144 LEU B CA 1
ATOM 2768 C C . LEU B 1 144 ? 12.125 10.719 0.221 1 97.31 144 LEU B C 1
ATOM 2770 O O . LEU B 1 144 ? 11.477 11.359 -0.609 1 97.31 144 LEU B O 1
ATOM 2774 N N . LEU B 1 145 ? 11.867 10.766 1.479 1 95.88 145 LEU B N 1
ATOM 2775 C CA . LEU B 1 145 ? 10.703 11.445 2.035 1 95.88 145 LEU B CA 1
ATOM 2776 C C . LEU B 1 145 ? 10.844 12.953 1.92 1 95.88 145 LEU B C 1
ATOM 2778 O O . LEU B 1 145 ? 9.844 13.68 1.934 1 95.88 145 LEU B O 1
ATOM 2782 N N . GLU B 1 146 ? 12.031 13.414 1.766 1 93.75 146 GLU B N 1
ATOM 2783 C CA . GLU B 1 146 ? 12.312 14.844 1.655 1 93.75 146 GLU B CA 1
ATOM 2784 C C . GLU B 1 146 ? 12.094 15.344 0.228 1 93.75 146 GLU B C 1
ATOM 2786 O O . GLU B 1 146 ? 12.016 16.547 -0.009 1 93.75 146 GLU B O 1
ATOM 2791 N N . GLU B 1 147 ? 12.094 14.422 -0.684 1 91.5 147 GLU B N 1
ATOM 2792 C CA . GLU B 1 147 ? 11.984 14.805 -2.09 1 91.5 147 GLU B CA 1
ATOM 2793 C C . GLU B 1 147 ? 10.555 15.219 -2.436 1 91.5 147 GLU B C 1
ATOM 2795 O O . GLU B 1 147 ? 9.625 14.422 -2.305 1 91.5 147 GLU B O 1
ATOM 2800 N N . PRO B 1 148 ? 10.523 16.469 -2.926 1 85.12 148 PRO B N 1
ATOM 2801 C CA . PRO B 1 148 ? 9.188 16.875 -3.389 1 85.12 148 PRO B CA 1
ATOM 2802 C C . PRO B 1 148 ? 8.781 16.156 -4.68 1 85.12 148 PRO B C 1
ATOM 2804 O O . PRO B 1 148 ? 9.625 15.875 -5.527 1 85.12 148 PRO B O 1
ATOM 2807 N N . ASN B 1 149 ? 7.609 15.742 -4.906 1 88.69 149 ASN B N 1
ATOM 2808 C CA . ASN B 1 149 ? 7.059 15.133 -6.113 1 88.69 149 ASN B CA 1
ATOM 2809 C C . ASN B 1 149 ? 7.801 13.852 -6.484 1 88.69 149 ASN B C 1
ATOM 2811 O O . ASN B 1 149 ? 8.211 13.68 -7.633 1 88.69 149 ASN B O 1
ATOM 2815 N N . LEU B 1 150 ? 8.211 13.133 -5.625 1 95.88 150 LEU B N 1
ATOM 2816 C CA . LEU B 1 150 ? 8.938 11.883 -5.789 1 95.88 150 LEU B CA 1
ATOM 2817 C C . LEU B 1 150 ? 8.148 10.898 -6.648 1 95.88 150 LEU B C 1
ATOM 2819 O O . LEU B 1 150 ? 6.961 10.68 -6.41 1 95.88 150 LEU B O 1
ATOM 2823 N N . THR B 1 151 ? 8.766 10.391 -7.742 1 97 151 THR B N 1
ATOM 2824 C CA . THR B 1 151 ? 8.219 9.312 -8.562 1 97 151 THR B CA 1
ATOM 2825 C C . THR B 1 151 ? 8.992 8.023 -8.344 1 97 151 THR B C 1
ATOM 2827 O O . THR B 1 151 ? 10.055 8.031 -7.719 1 97 151 THR B O 1
ATOM 2830 N N . PHE B 1 152 ? 8.445 6.949 -8.836 1 97.75 152 PHE B N 1
ATOM 2831 C CA . PHE B 1 152 ? 9.148 5.68 -8.719 1 97.75 152 PHE B CA 1
ATOM 2832 C C . PHE B 1 152 ? 10.516 5.758 -9.391 1 97.75 152 PHE B C 1
ATOM 2834 O O . PHE B 1 152 ? 11.523 5.348 -8.812 1 97.75 152 PHE B O 1
ATOM 2841 N N . GLN B 1 153 ? 10.562 6.258 -10.57 1 97.31 153 GLN B N 1
ATOM 2842 C CA . GLN B 1 153 ? 11.797 6.328 -11.344 1 97.31 153 GLN B CA 1
ATOM 2843 C C . GLN B 1 153 ? 12.836 7.195 -10.648 1 97.31 153 GLN B C 1
ATOM 2845 O O . GLN B 1 153 ? 14 6.809 -10.539 1 97.31 153 GLN B O 1
ATOM 2850 N N . SER B 1 154 ? 12.461 8.367 -10.195 1 97.62 154 SER B N 1
ATOM 2851 C CA . SER B 1 154 ? 13.406 9.258 -9.523 1 97.62 154 SER B CA 1
ATOM 2852 C C . SER B 1 154 ? 13.867 8.664 -8.195 1 97.62 154 SER B C 1
ATOM 2854 O O . SER B 1 154 ? 15.008 8.883 -7.777 1 97.62 154 SER B O 1
ATOM 2856 N N . ALA B 1 155 ? 12.984 7.973 -7.496 1 98.31 155 ALA B N 1
ATOM 2857 C CA . ALA B 1 155 ? 13.344 7.312 -6.246 1 98.31 155 ALA B CA 1
ATOM 2858 C C . ALA B 1 155 ? 14.438 6.27 -6.473 1 98.31 155 ALA B C 1
ATOM 2860 O O . ALA B 1 155 ? 15.43 6.227 -5.738 1 98.31 155 ALA B O 1
ATOM 2861 N N . VAL B 1 156 ? 14.219 5.438 -7.508 1 98 156 VAL B N 1
ATOM 2862 C CA . VAL B 1 156 ? 15.195 4.398 -7.828 1 98 156 VAL B CA 1
ATOM 2863 C C . VAL B 1 156 ? 16.547 5.035 -8.148 1 98 156 VAL B C 1
ATOM 2865 O O . VAL B 1 156 ? 17.578 4.598 -7.645 1 98 156 VAL B O 1
ATOM 2868 N N . LYS B 1 157 ? 16.516 5.984 -8.945 1 97.69 157 LYS B N 1
ATOM 2869 C CA . LYS B 1 157 ? 17.75 6.68 -9.328 1 97.69 157 LYS B CA 1
ATOM 2870 C C . LYS B 1 157 ? 18.453 7.246 -8.102 1 97.69 157 LYS B C 1
ATOM 2872 O O . LYS B 1 157 ? 19.672 7.102 -7.961 1 97.69 157 LYS B O 1
ATOM 2877 N N . LEU B 1 158 ? 17.75 7.91 -7.273 1 97.69 158 LEU B N 1
ATOM 2878 C CA . LEU B 1 158 ? 18.297 8.492 -6.051 1 97.69 158 LEU B CA 1
ATOM 2879 C C . LEU B 1 158 ? 18.906 7.418 -5.16 1 97.69 158 LEU B C 1
ATOM 2881 O O . LEU B 1 158 ? 20.016 7.594 -4.648 1 97.69 158 LEU B O 1
ATOM 2885 N N . LEU B 1 159 ? 18.219 6.363 -4.98 1 98.06 159 LEU B N 1
ATOM 2886 C CA . LEU B 1 159 ? 18.688 5.289 -4.105 1 98.06 159 LEU B CA 1
ATOM 2887 C C . LEU B 1 159 ? 19.938 4.633 -4.664 1 98.06 159 LEU B C 1
ATOM 2889 O O . LEU B 1 159 ? 20.859 4.316 -3.912 1 98.06 159 LEU B O 1
ATOM 2893 N N . ILE B 1 160 ? 19.938 4.387 -5.934 1 97.31 160 ILE B N 1
ATOM 2894 C CA . ILE B 1 160 ? 21.109 3.783 -6.566 1 97.31 160 ILE B CA 1
ATOM 2895 C C . ILE B 1 160 ? 22.328 4.695 -6.387 1 97.31 160 ILE B C 1
ATOM 2897 O O . ILE B 1 160 ? 23.422 4.227 -6.078 1 97.31 160 ILE B O 1
ATOM 2901 N N . ALA B 1 161 ? 22.156 5.961 -6.582 1 96.44 161 ALA B N 1
ATOM 2902 C CA . ALA B 1 161 ? 23.219 6.934 -6.379 1 96.44 161 ALA B CA 1
ATOM 2903 C C . ALA B 1 161 ? 23.75 6.887 -4.945 1 96.44 161 ALA B C 1
ATOM 2905 O O . ALA B 1 161 ? 24.953 6.906 -4.715 1 96.44 161 ALA B O 1
ATOM 2906 N N . MET B 1 162 ? 22.875 6.832 -4.023 1 95.81 162 MET B N 1
ATOM 2907 C CA . MET B 1 162 ? 23.25 6.793 -2.613 1 95.81 162 MET B CA 1
ATOM 2908 C C . MET B 1 162 ? 23.969 5.488 -2.281 1 95.81 162 MET B C 1
ATOM 2910 O O . MET B 1 162 ? 24.953 5.488 -1.525 1 95.81 162 MET B O 1
ATOM 2914 N N . GLU B 1 163 ? 23.422 4.402 -2.818 1 94 163 GLU B N 1
ATOM 2915 C CA . GLU B 1 163 ? 24.062 3.1 -2.639 1 94 163 GLU B CA 1
ATOM 2916 C C . GLU B 1 163 ? 25.484 3.105 -3.178 1 94 163 GLU B C 1
ATOM 2918 O O . GLU B 1 163 ? 26.406 2.582 -2.535 1 94 163 GLU B O 1
ATOM 2923 N N . THR B 1 164 ? 25.703 3.674 -4.352 1 93.38 164 THR B N 1
ATOM 2924 C CA . THR B 1 164 ? 27.016 3.777 -4.988 1 93.38 164 THR B CA 1
ATOM 2925 C C . THR B 1 164 ? 27.953 4.652 -4.164 1 93.38 164 THR B C 1
ATOM 2927 O O . THR B 1 164 ? 29.125 4.312 -3.969 1 93.38 164 THR B O 1
ATOM 2930 N N . ALA B 1 165 ? 27.469 5.699 -3.654 1 92.06 165 ALA B N 1
ATOM 2931 C CA . ALA B 1 165 ? 28.266 6.605 -2.822 1 92.06 165 ALA B CA 1
ATOM 2932 C C . ALA B 1 165 ? 28.719 5.914 -1.538 1 92.06 165 ALA B C 1
ATOM 2934 O O . ALA B 1 165 ? 29.844 6.102 -1.094 1 92.06 165 ALA B O 1
ATOM 2935 N N . LYS B 1 166 ? 27.859 5.195 -0.94 1 89.38 166 LYS B N 1
ATOM 2936 C CA . LYS B 1 166 ? 28.203 4.469 0.282 1 89.38 166 LYS B CA 1
ATOM 2937 C C . LYS B 1 166 ? 29.266 3.418 0.022 1 89.38 166 LYS B C 1
ATOM 2939 O O . LYS B 1 166 ? 30.172 3.227 0.842 1 89.38 166 LYS B O 1
ATOM 2944 N N . ARG B 1 167 ? 29.141 2.744 -1.042 1 85.94 167 ARG B N 1
ATOM 2945 C CA . ARG B 1 167 ? 30.141 1.741 -1.418 1 85.94 167 ARG B CA 1
ATOM 2946 C C . ARG B 1 167 ? 31.5 2.383 -1.657 1 85.94 167 ARG B C 1
ATOM 2948 O O . ARG B 1 167 ? 32.531 1.849 -1.231 1 85.94 167 ARG B O 1
ATOM 2955 N N . ASP B 1 168 ? 31.469 3.463 -2.293 1 85.62 168 ASP B N 1
ATOM 2956 C CA . ASP B 1 168 ? 32.719 4.188 -2.584 1 85.62 168 ASP B CA 1
ATOM 2957 C C . ASP B 1 168 ? 33.344 4.715 -1.305 1 85.62 168 ASP B C 1
ATOM 2959 O O . ASP B 1 168 ? 34.562 4.66 -1.152 1 85.62 168 ASP B O 1
ATOM 2963 N N . SER B 1 169 ? 32.594 5.188 -0.44 1 83.5 169 SER B N 1
ATOM 2964 C CA . SER B 1 169 ? 33.125 5.695 0.828 1 83.5 169 SER B CA 1
ATOM 2965 C C . SER B 1 169 ? 33.719 4.578 1.662 1 83.5 169 SER B C 1
ATOM 2967 O O . SER B 1 169 ? 34.781 4.77 2.299 1 83.5 169 SER B O 1
ATOM 2969 N N . SER B 1 170 ? 33.094 3.518 1.617 1 81.19 170 SER B N 1
ATOM 2970 C CA . SER B 1 170 ? 33.594 2.369 2.346 1 81.19 170 SER B CA 1
ATOM 2971 C C . SER B 1 170 ? 34.938 1.899 1.753 1 81.19 170 SER B C 1
ATOM 2973 O O . SER B 1 170 ? 35.844 1.499 2.486 1 81.19 170 SER B O 1
ATOM 2975 N N . MET B 1 171 ? 35.031 2.021 0.505 1 82.31 171 MET B N 1
ATOM 2976 C CA . MET B 1 171 ? 36.25 1.643 -0.176 1 82.31 171 MET B CA 1
ATOM 2977 C C . MET B 1 171 ? 37.375 2.627 0.139 1 82.31 171 MET B C 1
ATOM 2979 O O . MET B 1 171 ? 38.531 2.227 0.345 1 82.31 171 MET B O 1
ATOM 2983 N N . LEU B 1 172 ? 36.969 3.82 0.217 1 78.88 172 LEU B N 1
ATOM 2984 C CA . LEU B 1 172 ? 37.938 4.859 0.542 1 78.88 172 LEU B CA 1
ATOM 2985 C C . LEU B 1 172 ? 38.438 4.719 1.979 1 78.88 172 LEU B C 1
ATOM 2987 O O . LEU B 1 172 ? 39.625 4.859 2.25 1 78.88 172 LEU B O 1
ATOM 2991 N N . MET B 1 173 ? 37.531 4.348 2.793 1 78.5 173 MET B N 1
ATOM 2992 C CA . MET B 1 173 ? 37.906 4.176 4.199 1 78.5 173 MET B CA 1
ATOM 2993 C C . MET B 1 173 ? 38.781 2.934 4.391 1 78.5 173 MET B C 1
ATOM 2995 O O . MET B 1 173 ? 39.719 2.945 5.191 1 78.5 173 MET B O 1
ATOM 2999 N N . GLN B 1 174 ? 38.5 1.93 3.736 1 73.06 174 GLN B N 1
ATOM 3000 C CA . GLN B 1 174 ? 39.281 0.714 3.801 1 73.06 174 GLN B CA 1
ATOM 3001 C C . GLN B 1 174 ? 40.688 0.949 3.232 1 73.06 174 GLN B C 1
ATOM 3003 O O . GLN B 1 174 ? 41.688 0.452 3.777 1 73.06 174 GLN B O 1
ATOM 3008 N N . ALA B 1 175 ? 40.781 1.708 2.232 1 76.12 175 ALA B N 1
ATOM 3009 C CA . ALA B 1 175 ? 42.062 2.041 1.631 1 76.12 175 ALA B CA 1
ATOM 3010 C C . ALA B 1 175 ? 42.906 2.883 2.582 1 76.12 175 ALA B C 1
ATOM 3012 O O . ALA B 1 175 ? 44.125 2.664 2.703 1 76.12 175 ALA B O 1
ATOM 3013 N N . GLN B 1 176 ? 42.25 3.754 3.152 1 73.06 176 GLN B N 1
ATOM 3014 C CA . GLN B 1 176 ? 42.938 4.602 4.113 1 73.06 176 GLN B CA 1
ATOM 3015 C C . GLN B 1 176 ? 43.438 3.793 5.316 1 73.06 176 GLN B C 1
ATOM 3017 O O . GLN B 1 176 ? 44.531 4.027 5.836 1 73.06 176 GLN B O 1
ATOM 3022 N N . GLY B 1 177 ? 42.594 2.941 5.637 1 73.88 177 GLY B N 1
ATOM 3023 C CA . GLY B 1 177 ? 43 2.064 6.723 1 73.88 177 GLY B CA 1
ATOM 3024 C C . GLY B 1 177 ? 44.188 1.177 6.363 1 73.88 177 GLY B C 1
ATOM 3025 O O . GLY B 1 177 ? 45.062 0.942 7.191 1 73.88 177 GLY B O 1
ATOM 3026 N N . MET B 1 178 ? 44.219 0.676 5.207 1 72.38 178 MET B N 1
ATOM 3027 C CA . MET B 1 178 ? 45.312 -0.16 4.738 1 72.38 178 MET B CA 1
ATOM 3028 C C . MET B 1 178 ? 46.594 0.648 4.633 1 72.38 178 MET B C 1
ATOM 3030 O O . MET B 1 178 ? 47.688 0.147 4.949 1 72.38 178 MET B O 1
ATOM 3034 N N . ILE B 1 179 ? 46.406 1.869 4.172 1 74.81 179 ILE B N 1
ATOM 3035 C CA . ILE B 1 179 ? 47.562 2.76 4.059 1 74.81 179 ILE B CA 1
ATOM 3036 C C . ILE B 1 179 ? 48.125 3.078 5.449 1 74.81 179 ILE B C 1
ATOM 3038 O O . ILE B 1 179 ? 49.312 3.066 5.66 1 74.81 179 ILE B O 1
ATOM 3042 N N . GLU B 1 180 ? 47.219 3.299 6.355 1 71.56 180 GLU B N 1
ATOM 3043 C CA . GLU B 1 180 ? 47.625 3.609 7.719 1 71.56 180 GLU B CA 1
ATOM 3044 C C . GLU B 1 180 ? 48.281 2.398 8.383 1 71.56 180 GLU B C 1
ATOM 3046 O O . GLU B 1 180 ? 49.281 2.537 9.102 1 71.56 180 GLU B O 1
ATOM 3051 N N . ALA B 1 181 ? 47.781 1.239 8.117 1 75.19 181 ALA B N 1
ATOM 3052 C CA . ALA B 1 181 ? 48.344 0.016 8.672 1 75.19 181 ALA B CA 1
ATOM 3053 C C . ALA B 1 181 ? 49.719 -0.25 8.117 1 75.19 181 ALA B C 1
ATOM 3055 O O . ALA B 1 181 ? 50.625 -0.673 8.852 1 75.19 181 ALA B O 1
ATOM 3056 N N . GLN B 1 182 ? 49.906 0.062 6.875 1 73.38 182 GLN B N 1
ATOM 3057 C CA . GLN B 1 182 ? 51.188 -0.115 6.242 1 73.38 182 GLN B CA 1
ATOM 3058 C C . GLN B 1 182 ? 52.219 0.899 6.773 1 73.38 182 GLN B C 1
ATOM 3060 O O . GLN B 1 182 ? 53.375 0.573 6.961 1 73.38 182 GLN B O 1
ATOM 3065 N N . THR B 1 183 ? 51.75 1.979 7.086 1 71.69 183 THR B N 1
ATOM 3066 C CA . THR B 1 183 ? 52.625 3.008 7.633 1 71.69 183 THR B CA 1
ATOM 3067 C C . THR B 1 183 ? 53.062 2.654 9.055 1 71.69 183 THR B C 1
ATOM 3069 O O . THR B 1 183 ? 54.219 2.828 9.414 1 71.69 183 THR B O 1
ATOM 3072 N N . VAL B 1 184 ? 52.219 2.137 9.789 1 72.81 184 VAL B N 1
ATOM 3073 C CA . VAL B 1 184 ? 52.531 1.742 11.156 1 72.81 184 VAL B CA 1
ATOM 3074 C C . VAL B 1 184 ? 53.469 0.526 11.141 1 72.81 184 VAL B C 1
ATOM 3076 O O . VAL B 1 184 ? 54.375 0.436 11.945 1 72.81 184 VAL B O 1
ATOM 3079 N N . HIS B 1 185 ? 53.156 -0.419 10.219 1 68.81 185 HIS B N 1
ATOM 3080 C CA . HIS B 1 185 ? 54 -1.601 10.094 1 68.81 185 HIS B CA 1
ATOM 3081 C C . HIS B 1 185 ? 55.406 -1.225 9.641 1 68.81 185 HIS B C 1
ATOM 3083 O O . HIS B 1 185 ? 56.406 -1.786 10.133 1 68.81 185 HIS B O 1
ATOM 3089 N N . SER B 1 186 ? 55.531 -0.316 8.766 1 69.06 186 SER B N 1
ATOM 3090 C CA . SER B 1 186 ? 56.844 0.152 8.305 1 69.06 186 SER B CA 1
ATOM 3091 C C . SER B 1 186 ? 57.562 0.91 9.398 1 69.06 186 SER B C 1
ATOM 3093 O O . SER B 1 186 ? 58.781 0.742 9.57 1 69.06 186 SER B O 1
ATOM 3095 N N . ALA B 1 187 ? 56.906 1.576 10.164 1 65.88 187 ALA B N 1
ATOM 3096 C CA . ALA B 1 187 ? 57.531 2.314 11.266 1 65.88 187 ALA B CA 1
ATOM 3097 C C . ALA B 1 187 ? 57.969 1.368 12.375 1 65.88 187 ALA B C 1
ATOM 3099 O O . ALA B 1 187 ? 59.062 1.545 12.938 1 65.88 187 ALA B O 1
ATOM 3100 N N . MET B 1 188 ? 57.25 0.373 12.617 1 65.12 188 MET B N 1
ATOM 3101 C CA . MET B 1 188 ? 57.562 -0.617 13.641 1 65.12 188 MET B CA 1
ATOM 3102 C C . MET B 1 188 ? 58.75 -1.473 13.203 1 65.12 188 MET B C 1
ATOM 3104 O O . MET B 1 188 ? 59.625 -1.817 14.016 1 65.12 188 MET B O 1
ATOM 3108 N N . SER B 1 189 ? 58.781 -1.765 11.961 1 61.56 189 SER B N 1
ATOM 3109 C CA . SER B 1 189 ? 59.906 -2.555 11.445 1 61.56 189 SER B CA 1
ATOM 3110 C C . SER B 1 189 ? 61.188 -1.757 11.453 1 61.56 189 SER B C 1
ATOM 3112 O O . SER B 1 189 ? 62.25 -2.303 11.734 1 61.56 189 SER B O 1
ATOM 3114 N N . LYS B 1 190 ? 61.125 -0.536 11.258 1 59.44 190 LYS B N 1
ATOM 3115 C CA . LYS B 1 190 ? 62.312 0.326 11.289 1 59.44 190 LYS B CA 1
ATOM 3116 C C . LYS B 1 190 ? 62.812 0.535 12.711 1 59.44 190 LYS B C 1
ATOM 3118 O O . LYS B 1 190 ? 64 0.596 12.953 1 59.44 190 LYS B O 1
ATOM 3123 N N . GLN B 1 191 ? 61.969 0.59 13.617 1 58.75 191 GLN B N 1
ATOM 3124 C CA . GLN B 1 191 ? 62.344 0.748 15.016 1 58.75 191 GLN B CA 1
ATOM 3125 C C . GLN B 1 191 ? 63 -0.524 15.555 1 58.75 191 GLN B C 1
ATOM 3127 O O . GLN B 1 191 ? 63.938 -0.46 16.344 1 58.75 191 GLN B O 1
ATOM 3132 N N . MET B 1 192 ? 62.594 -1.593 15.141 1 54.69 192 MET B N 1
ATOM 3133 C CA . MET B 1 192 ? 63.156 -2.873 15.562 1 54.69 192 MET B CA 1
ATOM 3134 C C . MET B 1 192 ? 64.5 -3.082 14.969 1 54.69 192 MET B C 1
ATOM 3136 O O . MET B 1 192 ? 65.375 -3.664 15.609 1 54.69 192 MET B O 1
ATOM 3140 N N . LYS B 1 193 ? 64.625 -2.666 13.883 1 54.56 193 LYS B N 1
ATOM 3141 C CA . LYS B 1 193 ? 65.938 -2.826 13.242 1 54.56 193 LYS B CA 1
ATOM 3142 C C . LYS B 1 193 ? 66.938 -1.936 13.906 1 54.56 193 LYS B C 1
ATOM 3144 O O . LYS B 1 193 ? 68.125 -2.268 13.914 1 54.56 193 LYS B O 1
ATOM 3149 N N . GLN B 1 194 ? 66.5 -0.797 14.367 1 54.56 194 GLN B N 1
ATOM 3150 C CA . GLN B 1 194 ? 67.5 0.102 14.961 1 54.56 194 GLN B CA 1
ATOM 3151 C C . GLN B 1 194 ? 68 -0.448 16.281 1 54.56 194 GLN B C 1
ATOM 3153 O O . GLN B 1 194 ? 69.062 -0.038 16.766 1 54.56 194 GLN B O 1
ATOM 3158 N N . THR B 1 195 ? 67.188 -1.166 16.984 1 49.97 195 THR B N 1
ATOM 3159 C CA . THR B 1 195 ? 67.625 -1.537 18.328 1 49.97 195 THR B CA 1
ATOM 3160 C C . THR B 1 195 ? 68.562 -2.746 18.266 1 49.97 195 THR B C 1
ATOM 3162 O O . THR B 1 195 ? 69 -3.266 19.312 1 49.97 195 THR B O 1
ATOM 3165 N N . ILE B 1 196 ? 68.5 -3.463 17.25 1 50.22 196 ILE B N 1
ATOM 3166 C CA . ILE B 1 196 ? 69.312 -4.66 17.375 1 50.22 196 ILE B CA 1
ATOM 3167 C C . ILE B 1 196 ? 70.812 -4.277 17.328 1 50.22 196 ILE B C 1
ATOM 3169 O O . ILE B 1 196 ? 71.312 -3.908 16.266 1 50.22 196 ILE B O 1
ATOM 3173 N N . SER B 1 197 ? 71.125 -3.381 18.156 1 49.88 197 SER B N 1
ATOM 3174 C CA . SER B 1 197 ? 72.562 -3.18 18.359 1 49.88 197 SER B CA 1
ATOM 3175 C C . SER B 1 197 ? 73.25 -4.492 18.688 1 49.88 197 SER B C 1
ATOM 3177 O O . SER B 1 197 ? 72.75 -5.309 19.453 1 49.88 197 SER B O 1
ATOM 3179 N N . CYS B 1 198 ? 74 -5.137 17.656 1 52.47 198 CYS B N 1
ATOM 3180 C CA . CYS B 1 198 ? 74.75 -6.348 17.891 1 52.47 198 CYS B CA 1
ATOM 3181 C C . CYS B 1 198 ? 75.5 -6.273 19.234 1 52.47 198 CYS B C 1
ATOM 3183 O O . CYS B 1 198 ? 76.125 -5.254 19.562 1 52.47 198 CYS B O 1
ATOM 3185 N N . TYR B 1 199 ? 74.875 -6.914 20.156 1 55.41 199 TYR B N 1
ATOM 3186 C CA . TYR B 1 199 ? 75.5 -7.008 21.469 1 55.41 199 TYR B CA 1
ATOM 3187 C C . TYR B 1 199 ? 77 -7.133 21.312 1 55.41 199 TYR B C 1
ATOM 3189 O O . TYR B 1 199 ? 77.812 -6.641 22.156 1 55.41 199 TYR B O 1
ATOM 3197 N N . ARG B 1 200 ? 77.375 -8 20.312 1 56.78 200 ARG B N 1
ATOM 3198 C CA . ARG B 1 200 ? 78.812 -8.266 20.25 1 56.78 200 ARG B CA 1
ATOM 3199 C C . ARG B 1 200 ? 79.625 -7.066 19.719 1 56.78 200 ARG B C 1
ATOM 3201 O O . ARG B 1 200 ? 80.625 -6.699 20.234 1 56.78 200 ARG B O 1
ATOM 3208 N N . CYS B 1 201 ? 79.375 -6.672 18.453 1 59.03 201 CYS B N 1
ATOM 3209 C CA . CYS B 1 201 ? 80.25 -5.684 17.844 1 59.03 201 CYS B CA 1
ATOM 3210 C C . CYS B 1 201 ? 79.562 -4.301 17.859 1 59.03 201 CYS B C 1
ATOM 3212 O O . CYS B 1 201 ? 80.25 -3.312 17.484 1 59.03 201 CYS B O 1
ATOM 3214 N N . GLY B 1 202 ? 78.5 -3.674 18.766 1 53.19 202 GLY B N 1
ATOM 3215 C CA . GLY B 1 202 ? 77.938 -2.371 19.078 1 53.19 202 GLY B CA 1
ATOM 3216 C C . GLY B 1 202 ? 77.312 -1.694 17.875 1 53.19 202 GLY B C 1
ATOM 3217 O O . GLY B 1 202 ? 76.75 -0.606 17.984 1 53.19 202 GLY B O 1
ATOM 3218 N N . ASP B 1 203 ? 77.5 -1.982 16.516 1 50.97 203 ASP B N 1
ATOM 3219 C CA . ASP B 1 203 ? 77.188 -1.184 15.344 1 50.97 203 ASP B CA 1
ATOM 3220 C C . ASP B 1 203 ? 75.75 -1.444 14.906 1 50.97 203 ASP B C 1
ATOM 3222 O O . ASP B 1 203 ? 75.188 -2.537 15.117 1 50.97 203 ASP B O 1
ATOM 3226 N N . PRO B 1 204 ? 74.938 -0.39 14.703 1 54.44 204 PRO B N 1
ATOM 3227 C CA . PRO B 1 204 ? 73.562 -0.45 14.133 1 54.44 204 PRO B CA 1
ATOM 3228 C C . PRO B 1 204 ? 73.5 -1.203 12.805 1 54.44 204 PRO B C 1
ATOM 3230 O O . PRO B 1 204 ? 74.375 -1.027 11.961 1 54.44 204 PRO B O 1
ATOM 3233 N N . HIS B 1 205 ? 73.438 -2.537 12.625 1 48.44 205 HIS B N 1
ATOM 3234 C CA . HIS B 1 205 ? 73.312 -3.186 11.328 1 48.44 205 HIS B CA 1
ATOM 3235 C C . HIS B 1 205 ? 71.812 -3.248 10.875 1 48.44 205 HIS B C 1
ATOM 3237 O O . HIS B 1 205 ? 70.938 -3.312 11.703 1 48.44 205 HIS B O 1
#

Foldseek 3Di:
DDQDDALAADPQDQPCLVVSVVVLVVSCVVRVPDLVCSLVVCLVHNDDVLQVVLQVQPPVDHSVPDHPVVSSVSSCCVRPPQDDLVVLVVVLLPDAADPPRALVRSLVVSVVSCPSNPCPPCVFVSSQVSSLVRYPDPVLSVVQVPDDPDTSVVSSVSRNVVVVVVVVVVVVVVVVVVVVVVVVVVVVVVVVQQPPQPPPPRDRD/DDQPDALAADPQDQPCLVVSVVVLVVSCVVRVPDLVCSLVVCLVHNDDVLLVVLQVQPPVDHSVPDHPVVSSVSSCCVRPPQDDLVVLVVVLLPDAADPPRALVRSLVVSVVSCPSNPCPPCVFVSSQVSSLVRYPDPVLSVVQVPDDPRTSVVSSVSRNVVVVVVVVVVVVVVVVVVVVVVVVVVVVVVVVQQPPQPPPPRDSD

Nearest PDB structures (foldseek):
  8uyo-assembly1_1  TM=5.493E-01  e=1.874E-03  Homo sapiens
  6tap-assembly1_C  TM=6.274E-01  e=9.100E-03  Drosophila melanogaster
  8gdv-assembly1_F  TM=4.575E-01  e=1.001E-01  Human immunodeficiency virus 1
  4u0b-assembly1_F  TM=4.390E-01  e=2.528E-01  Human immunodeficiency virus type 1 (NEW YORK-5 ISOLATE)
  7rj4-assembly1_B  TM=4.227E-01  e=5.724E-01  Human immunodeficiency virus 1

Sequence (410 aa):
MPTYGTLEPFHGEVGAWAEYLERVKVFFDANSVPEEKKKSVFMTCCGSSTYSLLRSLLTPKTPDQVSIDEIFSVLSGHYIPKPSVVVCRFRFNSRSRQPEESVSDYTRSLKKLSTNCEYGTFFPDMLRDRLVCGTNDASMQRRLLEEPNLTFQSAVKLLIAMETAKRDSSMLMQAQGMIEAQTVHSAMSKQMKQTISCYRCGDPHMPTYGTLEPFHGEVGAWAEYLERVKVFFDANSVPEEKKKSVFMTCCGSSTYSLLRSLLTPKTPDQVSIDEIFSVLSGHYIPKPSVVVCRFRFNSRSRQPEESVSDYTRSLKKLSTNCEYGTFFPDMLRDRLVCGTNDASMQRRLLEEPNLTFQSAVKLLIAMETAKRDSSMLMQAQGMIEAQTVHSAMSKQMKQTISCYRCGDPH